Protein AF-A0A7W1A8F6-F1 (afdb_monomer)

Structure (mmCIF, N/CA/C/O backbone):
data_AF-A0A7W1A8F6-F1
#
_entry.id   AF-A0A7W1A8F6-F1
#
loop_
_atom_site.group_PDB
_atom_site.id
_atom_site.type_symbol
_atom_site.label_atom_id
_atom_site.label_alt_id
_atom_site.label_comp_id
_atom_site.label_asym_id
_atom_site.label_entity_id
_atom_site.label_seq_id
_atom_site.pdbx_PDB_ins_code
_atom_site.Cartn_x
_atom_site.Cartn_y
_atom_site.Cartn_z
_atom_site.occupancy
_atom_site.B_iso_or_equiv
_atom_site.auth_seq_id
_atom_site.auth_comp_id
_atom_site.auth_asym_id
_atom_site.auth_atom_id
_atom_site.pdbx_PDB_model_num
ATOM 1 N N . MET A 1 1 ? -19.168 -9.603 -6.173 1.00 87.12 1 MET A N 1
ATOM 2 C CA . MET A 1 1 ? -17.982 -8.849 -5.696 1.00 87.12 1 MET A CA 1
ATOM 3 C C . MET A 1 1 ? -16.743 -9.579 -6.156 1.00 87.12 1 MET A C 1
ATOM 5 O O . MET A 1 1 ? -16.718 -10.795 -6.028 1.00 87.12 1 MET A O 1
ATOM 9 N N . ASN A 1 2 ? -15.713 -8.873 -6.632 1.00 86.88 2 ASN A N 1
ATOM 10 C CA . ASN A 1 2 ? -14.509 -9.527 -7.151 1.00 86.88 2 ASN A CA 1
ATOM 11 C C . ASN A 1 2 ? -13.547 -9.872 -6.004 1.00 86.88 2 ASN A C 1
ATOM 13 O O . ASN A 1 2 ? -12.764 -9.022 -5.568 1.00 86.88 2 ASN A O 1
ATOM 17 N N . VAL A 1 3 ? -13.627 -11.104 -5.501 1.00 87.94 3 VAL A N 1
ATOM 18 C CA . VAL A 1 3 ? -12.877 -11.577 -4.329 1.00 87.94 3 VAL A CA 1
ATOM 19 C C . VAL A 1 3 ? -11.791 -12.543 -4.765 1.00 87.94 3 VAL A C 1
ATOM 21 O O . VAL A 1 3 ? -12.070 -13.541 -5.416 1.00 87.94 3 VAL A O 1
ATOM 24 N N . MET A 1 4 ? -10.552 -12.267 -4.382 1.00 83.25 4 MET A N 1
ATOM 25 C CA . MET A 1 4 ? -9.410 -13.116 -4.708 1.00 83.25 4 MET A CA 1
ATOM 26 C C . MET A 1 4 ? -9.216 -14.250 -3.717 1.00 83.25 4 MET A C 1
ATOM 28 O O . MET A 1 4 ? -9.029 -15.399 -4.096 1.00 83.25 4 MET A O 1
ATOM 32 N N . GLU A 1 5 ? -9.220 -13.912 -2.433 1.00 89.06 5 GLU A N 1
ATOM 33 C CA . GLU A 1 5 ? -8.932 -14.853 -1.361 1.00 89.06 5 GLU A CA 1
ATOM 34 C C . GLU A 1 5 ? -9.620 -14.387 -0.077 1.00 89.06 5 GLU A C 1
ATOM 36 O O . GLU A 1 5 ? -9.704 -13.189 0.215 1.00 89.06 5 GLU A O 1
ATOM 41 N N . VAL A 1 6 ? -10.118 -15.363 0.681 1.00 93.19 6 VAL A N 1
ATOM 42 C CA . VAL A 1 6 ? -10.623 -15.194 2.044 1.00 93.19 6 VAL A CA 1
ATOM 43 C C . VAL A 1 6 ? -9.876 -16.194 2.904 1.00 93.19 6 VAL A C 1
ATOM 45 O O . VAL A 1 6 ? -9.959 -17.396 2.656 1.00 93.19 6 VAL A O 1
ATOM 48 N N . TYR A 1 7 ? -9.125 -15.712 3.885 1.00 93.94 7 TYR A N 1
ATOM 49 C CA . TYR A 1 7 ? -8.291 -16.570 4.721 1.00 93.94 7 TYR A CA 1
ATOM 50 C C . TYR A 1 7 ? -8.157 -16.008 6.129 1.00 93.94 7 TYR A C 1
ATOM 52 O O . TYR A 1 7 ? -8.358 -14.816 6.367 1.00 93.94 7 TYR A O 1
ATOM 60 N N . ARG A 1 8 ? -7.817 -16.878 7.076 1.00 94.88 8 ARG A N 1
ATOM 61 C CA . ARG A 1 8 ? -7.564 -16.506 8.464 1.00 94.88 8 ARG A CA 1
ATOM 62 C C . ARG A 1 8 ? -6.070 -16.453 8.740 1.00 94.88 8 ARG A C 1
ATOM 64 O O . ARG A 1 8 ? -5.341 -17.354 8.345 1.00 94.88 8 ARG A O 1
ATOM 71 N N . SER A 1 9 ? -5.657 -15.426 9.469 1.00 95.19 9 SER A N 1
ATOM 72 C CA . SER A 1 9 ? -4.293 -15.226 9.957 1.00 95.19 9 SER A CA 1
ATOM 73 C C . SER A 1 9 ? -4.341 -14.364 11.233 1.00 95.19 9 SER A C 1
ATOM 75 O O . SER A 1 9 ? -5.383 -14.261 11.889 1.00 95.19 9 SER A O 1
ATOM 77 N N . VAL A 1 10 ? -3.229 -13.748 11.616 1.00 94.44 10 VAL A N 1
ATOM 78 C CA . VAL A 1 10 ? -3.148 -12.635 12.561 1.00 94.44 10 VAL A CA 1
ATOM 79 C C . VAL A 1 10 ? -2.887 -11.339 11.792 1.00 94.44 10 VAL A C 1
ATOM 81 O O . VAL A 1 10 ? -2.198 -11.345 10.775 1.00 94.44 10 VAL A O 1
ATOM 84 N N . GLN A 1 11 ? -3.423 -10.211 12.260 1.00 94.44 11 GLN A N 1
ATOM 85 C CA . GLN A 1 11 ? -3.076 -8.912 11.685 1.00 94.44 11 GLN A CA 1
ATOM 86 C C . GLN A 1 11 ? -1.571 -8.688 11.868 1.00 94.44 11 GLN A C 1
ATOM 88 O O . GLN A 1 11 ? -1.055 -8.743 12.980 1.00 94.44 11 GLN A O 1
ATOM 93 N N . GLY A 1 12 ? -0.854 -8.525 10.762 1.00 90.62 12 GLY A N 1
ATOM 94 C CA . GLY A 1 12 ? 0.596 -8.423 10.752 1.00 90.62 12 GLY A CA 1
ATOM 95 C C . GLY A 1 12 ? 1.112 -6.990 10.825 1.00 90.62 12 GLY A C 1
ATOM 96 O O . GLY A 1 12 ? 2.322 -6.811 10.905 1.00 90.62 12 GLY A O 1
ATOM 97 N N . GLU A 1 13 ? 0.234 -5.992 10.745 1.00 88.88 13 GLU A N 1
ATOM 98 C CA . GLU A 1 13 ? 0.607 -4.583 10.631 1.00 88.88 13 GLU A CA 1
ATOM 99 C C . GLU A 1 13 ? -0.328 -3.681 11.449 1.00 88.88 13 GLU A C 1
ATOM 101 O O . GLU A 1 13 ? -1.496 -3.997 11.690 1.00 88.88 13 GLU A O 1
ATOM 106 N N . GLY A 1 14 ? 0.161 -2.503 11.832 1.00 90.88 14 GLY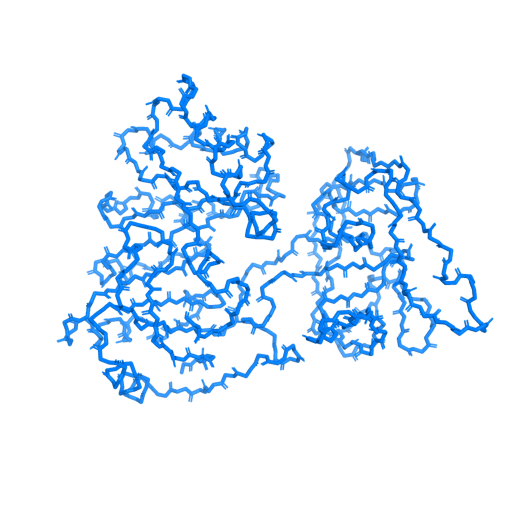 A N 1
ATOM 107 C CA . GLY A 1 14 ? -0.677 -1.498 12.479 1.00 90.88 14 GLY A CA 1
ATOM 108 C C . GLY A 1 14 ? -0.894 -1.687 13.979 1.00 90.88 14 GLY A C 1
ATOM 109 O O . GLY A 1 14 ? -0.235 -2.480 14.646 1.00 90.88 14 GLY A O 1
ATOM 110 N N . THR A 1 15 ? -1.852 -0.940 14.526 1.00 91.50 15 THR A N 1
ATOM 111 C CA . THR A 1 15 ? -2.183 -0.936 15.963 1.00 91.50 15 THR A CA 1
ATOM 112 C C . THR A 1 15 ? -2.846 -2.224 16.453 1.00 91.50 15 THR A C 1
ATOM 114 O O . THR A 1 15 ? -2.839 -2.488 17.653 1.00 91.50 15 THR A O 1
ATOM 117 N N . LEU A 1 16 ? -3.391 -3.034 15.540 1.00 94.88 16 LEU A N 1
ATOM 118 C CA . LEU A 1 16 ? -4.046 -4.316 15.828 1.00 94.88 16 LEU A CA 1
ATOM 119 C C . LEU A 1 16 ? -3.144 -5.524 15.542 1.00 94.88 16 LEU A C 1
ATOM 121 O O . LEU A 1 16 ? -3.631 -6.647 15.411 1.00 94.88 16 LEU A O 1
ATOM 125 N N . MET A 1 17 ? -1.835 -5.307 15.424 1.00 94.56 17 MET A N 1
ATOM 126 C CA . MET A 1 17 ? -0.864 -6.369 15.186 1.00 94.56 17 MET A CA 1
ATOM 127 C C . MET A 1 17 ? -0.997 -7.510 16.219 1.00 94.56 17 MET A C 1
ATOM 129 O O . MET A 1 17 ? -1.115 -7.269 17.419 1.00 94.56 17 MET A O 1
ATOM 133 N N . GLY A 1 18 ? -1.003 -8.759 15.747 1.00 94.56 18 GLY A N 1
ATOM 134 C CA . GLY A 1 18 ? -1.182 -9.978 16.544 1.00 94.56 18 GLY A CA 1
ATOM 135 C C . GLY A 1 18 ? -2.637 -10.428 16.743 1.00 94.56 18 GLY A C 1
ATOM 136 O O . GLY A 1 18 ? -2.866 -11.544 17.211 1.00 94.56 18 GLY A O 1
ATOM 137 N N . VAL A 1 19 ? -3.636 -9.621 16.367 1.00 96.81 19 VAL A N 1
ATOM 138 C CA . VAL A 1 19 ? -5.056 -9.981 16.529 1.00 96.81 19 VAL A CA 1
ATOM 139 C C . VAL A 1 19 ? -5.471 -11.043 15.499 1.00 96.81 19 VAL A C 1
ATOM 141 O O . VAL A 1 19 ? -5.296 -10.810 14.301 1.00 96.81 19 VAL A O 1
ATOM 144 N N . PRO A 1 20 ? -6.085 -12.178 15.899 1.00 97.12 20 PRO A N 1
ATOM 145 C CA . PRO A 1 20 ? -6.661 -13.140 14.959 1.00 97.12 20 PRO A CA 1
ATOM 146 C C . PRO A 1 20 ? -7.690 -12.478 14.039 1.00 97.12 20 PRO A C 1
ATOM 148 O O . PRO A 1 20 ? -8.660 -11.879 14.507 1.00 97.12 20 PRO A O 1
ATOM 151 N N . THR A 1 21 ? -7.475 -12.592 12.734 1.00 97.94 21 THR A N 1
ATOM 152 C CA . THR A 1 21 ? -8.137 -11.775 11.718 1.00 97.94 21 THR A CA 1
ATOM 153 C C . THR A 1 21 ? -8.505 -12.610 10.498 1.00 97.94 21 THR A C 1
ATOM 155 O O . THR A 1 21 ? -7.717 -13.432 10.031 1.00 97.94 21 THR A O 1
ATOM 158 N N . THR A 1 22 ? -9.698 -12.371 9.962 1.00 98.19 22 THR A N 1
ATOM 159 C CA . THR A 1 22 ? -10.078 -12.811 8.620 1.00 98.19 22 THR A CA 1
ATOM 160 C C . THR A 1 22 ? -9.691 -11.735 7.620 1.00 98.19 22 THR A C 1
ATOM 162 O O . THR A 1 22 ? -10.160 -10.603 7.710 1.00 98.19 22 THR A O 1
ATOM 165 N N . PHE A 1 23 ? -8.867 -12.082 6.646 1.00 96.88 23 PHE A N 1
ATOM 166 C CA . PHE A 1 23 ? -8.521 -11.210 5.536 1.00 96.88 23 PHE A CA 1
ATOM 167 C C . PHE A 1 23 ? -9.425 -11.500 4.347 1.00 96.88 23 PHE A C 1
ATOM 169 O O . PHE A 1 23 ? -9.618 -12.654 3.965 1.00 96.88 23 PHE A O 1
ATOM 176 N N . VAL A 1 24 ? -9.953 -10.436 3.752 1.00 96.00 24 VAL A N 1
ATOM 177 C CA . VAL A 1 24 ? -10.694 -10.466 2.493 1.00 96.00 24 VAL A CA 1
ATOM 178 C C . VAL A 1 24 ? -9.907 -9.637 1.498 1.00 96.00 24 VAL A C 1
ATOM 180 O O . VAL A 1 24 ? -9.819 -8.417 1.635 1.00 96.00 24 VAL A O 1
ATOM 183 N N . ARG A 1 25 ? -9.315 -10.300 0.507 1.00 91.25 25 ARG A N 1
ATOM 184 C CA . ARG A 1 25 ? -8.555 -9.638 -0.550 1.00 91.25 25 ARG A CA 1
ATOM 185 C C . ARG A 1 25 ? -9.443 -9.453 -1.772 1.00 91.25 25 ARG A C 1
ATOM 187 O O . ARG A 1 25 ? -9.875 -10.436 -2.372 1.00 91.25 25 ARG A O 1
ATOM 194 N N . PHE A 1 26 ? -9.686 -8.212 -2.166 1.00 90.19 26 PHE A N 1
ATOM 195 C CA . PHE A 1 26 ? -10.383 -7.897 -3.407 1.00 90.19 26 PHE A CA 1
ATOM 196 C C . PHE A 1 26 ? -9.430 -7.831 -4.599 1.00 90.19 26 PHE A C 1
ATOM 198 O O . PHE A 1 26 ? -8.212 -7.733 -4.453 1.00 90.19 26 PHE A O 1
ATOM 205 N N . PHE A 1 27 ? -10.008 -7.926 -5.791 1.00 82.50 27 PHE A N 1
ATOM 206 C CA . PHE A 1 27 ? -9.295 -7.794 -7.054 1.00 82.50 27 PHE A CA 1
ATOM 207 C C . PHE A 1 27 ? -9.309 -6.343 -7.564 1.00 82.50 27 PHE A C 1
ATOM 209 O O . PHE A 1 27 ? -10.266 -5.607 -7.322 1.00 82.50 27 PHE A O 1
ATOM 216 N N . ALA A 1 28 ? -8.306 -6.008 -8.385 1.00 72.25 28 ALA A N 1
ATOM 217 C CA . ALA A 1 28 ? -8.107 -4.754 -9.125 1.00 72.25 28 ALA A CA 1
ATOM 218 C C . ALA A 1 28 ? -7.466 -3.618 -8.316 1.00 72.25 28 ALA A C 1
ATOM 220 O O . ALA A 1 28 ? -7.883 -3.324 -7.210 1.00 72.25 28 ALA A O 1
ATOM 221 N N . CYS A 1 29 ? -6.485 -2.919 -8.894 1.00 73.62 29 CYS A N 1
ATOM 222 C CA . CYS A 1 29 ? -5.821 -1.761 -8.290 1.00 73.62 29 CYS A CA 1
ATOM 223 C C . CYS A 1 29 ? -5.993 -0.532 -9.191 1.00 73.62 29 CYS A C 1
ATOM 225 O O . CYS A 1 29 ? -5.869 -0.624 -10.414 1.00 73.62 29 CYS A O 1
ATOM 227 N N . ASN A 1 30 ? -6.274 0.627 -8.597 1.00 67.31 30 ASN A N 1
ATOM 228 C CA . ASN A 1 30 ? -6.440 1.889 -9.322 1.00 67.31 30 ASN A CA 1
ATOM 229 C C . ASN A 1 30 ? -5.173 2.750 -9.363 1.00 67.31 30 ASN A C 1
ATOM 231 O O . ASN A 1 30 ? -5.163 3.777 -10.050 1.00 67.31 30 ASN A O 1
ATOM 235 N N . LEU A 1 31 ? -4.107 2.341 -8.670 1.00 66.31 31 LEU A N 1
ATOM 236 C CA . LEU A 1 31 ? -2.803 2.956 -8.853 1.00 66.31 31 LEU A CA 1
ATOM 237 C C . LEU A 1 31 ? -2.298 2.626 -10.253 1.00 66.31 31 LEU A C 1
ATOM 239 O O . LEU A 1 31 ? -2.291 1.481 -10.709 1.00 66.31 31 LEU A O 1
ATOM 243 N N . ARG A 1 32 ? -1.853 3.663 -10.950 1.00 57.00 32 ARG A N 1
ATOM 244 C CA . ARG A 1 32 ? -1.045 3.502 -12.149 1.00 57.00 32 ARG A CA 1
ATOM 245 C C . ARG A 1 32 ? 0.388 3.509 -11.653 1.00 57.00 32 ARG A C 1
ATOM 247 O O . ARG A 1 32 ? 0.876 4.567 -11.292 1.00 57.00 32 ARG A O 1
ATOM 254 N N . CYS A 1 33 ? 1.021 2.344 -11.529 1.00 59.91 33 CYS A N 1
ATOM 255 C CA . CYS A 1 33 ? 2.438 2.306 -11.178 1.00 59.91 33 CYS A CA 1
ATOM 256 C C . CYS A 1 33 ? 3.212 3.216 -12.140 1.00 59.91 33 CYS A C 1
ATOM 258 O O . CYS A 1 33 ? 2.995 3.173 -13.352 1.00 59.91 33 CYS A O 1
ATOM 260 N N . HIS A 1 34 ? 4.029 4.098 -11.571 1.00 60.50 34 HIS A N 1
ATOM 261 C CA . HIS A 1 34 ? 4.548 5.273 -12.260 1.00 60.50 34 HIS A CA 1
ATOM 262 C C . HIS A 1 34 ? 5.851 5.001 -13.024 1.00 60.50 34 HIS A C 1
ATOM 264 O O . HIS A 1 34 ? 6.412 5.922 -13.603 1.00 60.50 34 HIS A O 1
ATOM 270 N N . TRP A 1 35 ? 6.262 3.738 -13.126 1.00 78.38 35 TRP A N 1
ATOM 271 C CA . TRP A 1 35 ? 7.476 3.316 -13.817 1.00 78.38 35 TRP A CA 1
ATOM 272 C C . TRP A 1 35 ? 7.251 3.380 -15.324 1.00 78.38 35 TRP A C 1
ATOM 274 O O . TRP A 1 35 ? 6.674 2.472 -15.927 1.00 78.38 35 TRP A O 1
ATOM 284 N N . CYS A 1 36 ? 7.652 4.502 -15.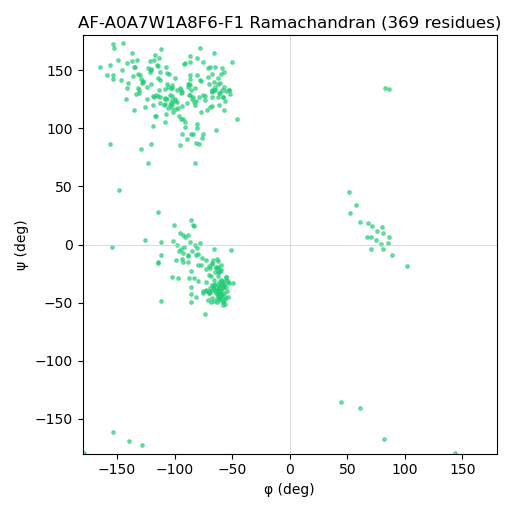914 1.00 82.94 36 CYS A N 1
ATOM 285 C CA . CYS A 1 36 ? 7.481 4.749 -17.334 1.00 82.94 36 CYS A CA 1
ATOM 286 C C . CYS A 1 36 ? 8.807 4.933 -18.058 1.00 82.94 36 CYS A C 1
ATOM 288 O O . CYS A 1 36 ? 9.808 5.362 -17.487 1.00 82.94 36 CYS A O 1
ATOM 290 N N . PHE A 1 37 ? 8.733 4.717 -19.361 1.00 89.62 37 PHE A N 1
ATOM 291 C CA . PHE A 1 37 ? 9.750 5.089 -20.328 1.00 89.62 37 PHE A CA 1
ATOM 292 C C . PHE A 1 37 ? 9.192 6.112 -21.306 1.00 89.62 37 PHE A C 1
ATOM 294 O O . PHE A 1 37 ? 7.977 6.236 -21.441 1.00 89.62 37 PHE A O 1
ATOM 301 N N . VAL A 1 38 ? 10.055 6.816 -22.026 1.00 92.06 38 VAL A N 1
ATOM 302 C CA . VAL A 1 38 ? 9.610 7.619 -23.173 1.00 92.06 38 VAL A CA 1
ATOM 303 C C . VAL A 1 38 ? 9.054 6.710 -24.292 1.00 92.06 38 VAL A C 1
ATOM 305 O O . VAL A 1 38 ? 9.449 5.543 -24.388 1.00 92.06 38 VAL A O 1
ATOM 308 N N . PRO A 1 39 ? 8.126 7.187 -25.146 1.00 93.81 39 PRO A N 1
ATOM 309 C CA . PRO A 1 39 ? 7.521 6.387 -26.213 1.00 93.81 39 PRO A CA 1
ATOM 310 C C . PRO A 1 39 ? 8.530 5.729 -27.160 1.00 93.81 39 PRO A C 1
ATOM 312 O O . PRO A 1 39 ? 8.263 4.649 -27.685 1.00 93.81 39 PRO A O 1
ATOM 315 N N . GLU A 1 40 ? 9.690 6.350 -27.376 1.00 94.19 40 GLU A N 1
ATOM 316 C CA . GLU A 1 40 ? 10.719 5.862 -28.299 1.00 94.19 40 GLU A CA 1
ATOM 317 C C . GLU A 1 40 ? 11.514 4.680 -27.738 1.00 94.19 40 GLU A C 1
ATOM 319 O O . GLU A 1 40 ? 12.253 4.038 -28.487 1.00 94.19 40 GLU A O 1
ATOM 324 N N . THR A 1 41 ? 11.377 4.378 -26.442 1.00 93.50 41 THR A N 1
ATOM 325 C CA . THR A 1 41 ? 12.132 3.306 -25.801 1.00 93.50 41 THR A CA 1
ATOM 326 C C . THR A 1 41 ? 11.872 1.970 -26.498 1.00 93.50 41 THR A C 1
ATOM 328 O O . THR A 1 41 ? 10.715 1.568 -26.647 1.00 93.50 41 THR A O 1
ATOM 331 N N . PRO A 1 42 ? 12.928 1.254 -26.917 1.00 91.81 42 PRO A N 1
ATOM 332 C CA . PRO A 1 42 ? 12.770 -0.011 -27.611 1.00 91.81 42 PRO A CA 1
ATOM 333 C C . PRO A 1 42 ? 12.371 -1.109 -26.619 1.00 91.81 42 PRO A C 1
ATOM 335 O O . PRO A 1 42 ? 13.020 -1.302 -25.591 1.00 91.81 42 PRO A O 1
ATOM 338 N N . ILE A 1 43 ? 11.306 -1.836 -26.941 1.00 92.69 43 ILE A N 1
ATOM 339 C CA . ILE A 1 43 ? 10.780 -2.987 -26.206 1.00 92.69 43 ILE A CA 1
ATOM 340 C C . ILE A 1 43 ? 11.072 -4.251 -26.998 1.00 92.69 43 ILE A C 1
ATOM 342 O O . ILE A 1 43 ? 10.842 -4.290 -28.211 1.00 92.69 43 ILE A O 1
ATOM 346 N N . LEU A 1 44 ? 11.573 -5.281 -26.316 1.00 90.88 44 LEU A N 1
ATOM 347 C CA . LEU A 1 44 ? 11.841 -6.558 -26.961 1.00 90.88 44 LEU A CA 1
ATOM 348 C C . LEU A 1 44 ? 10.563 -7.391 -27.050 1.00 90.88 44 LEU A C 1
ATOM 350 O O . LEU A 1 44 ? 9.954 -7.761 -26.042 1.00 90.88 44 LEU A O 1
ATOM 354 N N . MET A 1 45 ? 10.184 -7.711 -28.276 1.00 93.69 45 MET A N 1
ATOM 355 C CA . MET A 1 45 ? 9.003 -8.492 -28.602 1.00 93.69 45 MET A CA 1
ATOM 356 C C . MET A 1 45 ? 9.267 -9.998 -28.433 1.00 93.69 45 MET A C 1
ATOM 358 O O . MET A 1 45 ? 10.409 -10.455 -28.444 1.00 93.69 45 MET A O 1
ATOM 362 N N . ALA A 1 46 ? 8.206 -10.800 -28.308 1.00 90.56 46 ALA A N 1
ATOM 363 C CA . ALA A 1 46 ? 8.297 -12.261 -28.171 1.00 90.56 46 ALA A CA 1
ATOM 364 C C . ALA A 1 46 ? 8.828 -12.991 -29.417 1.00 90.56 46 ALA A C 1
ATOM 366 O O . ALA A 1 46 ? 9.158 -14.176 -29.337 1.00 90.56 46 ALA A O 1
ATOM 367 N N . ASP A 1 47 ? 8.886 -12.302 -30.556 1.00 88.69 47 ASP A N 1
ATOM 368 C CA . ASP A 1 47 ? 9.516 -12.751 -31.799 1.00 88.69 47 ASP A CA 1
ATOM 369 C C . ASP A 1 47 ? 10.962 -12.244 -31.950 1.00 88.69 47 ASP A C 1
ATOM 371 O O . ASP A 1 47 ? 11.557 -12.415 -33.012 1.00 88.69 47 ASP A O 1
ATOM 375 N N . TRP A 1 48 ? 11.527 -11.654 -30.888 1.00 84.81 48 TRP A N 1
ATOM 376 C CA . TRP A 1 48 ? 12.876 -11.081 -30.821 1.00 84.81 48 TRP A CA 1
ATOM 377 C C . TRP A 1 48 ? 13.090 -9.795 -31.622 1.00 84.81 48 TRP A C 1
ATOM 379 O O . TRP A 1 48 ? 14.213 -9.290 -31.680 1.00 84.81 48 TRP A O 1
ATOM 389 N N . SER A 1 49 ? 12.038 -9.225 -32.209 1.00 90.31 49 SER A N 1
ATOM 390 C CA . SER A 1 49 ? 12.110 -7.891 -32.798 1.00 90.31 49 SER A CA 1
ATOM 391 C C . SER A 1 49 ? 12.105 -6.802 -31.720 1.00 90.31 49 SER A C 1
ATOM 393 O O . SER A 1 49 ? 11.625 -7.002 -30.603 1.00 90.31 49 SER A O 1
ATOM 395 N N . TRP A 1 50 ? 12.628 -5.624 -32.056 1.00 90.94 50 TRP A N 1
ATOM 396 C CA . TRP A 1 50 ? 12.497 -4.430 -31.223 1.00 90.94 50 TRP A CA 1
ATOM 397 C C . TRP A 1 50 ? 11.417 -3.520 -31.801 1.00 90.94 50 TRP A C 1
ATOM 399 O O . TRP A 1 50 ? 11.467 -3.162 -32.979 1.00 90.94 50 TRP A O 1
ATOM 409 N N . ARG A 1 51 ? 10.459 -3.111 -30.968 1.00 94.94 51 ARG A N 1
ATOM 410 C CA . ARG A 1 51 ? 9.429 -2.116 -31.314 1.00 94.94 51 ARG A CA 1
ATOM 411 C C . ARG A 1 51 ? 9.469 -0.958 -30.330 1.00 94.94 51 ARG A C 1
ATOM 413 O O . ARG A 1 51 ? 9.863 -1.136 -29.183 1.00 94.94 51 ARG A O 1
ATOM 420 N N . ARG A 1 52 ? 9.065 0.237 -30.761 1.00 95.56 52 ARG A N 1
ATOM 421 C CA . ARG A 1 52 ? 8.970 1.393 -29.858 1.00 95.56 52 ARG A CA 1
ATOM 422 C C . ARG A 1 52 ? 7.817 1.187 -28.890 1.00 95.56 52 ARG A C 1
ATOM 424 O O . ARG A 1 52 ? 6.738 0.773 -29.306 1.00 95.56 52 ARG A O 1
ATOM 431 N N . LEU A 1 53 ? 8.028 1.519 -27.621 1.00 93.12 53 LEU A N 1
ATOM 432 C CA . LEU A 1 53 ? 7.030 1.367 -26.568 1.00 93.12 53 LEU A CA 1
ATOM 433 C C . LEU A 1 53 ? 5.703 2.067 -26.897 1.00 93.12 53 LEU A C 1
ATOM 435 O O . LEU A 1 53 ? 4.638 1.516 -26.626 1.00 93.12 53 LEU A O 1
ATOM 439 N N . GLY A 1 54 ? 5.760 3.257 -27.497 1.00 91.44 54 GLY A N 1
ATOM 440 C CA . GLY A 1 54 ? 4.576 4.017 -27.905 1.00 91.44 54 GLY A CA 1
ATOM 441 C C . GLY A 1 54 ? 3.707 3.325 -28.960 1.00 91.44 54 GLY A C 1
ATOM 442 O O . GLY A 1 54 ? 2.523 3.636 -29.055 1.00 91.44 54 GLY A O 1
ATOM 443 N N . ASP A 1 55 ? 4.265 2.361 -29.699 1.00 95.12 55 ASP A N 1
ATOM 444 C CA . ASP A 1 55 ? 3.578 1.640 -30.775 1.00 95.12 55 ASP A CA 1
ATOM 445 C C . ASP A 1 55 ? 2.945 0.321 -30.296 1.00 95.12 55 ASP A C 1
ATOM 447 O O . ASP A 1 55 ? 2.326 -0.392 -31.091 1.00 95.12 55 ASP A O 1
ATOM 451 N N . LEU A 1 56 ? 3.140 -0.0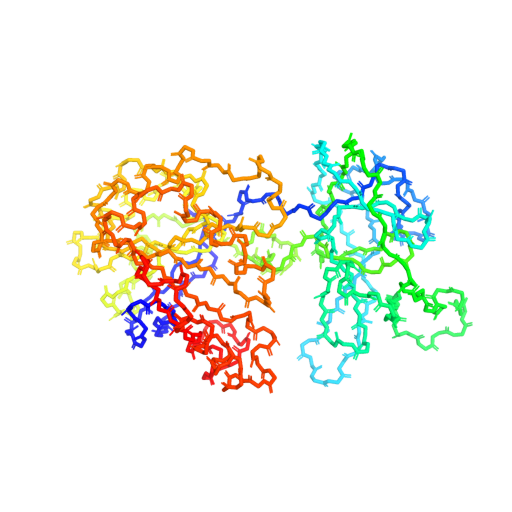59 -29.028 1.00 93.44 56 LEU A N 1
ATOM 452 C CA . LEU A 1 56 ? 2.588 -1.295 -28.475 1.00 93.44 56 LEU A CA 1
ATOM 453 C C . LEU A 1 56 ? 1.098 -1.139 -28.152 1.00 93.44 56 LEU A C 1
ATOM 455 O O . LEU A 1 56 ? 0.640 -0.118 -27.635 1.00 93.44 56 LEU A O 1
ATOM 459 N N . GLN A 1 57 ? 0.340 -2.200 -28.407 1.00 90.56 57 GLN A N 1
ATOM 460 C CA . GLN A 1 57 ? -1.097 -2.281 -28.177 1.00 90.56 57 GLN A CA 1
ATOM 461 C C . GLN A 1 57 ? -1.441 -3.419 -27.216 1.00 90.56 57 GLN A C 1
ATOM 463 O O . GLN A 1 57 ? -0.693 -4.382 -27.050 1.00 90.56 57 GLN A O 1
ATOM 468 N N . VAL A 1 58 ? -2.608 -3.322 -26.575 1.00 85.25 58 VAL A N 1
ATOM 469 C CA . VAL A 1 58 ? -3.147 -4.431 -25.777 1.00 85.25 58 VAL A CA 1
ATOM 470 C C . VAL A 1 58 ? -3.294 -5.664 -26.670 1.00 85.25 58 VAL A C 1
ATOM 472 O O . VAL A 1 58 ? -3.920 -5.596 -27.722 1.00 85.25 58 VAL A O 1
ATOM 475 N N . GLY A 1 59 ? -2.727 -6.787 -26.233 1.00 83.56 59 GLY A N 1
ATOM 476 C CA . GLY A 1 59 ? -2.669 -8.037 -26.990 1.00 83.56 59 GLY A CA 1
ATOM 477 C C . GLY A 1 59 ? -1.318 -8.320 -27.650 1.00 83.56 59 GLY A C 1
ATOM 478 O O . GLY A 1 59 ? -1.050 -9.485 -27.937 1.00 83.56 59 GLY A O 1
ATOM 479 N N . ASP A 1 60 ? -0.447 -7.317 -27.823 1.00 93.25 60 ASP A N 1
ATOM 480 C CA . ASP A 1 60 ? 0.934 -7.549 -28.264 1.00 93.25 60 ASP A CA 1
ATOM 481 C C . ASP A 1 60 ? 1.668 -8.480 -27.284 1.00 93.25 60 ASP A C 1
ATOM 483 O O . ASP A 1 60 ? 1.361 -8.516 -26.091 1.00 93.25 60 ASP A O 1
ATOM 487 N N . VAL A 1 61 ? 2.656 -9.236 -27.767 1.00 94.25 61 VAL A N 1
ATOM 488 C CA . VAL A 1 61 ? 3.408 -10.192 -26.940 1.00 94.25 61 VAL A CA 1
ATOM 489 C C . VAL A 1 61 ? 4.882 -9.799 -26.904 1.00 94.25 61 VAL A C 1
ATOM 491 O O . VAL A 1 61 ? 5.548 -9.757 -27.936 1.00 94.25 61 VAL A O 1
ATOM 494 N N . VAL A 1 62 ? 5.392 -9.524 -25.707 1.00 93.06 62 VAL A N 1
ATOM 495 C CA . VAL A 1 62 ? 6.767 -9.096 -25.418 1.00 93.06 62 VAL A CA 1
ATOM 496 C C . VAL A 1 62 ? 7.538 -10.172 -24.657 1.00 93.06 62 VAL A C 1
ATOM 498 O O . VAL A 1 62 ? 6.947 -11.141 -24.175 1.00 93.06 62 VAL A O 1
ATOM 501 N N . LEU A 1 63 ? 8.856 -10.018 -24.540 1.00 89.50 63 LEU A N 1
ATOM 502 C CA . LEU A 1 63 ? 9.663 -10.838 -23.638 1.00 89.50 63 LEU A CA 1
ATOM 503 C C . LEU A 1 63 ? 9.710 -10.213 -22.244 1.00 89.50 63 LEU A C 1
ATOM 505 O O . LEU A 1 63 ? 10.044 -9.038 -22.091 1.00 89.50 63 LEU A O 1
ATOM 509 N N . GLY A 1 64 ? 9.389 -11.021 -21.237 1.00 85.25 64 GLY A N 1
ATOM 510 C CA . GLY A 1 64 ? 9.573 -10.719 -19.820 1.00 85.25 64 GLY A CA 1
ATOM 511 C C . GLY A 1 64 ? 10.324 -11.844 -19.117 1.00 85.25 64 GLY A C 1
ATOM 512 O O . GLY A 1 64 ? 10.806 -12.777 -19.759 1.00 85.25 64 GLY A O 1
ATOM 513 N N . ILE A 1 65 ? 10.411 -11.761 -17.793 1.00 77.56 65 ILE A N 1
ATOM 514 C CA . ILE A 1 65 ? 11.030 -12.781 -16.948 1.00 77.56 65 ILE A CA 1
ATOM 515 C C . ILE A 1 65 ? 10.048 -13.354 -15.926 1.00 77.56 65 ILE A C 1
ATOM 517 O O . ILE A 1 65 ? 9.167 -12.656 -15.422 1.00 77.56 65 ILE A O 1
ATOM 521 N N . GLU A 1 66 ? 10.259 -14.614 -15.574 1.00 73.88 66 GLU A N 1
ATOM 522 C CA . GLU A 1 66 ? 9.615 -15.288 -14.451 1.00 73.88 66 GLU A CA 1
ATOM 523 C C . GLU A 1 66 ? 10.690 -15.928 -13.570 1.00 73.88 66 GLU A C 1
ATOM 525 O O . GLU A 1 66 ? 11.688 -16.456 -14.070 1.00 73.88 66 GLU A O 1
ATOM 530 N N . ARG A 1 67 ? 10.512 -15.855 -12.248 1.00 63.09 67 ARG A N 1
ATOM 531 C CA . ARG A 1 67 ? 11.396 -16.527 -11.295 1.00 63.09 67 ARG A CA 1
ATOM 532 C C . ARG A 1 67 ? 10.659 -17.735 -10.720 1.00 63.09 67 ARG A C 1
ATOM 534 O O . ARG A 1 67 ? 9.656 -17.522 -10.045 1.00 63.09 67 ARG A O 1
ATOM 541 N N . PRO A 1 68 ? 11.147 -18.967 -10.934 1.00 58.69 68 PRO A N 1
ATOM 542 C CA . PRO A 1 68 ? 10.543 -20.142 -10.321 1.00 58.69 68 PRO A CA 1
ATOM 543 C C . PRO A 1 68 ? 10.637 -20.075 -8.790 1.00 58.69 68 PRO A C 1
ATOM 545 O O . PRO A 1 68 ? 11.665 -19.660 -8.252 1.00 58.69 68 PRO A O 1
ATOM 548 N N . ASP A 1 69 ? 9.609 -20.559 -8.089 1.00 44.88 69 ASP A N 1
ATOM 549 C CA . ASP A 1 69 ? 9.527 -20.571 -6.614 1.00 44.88 69 ASP A CA 1
ATOM 550 C C . ASP A 1 69 ? 10.568 -21.482 -5.933 1.00 44.88 69 ASP A C 1
ATOM 552 O O . ASP A 1 69 ? 10.655 -21.553 -4.707 1.00 44.88 69 ASP A O 1
ATOM 556 N N . THR A 1 70 ? 11.373 -22.208 -6.711 1.00 44.84 70 THR A N 1
ATOM 557 C CA . THR A 1 70 ? 12.344 -23.166 -6.177 1.00 44.84 70 THR A CA 1
ATOM 558 C C . THR A 1 70 ? 13.645 -22.450 -5.779 1.00 44.84 70 THR A C 1
ATOM 560 O O . THR A 1 70 ? 14.235 -21.756 -6.619 1.00 44.84 70 THR A O 1
ATOM 563 N N . PRO A 1 71 ? 14.143 -22.619 -4.537 1.00 41.34 71 PRO A N 1
ATOM 564 C CA . PRO A 1 71 ? 15.415 -22.045 -4.099 1.00 41.34 71 PRO A CA 1
ATOM 565 C C . PRO A 1 71 ? 16.567 -22.407 -5.047 1.00 41.34 71 PRO A C 1
ATOM 567 O O . PRO A 1 71 ? 16.714 -23.562 -5.433 1.00 41.34 71 PRO A O 1
ATOM 570 N N . GLY A 1 72 ? 17.377 -21.416 -5.432 1.00 52.62 72 GLY A N 1
ATOM 571 C CA . GLY A 1 72 ? 18.475 -21.593 -6.395 1.00 52.62 72 GLY A CA 1
ATOM 572 C C . GLY A 1 72 ? 18.079 -21.482 -7.874 1.00 52.62 72 GLY A C 1
ATOM 573 O O . GLY A 1 72 ? 18.943 -21.616 -8.732 1.00 52.62 72 GLY A O 1
ATOM 574 N N . SER A 1 73 ? 16.809 -21.206 -8.194 1.00 56.41 73 SER A N 1
ATOM 575 C CA . SER A 1 73 ? 16.370 -21.025 -9.586 1.00 56.41 73 SER A CA 1
ATOM 576 C C . SER A 1 73 ? 16.758 -19.665 -10.164 1.00 56.41 73 SER A C 1
ATOM 578 O O . SER A 1 73 ? 16.627 -18.628 -9.502 1.00 56.41 73 SER A O 1
ATOM 580 N N . HIS A 1 74 ? 17.159 -19.681 -11.435 1.00 62.12 74 HIS A N 1
ATOM 581 C CA . HIS A 1 74 ? 17.467 -18.499 -12.240 1.00 62.12 74 HIS A CA 1
ATOM 582 C C . HIS A 1 74 ? 16.206 -17.941 -12.919 1.00 62.12 74 HIS A C 1
ATOM 584 O O . HIS A 1 74 ? 15.224 -18.660 -13.121 1.00 62.12 74 HIS A O 1
ATOM 590 N N . ASN A 1 75 ? 16.233 -16.656 -13.282 1.00 66.88 75 ASN A N 1
ATOM 591 C CA . ASN A 1 75 ? 15.149 -16.033 -14.044 1.00 66.88 75 ASN A CA 1
ATOM 592 C C . ASN A 1 75 ? 15.058 -16.655 -15.443 1.00 66.88 75 ASN A C 1
ATOM 594 O O . ASN A 1 75 ? 16.065 -16.759 -16.144 1.00 66.88 75 ASN A O 1
ATOM 598 N N . GLN A 1 76 ? 13.851 -17.015 -15.868 1.00 73.88 76 GLN A N 1
ATOM 599 C CA . GLN A 1 76 ? 13.595 -17.558 -17.199 1.00 73.88 76 GLN A CA 1
ATOM 600 C C . GLN A 1 76 ? 12.896 -16.520 -18.068 1.00 73.88 76 GLN A C 1
ATOM 602 O O . GLN A 1 76 ? 11.984 -15.837 -17.604 1.00 73.88 76 GLN A O 1
ATOM 607 N N . LEU A 1 77 ? 13.307 -16.419 -19.334 1.00 78.94 77 LEU A N 1
ATOM 608 C CA . LEU A 1 77 ? 12.556 -15.651 -20.321 1.00 78.94 77 LEU A CA 1
ATOM 609 C C . LEU A 1 77 ? 11.226 -16.325 -20.607 1.00 78.94 77 LEU A C 1
ATOM 611 O O . LEU A 1 77 ? 11.169 -17.514 -20.919 1.00 78.94 77 LEU A O 1
ATOM 615 N N . VAL A 1 78 ? 10.172 -15.526 -20.581 1.00 83.56 78 VAL A N 1
ATOM 616 C CA . VAL A 1 78 ? 8.809 -15.968 -20.844 1.00 83.56 78 VAL A CA 1
ATOM 617 C C . VAL A 1 78 ? 8.108 -14.977 -21.764 1.00 83.56 78 VAL A C 1
ATOM 619 O O . VAL A 1 78 ? 8.423 -13.784 -21.802 1.00 83.56 78 VAL A O 1
ATOM 622 N N . LYS A 1 79 ? 7.133 -15.476 -22.527 1.00 88.94 79 LYS A N 1
ATOM 623 C CA . LYS A 1 79 ? 6.258 -14.623 -23.334 1.00 88.94 79 LYS A CA 1
ATOM 624 C C . LYS A 1 79 ? 5.277 -13.912 -22.412 1.00 88.94 79 LYS A C 1
ATOM 626 O O . LYS A 1 79 ? 4.528 -14.561 -21.687 1.00 88.94 79 LYS A O 1
ATOM 631 N N . ALA A 1 80 ? 5.251 -12.590 -22.484 1.00 85.75 80 ALA A N 1
ATOM 632 C CA . ALA A 1 80 ? 4.374 -11.751 -21.691 1.00 85.75 80 ALA A CA 1
ATOM 633 C C . ALA A 1 80 ? 3.429 -10.969 -22.608 1.00 85.75 80 ALA A C 1
ATOM 635 O O . ALA A 1 80 ? 3.865 -10.298 -23.535 1.00 85.75 80 ALA A O 1
ATOM 636 N N . THR A 1 81 ? 2.123 -11.044 -22.375 1.00 86.12 81 THR A N 1
ATOM 637 C CA . THR A 1 81 ? 1.144 -10.303 -23.185 1.00 86.12 81 THR A CA 1
ATOM 638 C C . THR A 1 81 ? 0.929 -8.912 -22.601 1.00 86.12 81 THR A C 1
ATOM 640 O O . THR A 1 81 ? 0.743 -8.779 -21.391 1.00 86.12 81 THR A O 1
ATOM 643 N N . VAL A 1 82 ? 0.908 -7.886 -23.447 1.00 85.62 82 VAL A N 1
ATOM 644 C CA . VAL A 1 82 ? 0.542 -6.514 -23.091 1.00 85.62 82 VAL A CA 1
ATOM 645 C C . VAL A 1 82 ? -0.943 -6.475 -22.747 1.00 85.62 82 VAL A C 1
ATOM 647 O O . VAL A 1 82 ? -1.805 -6.797 -23.559 1.00 85.62 82 VAL A O 1
ATOM 650 N N . GLU A 1 83 ? -1.255 -6.094 -21.518 1.00 75.25 83 GLU A N 1
ATOM 651 C CA . GLU A 1 83 ? -2.619 -6.053 -20.982 1.00 75.25 83 GLU A CA 1
ATOM 652 C C . GLU A 1 83 ? -3.175 -4.635 -20.957 1.00 75.25 83 GLU A C 1
ATOM 654 O O . GLU A 1 83 ? -4.384 -4.428 -21.032 1.00 75.25 83 GLU A O 1
ATOM 659 N N . ARG A 1 84 ? -2.286 -3.646 -20.831 1.00 75.69 84 ARG A N 1
ATOM 660 C CA . ARG A 1 84 ? -2.647 -2.233 -20.773 1.00 75.69 84 ARG A CA 1
ATOM 661 C C . ARG A 1 84 ? -1.461 -1.362 -21.156 1.00 75.69 84 ARG A C 1
ATOM 663 O O . ARG A 1 84 ? -0.330 -1.648 -20.763 1.00 75.69 84 ARG A O 1
ATOM 670 N N . THR A 1 85 ? -1.753 -0.250 -21.812 1.00 81.00 85 THR A N 1
ATOM 671 C CA . THR A 1 85 ? -0.828 0.865 -22.015 1.00 81.00 85 THR A CA 1
ATOM 672 C C . THR A 1 85 ? -1.427 2.136 -21.417 1.00 81.00 85 THR A C 1
ATOM 674 O O . THR A 1 85 ? -2.650 2.294 -21.344 1.00 81.00 85 THR A O 1
ATOM 677 N N . SER A 1 86 ? -0.588 3.040 -20.916 1.00 79.94 86 SER A N 1
ATOM 678 C CA . SER A 1 86 ? -1.041 4.367 -20.490 1.00 79.94 86 SER A CA 1
ATOM 679 C C . SER A 1 86 ? 0.026 5.415 -20.728 1.00 79.94 86 SER A C 1
ATOM 681 O O . SER A 1 86 ? 1.194 5.150 -20.462 1.00 79.94 86 SER A O 1
ATOM 683 N N . VAL A 1 87 ? -0.398 6.605 -21.146 1.00 83.50 87 VAL A N 1
ATOM 684 C CA . VAL A 1 87 ? 0.475 7.758 -21.385 1.00 83.50 87 VAL A CA 1
ATOM 685 C C . VAL A 1 87 ? 0.174 8.846 -20.360 1.00 83.50 87 VAL A C 1
ATOM 687 O O . VAL A 1 87 ? -0.988 9.054 -19.997 1.00 83.50 87 VAL A O 1
ATOM 690 N N . ARG A 1 88 ? 1.213 9.527 -19.884 1.00 83.75 88 ARG A N 1
ATOM 691 C CA . ARG A 1 88 ? 1.121 10.774 -19.113 1.00 83.75 88 ARG A CA 1
ATOM 692 C C . ARG A 1 88 ? 2.387 11.599 -19.323 1.00 83.75 88 ARG A C 1
ATOM 694 O O . ARG A 1 88 ? 3.367 11.048 -19.802 1.00 83.75 88 ARG A O 1
ATOM 701 N N . ASN A 1 89 ? 2.397 12.852 -18.893 1.00 82.38 89 ASN A N 1
ATOM 702 C CA . ASN A 1 89 ? 3.643 13.605 -18.780 1.00 82.38 89 ASN A CA 1
ATOM 703 C C . ASN A 1 89 ? 4.290 13.349 -17.413 1.00 82.38 89 ASN A C 1
ATOM 705 O O . ASN A 1 89 ? 3.582 13.150 -16.419 1.00 82.38 89 ASN A O 1
ATOM 709 N N . ALA A 1 90 ? 5.618 13.264 -17.375 1.00 81.31 90 ALA A N 1
ATOM 710 C CA . ALA A 1 90 ? 6.383 13.149 -16.138 1.00 81.31 90 ALA A CA 1
ATOM 711 C C . ALA A 1 90 ? 7.826 13.644 -16.331 1.00 81.31 90 ALA A C 1
ATOM 713 O O . ALA A 1 90 ? 8.341 13.575 -17.450 1.00 81.31 90 ALA A O 1
ATOM 714 N N . PRO A 1 91 ? 8.502 14.096 -15.258 1.00 83.94 91 PRO A N 1
ATOM 715 C CA . PRO A 1 91 ? 9.934 14.353 -15.296 1.00 83.94 91 PRO A CA 1
ATOM 716 C C . PRO A 1 91 ? 10.723 13.073 -15.582 1.00 83.94 91 PRO A C 1
ATOM 718 O O . PRO A 1 91 ? 10.435 12.015 -15.008 1.00 83.94 91 PRO A O 1
ATOM 721 N N . THR A 1 92 ? 11.739 13.179 -16.434 1.00 90.50 92 THR A N 1
ATOM 722 C CA . THR A 1 92 ? 12.573 12.042 -16.842 1.00 90.50 92 THR A CA 1
ATOM 723 C C . THR A 1 92 ? 14.023 12.170 -16.393 1.00 90.50 92 THR A C 1
ATOM 725 O O . THR A 1 92 ? 14.566 13.265 -16.222 1.00 90.50 92 THR A O 1
ATOM 728 N N . VAL A 1 93 ? 14.669 11.021 -16.245 1.00 90.31 93 VAL A N 1
ATOM 729 C CA . VAL A 1 93 ? 16.116 10.864 -16.121 1.00 90.31 93 VAL A CA 1
ATOM 730 C C . VAL A 1 93 ? 16.643 10.101 -17.329 1.00 90.31 93 VAL A C 1
ATOM 732 O O . VAL A 1 93 ? 15.917 9.304 -17.929 1.00 90.31 93 VAL A O 1
ATOM 735 N N . THR A 1 94 ? 17.907 10.320 -17.666 1.00 91.81 94 THR A N 1
ATOM 736 C CA . THR A 1 94 ? 18.624 9.545 -18.675 1.00 91.81 94 THR A CA 1
ATOM 737 C C . THR A 1 94 ? 19.581 8.580 -17.988 1.00 91.81 94 THR A C 1
ATOM 739 O O . THR A 1 94 ? 20.383 8.984 -17.150 1.00 91.81 94 THR A O 1
ATOM 742 N N . VAL A 1 95 ? 19.501 7.308 -18.363 1.00 89.25 95 VAL A N 1
ATOM 743 C CA . VAL A 1 95 ? 20.372 6.218 -17.919 1.00 89.25 95 VAL A CA 1
ATOM 744 C C . VAL A 1 95 ? 21.445 6.005 -18.977 1.00 89.25 95 VAL A C 1
ATOM 746 O O . VAL A 1 95 ? 21.115 5.766 -20.143 1.00 89.25 95 VAL A O 1
ATOM 749 N N . ASN A 1 96 ? 22.715 6.107 -18.583 1.00 88.19 96 ASN A N 1
ATOM 750 C CA . ASN A 1 96 ? 23.885 5.976 -19.465 1.00 88.19 96 ASN A CA 1
ATOM 751 C C . ASN A 1 96 ? 23.844 6.879 -20.714 1.00 88.19 96 ASN A C 1
ATOM 753 O O . ASN A 1 96 ? 24.371 6.516 -21.760 1.00 88.19 96 ASN A O 1
ATOM 757 N N . GLY A 1 97 ? 23.151 8.018 -20.661 1.00 85.75 97 GLY A N 1
ATOM 758 C CA . GLY A 1 97 ? 22.963 8.882 -21.835 1.00 85.75 97 GLY A CA 1
ATOM 759 C C . GLY A 1 97 ? 22.021 8.329 -22.923 1.00 85.75 97 GLY A C 1
ATOM 760 O O . GLY A 1 97 ? 21.732 9.044 -23.878 1.00 85.75 97 GLY A O 1
ATOM 761 N N . GLU A 1 98 ? 21.508 7.100 -22.790 1.00 85.81 98 GLU A N 1
ATOM 762 C CA . GLU A 1 98 ? 20.772 6.400 -23.856 1.00 85.81 98 GLU A CA 1
ATOM 763 C C . GLU A 1 98 ? 19.283 6.211 -23.542 1.00 85.81 98 GLU A C 1
ATOM 765 O O . GLU A 1 98 ? 18.417 6.470 -24.381 1.00 85.81 98 GLU A O 1
ATOM 770 N N . LEU A 1 99 ? 18.963 5.726 -22.339 1.00 89.06 99 LEU A N 1
ATOM 771 C CA . LEU A 1 99 ? 17.611 5.293 -21.989 1.00 89.06 99 LEU A CA 1
ATOM 772 C C . LEU A 1 99 ? 16.924 6.330 -21.106 1.00 89.06 99 LEU A C 1
ATOM 774 O O . LEU A 1 99 ? 17.381 6.602 -20.002 1.00 89.06 99 LEU A O 1
ATOM 778 N N . ARG A 1 100 ? 15.793 6.875 -21.561 1.00 91.94 100 ARG A N 1
ATOM 779 C CA . ARG A 1 100 ? 15.018 7.862 -20.796 1.00 91.94 100 ARG A CA 1
ATOM 780 C C . ARG A 1 100 ? 13.823 7.228 -20.097 1.00 91.94 100 ARG A C 1
ATOM 782 O O . ARG A 1 100 ? 12.971 6.615 -20.745 1.00 91.94 100 ARG A O 1
ATOM 789 N N . CYS A 1 101 ? 13.750 7.391 -18.782 1.00 90.44 101 CYS A N 1
ATOM 790 C CA . CYS A 1 101 ? 12.686 6.852 -17.938 1.00 90.44 101 CYS A CA 1
ATOM 791 C C . CYS A 1 101 ? 12.352 7.796 -16.786 1.00 90.44 101 CYS A C 1
ATOM 793 O O . CYS A 1 101 ? 13.029 8.797 -16.573 1.00 90.44 101 CYS A O 1
ATOM 795 N N . THR A 1 102 ? 11.314 7.490 -16.016 1.00 86.62 102 THR A N 1
ATOM 796 C CA . THR A 1 102 ? 11.064 8.193 -14.752 1.00 86.62 102 THR A CA 1
ATOM 797 C C . THR A 1 102 ? 12.107 7.801 -13.695 1.00 86.62 102 THR A C 1
ATOM 799 O O . THR A 1 102 ? 12.664 6.702 -13.734 1.00 86.62 102 THR A O 1
ATOM 802 N N . ALA A 1 103 ? 12.401 8.692 -12.742 1.00 81.56 103 ALA A N 1
ATOM 803 C CA . ALA A 1 103 ? 13.431 8.457 -11.716 1.00 81.56 103 ALA A CA 1
ATOM 804 C C . ALA A 1 103 ? 13.101 7.294 -10.757 1.00 81.56 103 ALA A C 1
ATOM 806 O O . ALA A 1 103 ? 13.996 6.685 -10.179 1.00 81.56 103 ALA A O 1
ATOM 807 N N . ASP A 1 104 ? 11.819 6.964 -10.611 1.00 72.31 104 ASP A N 1
ATOM 808 C CA . ASP A 1 104 ? 11.312 5.864 -9.788 1.00 72.31 104 ASP A CA 1
ATOM 809 C C . ASP A 1 104 ? 11.288 4.517 -10.538 1.00 72.31 104 ASP A C 1
ATOM 811 O O . ASP A 1 104 ? 10.827 3.505 -10.003 1.00 72.31 104 ASP A O 1
ATOM 815 N N . HIS A 1 105 ? 11.751 4.482 -11.793 1.00 80.69 105 HIS A N 1
ATOM 816 C CA . HIS A 1 105 ? 11.686 3.288 -12.620 1.00 80.69 105 HIS A CA 1
ATOM 817 C C . HIS A 1 105 ? 12.548 2.154 -12.056 1.00 80.69 105 HIS A C 1
ATOM 819 O O . HIS A 1 105 ? 13.703 2.367 -11.686 1.00 80.69 105 HIS A O 1
ATOM 825 N N . LYS A 1 106 ? 12.005 0.927 -12.024 1.00 79.81 106 LYS A N 1
ATOM 826 C CA . LYS A 1 106 ? 12.665 -0.219 -11.385 1.00 79.81 106 LYS A CA 1
ATOM 827 C C . LYS A 1 106 ? 13.327 -1.177 -12.375 1.00 79.81 106 LYS A C 1
ATOM 829 O O . LYS A 1 106 ? 12.663 -1.750 -13.241 1.00 79.81 106 LYS A O 1
ATOM 834 N N . PHE A 1 107 ? 14.620 -1.403 -12.169 1.00 82.38 107 PHE A N 1
ATOM 835 C CA . PHE A 1 107 ? 15.486 -2.295 -12.938 1.00 82.38 107 PHE A CA 1
ATOM 836 C C . PHE A 1 107 ? 15.807 -3.554 -12.130 1.00 82.38 107 PHE A C 1
ATOM 838 O O . PHE A 1 107 ? 15.864 -3.519 -10.896 1.00 82.38 107 PHE A O 1
ATOM 845 N N . TRP A 1 108 ? 15.982 -4.682 -12.816 1.00 77.00 108 TRP A N 1
ATOM 846 C CA . TRP A 1 108 ? 16.435 -5.921 -12.191 1.00 77.00 108 TRP A CA 1
ATOM 847 C C . TRP A 1 108 ? 17.954 -5.917 -12.023 1.00 77.00 108 TRP A C 1
ATOM 849 O O . TRP A 1 108 ? 18.681 -5.795 -13.009 1.00 77.00 108 TRP A O 1
ATOM 859 N N . ILE A 1 109 ? 18.430 -6.099 -10.787 1.00 75.06 109 ILE A N 1
ATOM 860 C CA . ILE A 1 109 ? 19.862 -6.118 -10.466 1.00 75.06 109 ILE A CA 1
ATOM 861 C C . ILE A 1 109 ? 20.245 -7.486 -9.875 1.00 75.06 109 ILE A C 1
ATOM 863 O O . ILE A 1 109 ? 19.989 -7.749 -8.704 1.00 75.06 109 ILE A O 1
ATOM 867 N N . PRO A 1 110 ? 20.876 -8.381 -10.648 1.00 63.06 110 PRO A N 1
ATOM 868 C CA . PRO A 1 110 ? 21.246 -9.729 -10.203 1.00 63.06 110 PRO A CA 1
ATOM 869 C C . PRO A 1 110 ? 22.202 -9.755 -9.010 1.00 63.06 110 PRO A C 1
ATOM 871 O O . PRO A 1 110 ? 21.990 -10.526 -8.078 1.00 63.06 110 PRO A O 1
ATOM 874 N N . ALA A 1 111 ? 23.215 -8.879 -9.006 1.00 61.16 111 ALA A N 1
ATOM 875 C CA . ALA A 1 111 ? 24.187 -8.776 -7.912 1.00 61.16 111 ALA A CA 1
ATOM 876 C C . ALA A 1 111 ? 23.546 -8.330 -6.583 1.00 61.16 111 ALA A C 1
ATOM 878 O O . ALA A 1 111 ? 24.104 -8.542 -5.509 1.00 61.16 111 ALA A O 1
ATOM 879 N N . MET A 1 112 ? 22.356 -7.726 -6.644 1.00 61.28 112 MET A N 1
ATOM 880 C CA . MET A 1 112 ? 21.575 -7.288 -5.494 1.00 61.28 112 MET A CA 1
ATOM 881 C C . MET A 1 112 ? 20.150 -7.832 -5.625 1.00 61.28 112 MET A C 1
ATOM 883 O O . MET A 1 112 ? 19.275 -7.085 -6.059 1.00 61.28 112 MET A O 1
ATOM 887 N N . PRO A 1 113 ? 19.891 -9.099 -5.237 1.00 56.75 113 PRO A N 1
ATOM 888 C CA . PRO A 1 113 ? 18.651 -9.804 -5.552 1.00 56.75 113 PRO A CA 1
ATOM 889 C C . PRO A 1 113 ? 17.408 -8.938 -5.308 1.00 56.75 113 PRO A C 1
ATOM 891 O O . PRO A 1 113 ? 17.060 -8.652 -4.160 1.00 56.75 113 PRO A O 1
ATOM 894 N N . GLY A 1 114 ? 16.762 -8.488 -6.389 1.00 61.31 114 GLY A N 1
ATOM 895 C CA . GLY A 1 114 ? 15.596 -7.615 -6.313 1.00 61.31 114 GLY A CA 1
ATOM 896 C C . GLY A 1 114 ? 15.506 -6.546 -7.403 1.00 61.31 114 GLY A C 1
ATOM 897 O O . GLY A 1 114 ? 16.332 -6.433 -8.305 1.00 61.31 114 GLY A O 1
ATOM 898 N N . TRP A 1 115 ? 14.438 -5.760 -7.290 1.00 72.81 115 TRP A N 1
ATOM 899 C CA . TRP A 1 115 ? 14.155 -4.611 -8.142 1.00 72.81 115 TRP A CA 1
ATOM 900 C C . TRP A 1 115 ? 14.666 -3.341 -7.459 1.00 72.81 115 TRP A C 1
ATOM 902 O O . TRP A 1 115 ? 14.430 -3.162 -6.258 1.00 72.81 115 TRP A O 1
ATOM 912 N N . ARG A 1 116 ? 15.348 -2.470 -8.201 1.00 72.75 116 ARG A N 1
ATOM 913 C CA . ARG A 1 116 ? 15.924 -1.221 -7.684 1.00 72.75 116 ARG A CA 1
ATOM 914 C C . ARG A 1 116 ? 15.500 -0.047 -8.533 1.00 72.75 116 ARG A C 1
ATOM 916 O O . ARG A 1 116 ? 15.449 -0.175 -9.752 1.00 72.75 116 ARG A O 1
ATOM 923 N N . GLU A 1 117 ? 15.187 1.063 -7.880 1.00 78.62 117 GLU A N 1
ATOM 924 C CA . GLU A 1 117 ? 15.004 2.326 -8.587 1.00 78.62 117 GLU A CA 1
ATOM 925 C C . GLU A 1 117 ? 16.294 2.691 -9.306 1.00 78.62 117 GLU A C 1
ATOM 927 O O . GLU A 1 117 ? 17.390 2.369 -8.844 1.00 78.62 117 GLU A O 1
ATOM 932 N N . VAL A 1 118 ? 16.160 3.339 -10.453 1.00 79.38 118 VAL A N 1
ATOM 933 C CA . VAL A 1 118 ? 17.275 3.530 -11.376 1.00 79.38 118 VAL A CA 1
ATOM 934 C C . VAL A 1 118 ? 18.454 4.271 -10.738 1.00 79.38 118 VAL A C 1
ATOM 936 O O . VAL A 1 118 ? 19.596 3.862 -10.921 1.00 79.38 118 VAL A O 1
ATOM 939 N N . GLY A 1 119 ? 18.195 5.266 -9.881 1.00 77.81 119 GLY A N 1
ATOM 940 C CA . GLY A 1 119 ? 19.245 5.967 -9.132 1.00 77.81 119 GLY A CA 1
ATOM 941 C C . GLY A 1 119 ? 19.979 5.085 -8.112 1.00 77.81 119 GLY A C 1
ATOM 942 O O . GLY A 1 119 ? 21.172 5.261 -7.889 1.00 77.81 119 GLY A O 1
ATOM 943 N N . GLN A 1 120 ? 19.303 4.087 -7.536 1.00 77.31 120 GLN A N 1
ATOM 944 C CA . GLN A 1 120 ? 19.904 3.117 -6.609 1.00 77.31 120 GLN A CA 1
ATOM 945 C C . GLN A 1 120 ? 20.678 2.004 -7.332 1.00 77.31 120 GLN A C 1
ATOM 947 O O . GLN A 1 120 ? 21.316 1.174 -6.685 1.00 77.31 120 GLN A O 1
ATOM 952 N N . ALA A 1 121 ? 20.576 1.941 -8.660 1.00 73.94 121 ALA A N 1
ATOM 953 C CA . ALA A 1 121 ? 21.212 0.924 -9.481 1.00 73.94 121 ALA A CA 1
ATOM 954 C C . ALA A 1 121 ? 22.539 1.388 -10.110 1.00 73.94 121 ALA A C 1
ATOM 956 O O . ALA A 1 121 ? 23.186 0.592 -10.790 1.00 73.94 121 ALA A O 1
ATOM 957 N N . VAL A 1 122 ? 22.966 2.635 -9.872 1.00 83.44 122 VAL A N 1
ATOM 958 C CA . VAL A 1 122 ? 24.250 3.164 -10.362 1.00 83.44 122 VAL A CA 1
ATOM 959 C C . VAL A 1 122 ? 25.420 2.323 -9.839 1.00 83.44 122 VAL A C 1
ATOM 961 O O . VAL A 1 122 ? 25.491 1.988 -8.659 1.00 83.44 122 VAL A O 1
ATOM 964 N N . GLY A 1 123 ? 26.335 1.961 -10.736 1.00 81.38 123 GLY A N 1
ATOM 965 C CA . GLY A 1 123 ? 27.463 1.063 -10.496 1.00 81.38 123 GLY A CA 1
ATOM 966 C C . GLY A 1 123 ? 27.109 -0.425 -10.538 1.00 81.38 123 GLY A C 1
ATOM 967 O O . GLY A 1 123 ? 28.005 -1.263 -10.438 1.00 81.38 123 GLY A O 1
ATOM 968 N N . ALA A 1 124 ? 25.832 -0.785 -10.699 1.00 77.50 124 ALA A N 1
ATOM 969 C CA . ALA A 1 124 ? 25.404 -2.173 -10.741 1.00 77.50 124 ALA A CA 1
ATOM 970 C C . ALA A 1 124 ? 25.188 -2.671 -12.174 1.00 77.50 124 ALA A C 1
ATOM 972 O O . ALA A 1 124 ? 24.674 -1.969 -13.047 1.00 77.50 124 ALA A O 1
ATOM 973 N N . ALA A 1 125 ? 25.541 -3.935 -12.402 1.00 72.81 125 ALA A N 1
ATOM 974 C CA . ALA A 1 125 ? 25.189 -4.649 -13.617 1.00 72.81 125 ALA A CA 1
ATOM 975 C C . ALA A 1 125 ? 23.689 -4.966 -13.607 1.00 72.81 125 ALA A C 1
ATOM 977 O O . ALA A 1 125 ? 23.227 -5.750 -12.778 1.00 72.81 125 ALA A O 1
ATOM 978 N N . ALA A 1 126 ? 22.936 -4.396 -14.542 1.00 64.62 126 ALA A N 1
ATOM 979 C CA . ALA A 1 126 ? 21.586 -4.842 -14.834 1.00 64.62 126 ALA A CA 1
ATOM 980 C C . ALA A 1 126 ? 21.677 -5.909 -15.935 1.00 64.62 126 ALA A C 1
ATOM 982 O O . ALA A 1 126 ? 21.981 -5.607 -17.091 1.00 64.62 126 ALA A O 1
ATOM 983 N N . LEU A 1 127 ? 21.497 -7.184 -15.570 1.00 61.41 127 LEU A N 1
ATOM 984 C CA . LEU A 1 127 ? 21.475 -8.264 -16.562 1.00 61.41 127 LEU A CA 1
ATOM 985 C C . LEU A 1 127 ? 20.107 -8.335 -17.231 1.00 61.41 127 LEU A C 1
ATOM 987 O O . LEU A 1 127 ? 19.064 -8.141 -16.605 1.00 61.41 127 LEU A O 1
ATOM 991 N N . PHE A 1 128 ? 20.151 -8.703 -18.503 1.00 59.78 128 PHE A N 1
ATOM 992 C CA . PHE A 1 128 ? 18.993 -9.072 -19.289 1.00 59.78 128 PHE A CA 1
ATOM 993 C C . PHE A 1 128 ? 18.489 -10.468 -18.865 1.00 59.78 128 PHE A C 1
ATOM 995 O O . PHE A 1 128 ? 17.376 -10.583 -18.370 1.00 59.78 128 PHE A O 1
ATOM 1002 N N . VAL A 1 129 ? 19.297 -11.533 -18.962 1.00 54.53 129 VAL A N 1
ATOM 1003 C CA . VAL A 1 129 ? 18.929 -12.907 -18.544 1.00 54.53 129 VAL A CA 1
ATOM 1004 C C . VAL A 1 129 ? 20.190 -13.686 -18.168 1.00 54.53 129 VAL A C 1
ATOM 1006 O O . VAL A 1 129 ? 21.229 -13.502 -18.788 1.00 54.53 129 VAL A O 1
ATOM 1009 N N . GLU A 1 130 ? 20.112 -14.583 -17.185 1.00 49.09 130 GLU A N 1
ATOM 1010 C CA . GLU A 1 130 ? 21.168 -15.567 -16.918 1.00 49.09 130 GLU A CA 1
ATOM 1011 C C . GLU A 1 130 ? 20.804 -16.880 -17.637 1.00 49.09 130 GLU A C 1
ATOM 1013 O O . GLU A 1 130 ? 20.128 -17.741 -17.078 1.00 49.09 130 GLU A O 1
ATOM 1018 N N . GLN A 1 131 ? 21.164 -17.008 -18.921 1.00 51.91 131 GLN A N 1
ATOM 1019 C CA . GLN A 1 131 ? 20.999 -18.254 -19.684 1.00 51.91 131 GLN A CA 1
ATOM 1020 C C . GLN A 1 131 ? 22.306 -18.693 -20.352 1.00 51.91 131 GLN A C 1
ATOM 1022 O O . GLN A 1 131 ? 23.066 -17.891 -20.892 1.00 51.91 131 GLN A O 1
ATOM 1027 N N . SER A 1 132 ? 22.535 -20.007 -20.331 1.00 43.75 132 SER A N 1
ATOM 1028 C CA . SER A 1 132 ? 23.737 -20.706 -20.799 1.00 43.75 132 SER A CA 1
ATOM 1029 C C . SER A 1 132 ? 23.761 -21.010 -22.307 1.00 43.75 132 SER A C 1
ATOM 1031 O O . SER A 1 132 ? 24.539 -21.856 -22.746 1.00 43.75 132 SER A O 1
ATOM 1033 N N . SER A 1 133 ? 22.930 -20.364 -23.133 1.00 42.97 133 SER A N 1
ATOM 1034 C CA . SER A 1 133 ? 22.907 -20.640 -24.577 1.00 42.97 133 SER A CA 1
ATOM 1035 C C . SER A 1 133 ? 24.003 -19.869 -25.320 1.00 42.97 133 SER A C 1
ATOM 1037 O O . SER A 1 133 ? 24.018 -18.637 -25.307 1.00 42.97 133 SER A O 1
ATOM 1039 N N . ALA A 1 134 ? 24.873 -20.595 -26.024 1.00 45.53 134 ALA A N 1
ATOM 1040 C CA . ALA A 1 134 ? 25.976 -20.060 -26.827 1.00 45.53 134 ALA A CA 1
ATOM 1041 C C . ALA A 1 134 ? 25.539 -19.157 -28.005 1.00 45.53 134 ALA A C 1
ATOM 1043 O O . ALA A 1 134 ? 26.361 -18.417 -28.537 1.00 45.53 134 ALA A O 1
ATOM 1044 N N . ASP A 1 135 ? 24.256 -19.162 -28.380 1.00 47.56 135 ASP A N 1
ATOM 1045 C CA . ASP A 1 135 ? 23.778 -18.524 -29.615 1.00 47.56 135 ASP A CA 1
ATOM 1046 C C . ASP A 1 135 ? 23.465 -17.022 -29.497 1.00 47.56 135 ASP A C 1
ATOM 1048 O O . ASP A 1 135 ? 23.145 -16.395 -30.506 1.00 47.56 135 ASP A O 1
ATOM 1052 N N . ARG A 1 136 ? 23.532 -16.417 -28.299 1.00 57.03 136 ARG A N 1
ATOM 1053 C CA . ARG A 1 136 ? 23.140 -15.004 -28.076 1.00 57.03 136 ARG A CA 1
ATOM 1054 C C . ARG A 1 136 ? 23.935 -14.291 -26.973 1.00 57.03 136 ARG A C 1
ATOM 1056 O O . ARG A 1 136 ? 23.365 -13.595 -26.136 1.00 57.03 136 ARG A O 1
ATOM 1063 N N . ALA A 1 137 ? 25.263 -14.423 -26.984 1.00 55.12 137 ALA A N 1
ATOM 1064 C CA . ALA A 1 137 ? 26.152 -13.765 -26.012 1.00 55.12 137 ALA A CA 1
ATOM 1065 C C . ALA A 1 137 ? 25.980 -12.229 -25.939 1.00 55.12 137 ALA A C 1
ATOM 1067 O O . ALA A 1 137 ? 26.175 -11.637 -24.882 1.00 55.12 137 ALA A O 1
ATOM 1068 N N . GLU A 1 138 ? 25.549 -11.595 -27.033 1.00 53.78 138 GLU A N 1
ATOM 1069 C CA . GLU A 1 138 ? 25.218 -10.163 -27.122 1.00 53.78 138 GLU A CA 1
ATOM 1070 C C . GLU A 1 138 ? 24.091 -9.720 -26.171 1.00 53.78 138 GLU A C 1
ATOM 1072 O O . GLU A 1 138 ? 24.111 -8.595 -25.678 1.00 53.78 138 GLU A O 1
ATOM 1077 N N . LEU A 1 139 ? 23.146 -10.613 -25.859 1.00 51.94 139 LEU A N 1
ATOM 1078 C CA . LEU A 1 139 ? 22.076 -10.368 -24.886 1.00 51.94 139 LEU A CA 1
ATOM 1079 C C . LEU A 1 139 ? 22.558 -10.549 -23.440 1.00 51.94 139 LEU A C 1
ATOM 1081 O O . LEU A 1 139 ? 21.922 -10.053 -22.518 1.00 51.94 139 LEU A O 1
ATOM 1085 N N . ASN A 1 140 ? 23.690 -11.226 -23.241 1.00 51.94 140 ASN A N 1
ATOM 1086 C CA . ASN A 1 140 ? 24.320 -11.432 -21.936 1.00 51.94 140 ASN A CA 1
ATOM 1087 C C . ASN A 1 140 ? 25.351 -10.343 -21.600 1.00 51.94 140 ASN A C 1
ATOM 1089 O O . ASN A 1 140 ? 25.925 -10.369 -20.510 1.00 51.94 140 ASN A O 1
ATOM 1093 N N . ALA A 1 141 ? 25.598 -9.388 -22.506 1.00 56.84 141 ALA A N 1
ATOM 1094 C CA . ALA A 1 141 ? 26.425 -8.225 -22.216 1.00 56.84 141 ALA A CA 1
ATOM 1095 C C . ALA A 1 141 ? 25.728 -7.394 -21.130 1.00 56.84 141 ALA A C 1
ATOM 1097 O O . ALA A 1 141 ? 24.779 -6.656 -21.396 1.00 56.84 141 ALA A O 1
ATOM 1098 N N . SER A 1 142 ? 26.162 -7.565 -19.880 1.00 55.28 142 SER A N 1
ATOM 1099 C CA . SER A 1 142 ? 25.616 -6.834 -18.744 1.00 55.28 142 SER A CA 1
ATOM 1100 C C . SER A 1 142 ? 25.744 -5.335 -18.995 1.00 55.28 142 SER A C 1
ATOM 1102 O O . SER A 1 142 ? 26.860 -4.817 -19.073 1.00 55.28 142 SER A O 1
ATOM 1104 N N . ARG A 1 143 ? 24.616 -4.630 -19.099 1.00 69.88 143 ARG A N 1
ATOM 1105 C CA . ARG A 1 143 ? 24.621 -3.170 -19.145 1.00 69.88 143 ARG A CA 1
ATOM 1106 C C . ARG A 1 143 ? 24.766 -2.675 -17.711 1.00 69.88 143 ARG A C 1
ATOM 1108 O O . ARG A 1 143 ? 23.833 -2.763 -16.913 1.00 69.88 143 ARG A O 1
ATOM 1115 N N . VAL A 1 144 ? 25.965 -2.223 -17.359 1.00 79.19 144 VAL A N 1
ATOM 1116 C CA . VAL A 1 144 ? 26.190 -1.514 -16.096 1.00 79.19 144 VAL A CA 1
ATOM 1117 C C . VAL A 1 144 ? 25.458 -0.184 -16.183 1.00 79.19 144 VAL A C 1
ATOM 1119 O O . VAL A 1 144 ? 25.550 0.493 -17.202 1.00 79.19 144 VAL A O 1
ATOM 1122 N N . ILE A 1 145 ? 24.698 0.177 -15.153 1.00 84.19 145 ILE A N 1
ATOM 1123 C CA . ILE A 1 145 ? 24.141 1.527 -15.049 1.00 84.19 145 ILE A CA 1
ATOM 1124 C C . ILE A 1 145 ? 25.262 2.416 -14.509 1.00 84.19 145 ILE A C 1
ATOM 1126 O O . ILE A 1 145 ? 25.577 2.371 -13.328 1.00 84.19 145 ILE A O 1
ATOM 1130 N N . GLU A 1 146 ? 25.926 3.163 -15.379 1.00 86.94 146 GLU A N 1
ATOM 1131 C CA . GLU A 1 146 ? 27.082 4.005 -15.058 1.00 86.94 146 GLU A CA 1
ATOM 1132 C C . GLU A 1 146 ? 26.656 5.388 -14.567 1.00 86.94 146 GLU A C 1
ATOM 1134 O O . GLU A 1 146 ? 27.274 5.940 -13.657 1.00 86.94 146 GLU A O 1
ATOM 1139 N N . SER A 1 147 ? 25.579 5.936 -15.133 1.00 87.62 147 SER A N 1
ATOM 1140 C CA . SER A 1 147 ? 25.066 7.252 -14.765 1.00 87.62 147 SER A CA 1
ATOM 1141 C C . SER A 1 147 ? 23.546 7.328 -14.847 1.00 87.62 147 SER A C 1
ATOM 1143 O O . SER A 1 147 ? 22.898 6.644 -15.645 1.00 87.62 147 SER A O 1
ATOM 1145 N N . VAL A 1 148 ? 22.984 8.186 -13.997 1.00 89.25 148 VAL A N 1
ATOM 1146 C CA . VAL A 1 148 ? 21.578 8.590 -14.015 1.00 89.25 148 VAL A CA 1
ATOM 1147 C C . VAL A 1 148 ? 21.540 10.098 -13.842 1.00 89.25 148 VAL A C 1
ATOM 1149 O O . VAL A 1 148 ? 21.942 10.617 -12.802 1.00 89.25 148 VAL A O 1
ATOM 1152 N N . GLU A 1 149 ? 21.056 10.800 -14.859 1.00 89.50 149 GLU A N 1
ATOM 1153 C CA . GLU A 1 149 ? 21.065 12.261 -14.901 1.00 89.50 149 GLU A CA 1
ATOM 1154 C C . GLU A 1 149 ? 19.654 12.797 -15.110 1.00 89.50 149 GLU A C 1
ATOM 1156 O O . GLU A 1 149 ? 18.904 12.290 -15.943 1.00 89.50 149 GLU A O 1
ATOM 1161 N N . SER A 1 150 ? 19.274 13.832 -14.361 1.00 87.50 150 SER A N 1
ATOM 1162 C CA . SER A 1 150 ? 18.003 14.516 -14.602 1.00 87.50 150 SER A CA 1
ATOM 1163 C C . SER A 1 150 ? 18.023 15.185 -15.970 1.00 87.50 150 SER A C 1
ATOM 1165 O O . SER A 1 150 ? 18.962 15.902 -16.305 1.00 87.50 150 SER A O 1
ATOM 1167 N N . THR A 1 151 ? 16.953 15.003 -16.737 1.00 85.50 151 THR A N 1
ATOM 1168 C CA . THR A 1 151 ? 16.777 15.709 -18.014 1.00 85.50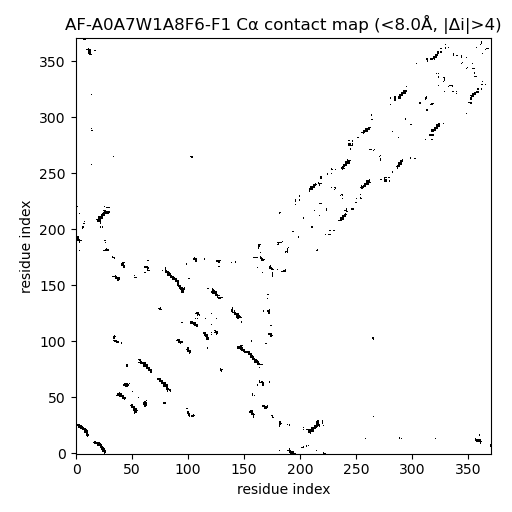 151 THR A CA 1
ATOM 1169 C C . THR A 1 151 ? 16.334 17.161 -17.822 1.00 85.50 151 THR A C 1
ATOM 1171 O O . THR A 1 151 ? 16.432 17.963 -18.746 1.00 85.50 151 THR A O 1
ATOM 1174 N N . GLY A 1 152 ? 15.819 17.508 -16.634 1.00 78.62 152 GLY A N 1
ATOM 1175 C CA . GLY A 1 152 ? 15.254 18.829 -16.344 1.00 78.62 152 GLY A CA 1
ATOM 1176 C C . GLY A 1 152 ? 13.964 19.154 -17.107 1.00 78.62 152 GLY A C 1
ATOM 1177 O O . GLY A 1 152 ? 13.485 20.282 -17.011 1.00 78.62 152 GLY A O 1
ATOM 1178 N N . ILE A 1 153 ? 13.398 18.195 -17.847 1.00 83.31 153 ILE A N 1
ATOM 1179 C CA . ILE A 1 153 ? 12.182 18.372 -18.645 1.00 83.31 153 ILE A CA 1
ATOM 1180 C C . ILE A 1 153 ? 11.085 17.407 -18.201 1.00 83.31 153 ILE A C 1
ATOM 1182 O O . ILE A 1 153 ? 11.350 16.311 -17.706 1.00 83.31 153 ILE A O 1
ATOM 1186 N N . GLU A 1 154 ? 9.841 17.839 -18.389 1.00 87.00 154 GLU A N 1
ATOM 1187 C CA . GLU A 1 154 ? 8.651 17.006 -18.266 1.00 87.00 154 GLU A CA 1
ATOM 1188 C C . GLU A 1 154 ? 8.176 16.643 -19.676 1.00 87.00 154 GLU A C 1
ATOM 1190 O O . GLU A 1 154 ? 7.891 17.528 -20.485 1.00 87.00 154 GLU A O 1
ATOM 1195 N N . GLU A 1 155 ? 8.113 15.350 -19.990 1.00 87.88 155 GLU A N 1
ATOM 1196 C CA . GLU A 1 155 ? 7.793 14.865 -21.336 1.00 87.88 155 GLU A CA 1
ATOM 1197 C C . GLU A 1 155 ? 6.804 13.687 -21.304 1.00 87.88 155 GLU A C 1
ATOM 1199 O O . GLU A 1 155 ? 6.568 13.111 -20.233 1.00 87.88 155 GLU A O 1
ATOM 1204 N N . PRO A 1 156 ? 6.176 13.328 -22.443 1.00 90.94 156 PRO A N 1
ATOM 1205 C CA . PRO A 1 156 ? 5.300 12.170 -22.509 1.00 90.94 156 PRO A CA 1
ATOM 1206 C C . PRO A 1 156 ? 6.066 10.894 -22.172 1.00 90.94 156 PRO A C 1
ATOM 1208 O O . PRO A 1 156 ? 7.107 10.598 -22.749 1.00 90.94 156 PRO A O 1
ATOM 1211 N N . VAL A 1 157 ? 5.506 10.103 -21.269 1.00 89.75 157 VAL A N 1
ATOM 1212 C CA . VAL A 1 157 ? 6.021 8.802 -20.866 1.00 89.75 157 VAL A CA 1
ATOM 1213 C C . VAL A 1 157 ? 4.909 7.757 -20.915 1.00 89.75 157 VAL A C 1
ATOM 1215 O O . VAL A 1 157 ? 3.737 8.032 -20.639 1.00 89.75 157 VAL A O 1
ATOM 1218 N N . VAL A 1 158 ? 5.284 6.533 -21.261 1.00 87.31 158 VAL A N 1
ATOM 1219 C CA . VAL A 1 158 ? 4.408 5.382 -21.450 1.00 87.31 158 VAL A CA 1
ATOM 1220 C C . VAL A 1 158 ? 4.695 4.336 -20.377 1.00 87.31 158 VAL A C 1
ATOM 1222 O O . VAL A 1 158 ? 5.842 3.972 -20.117 1.00 87.31 158 VAL A O 1
ATOM 1225 N N . THR A 1 159 ? 3.633 3.822 -19.765 1.00 81.06 159 THR A N 1
ATOM 1226 C CA . THR A 1 159 ? 3.677 2.624 -18.919 1.00 81.06 159 THR A CA 1
ATOM 1227 C C . THR A 1 159 ? 3.112 1.440 -19.685 1.00 81.06 159 THR A C 1
ATOM 1229 O O . THR A 1 159 ? 2.017 1.528 -20.250 1.00 81.06 159 THR A O 1
ATOM 1232 N N . LEU A 1 160 ? 3.811 0.309 -19.617 1.00 79.69 160 LEU A N 1
ATOM 1233 C CA . LEU A 1 160 ? 3.343 -0.986 -20.098 1.00 79.69 160 LEU A CA 1
ATOM 1234 C C . LEU A 1 160 ? 2.881 -1.840 -18.916 1.00 79.69 160 LEU A C 1
ATOM 1236 O O . LEU A 1 160 ? 3.569 -1.939 -17.903 1.00 79.69 160 LEU A O 1
ATOM 1240 N N . THR A 1 161 ? 1.729 -2.494 -19.035 1.00 79.38 161 THR A N 1
ATOM 1241 C CA . THR A 1 161 ? 1.364 -3.606 -18.153 1.00 79.38 161 THR A CA 1
ATOM 1242 C C . THR A 1 161 ? 1.434 -4.911 -18.917 1.00 79.38 161 THR A C 1
ATOM 1244 O O . THR A 1 161 ? 0.726 -5.055 -19.907 1.00 79.38 161 THR A O 1
ATOM 1247 N N . THR A 1 162 ? 2.266 -5.845 -18.457 1.00 80.31 162 THR A N 1
ATOM 1248 C CA . THR A 1 162 ? 2.401 -7.184 -19.040 1.00 80.31 162 THR A CA 1
ATOM 1249 C C . THR A 1 162 ? 1.912 -8.263 -18.084 1.00 80.31 162 THR A C 1
ATOM 1251 O O . THR A 1 162 ? 1.844 -8.040 -16.877 1.00 80.31 162 THR A O 1
ATOM 1254 N N . SER A 1 163 ? 1.606 -9.435 -18.638 1.00 71.94 163 SER A N 1
ATOM 1255 C CA . SER A 1 163 ? 1.097 -10.611 -17.921 1.00 71.94 163 SER A CA 1
ATOM 1256 C C . SER A 1 163 ? 2.069 -11.287 -16.948 1.00 71.94 163 SER A C 1
ATOM 1258 O O . SER A 1 163 ? 1.643 -12.132 -16.174 1.00 71.94 163 SER A O 1
ATOM 1260 N N . THR A 1 164 ? 3.364 -11.001 -17.059 1.00 73.06 164 THR A N 1
ATOM 1261 C CA . THR A 1 164 ? 4.436 -11.474 -16.151 1.00 73.06 164 THR A CA 1
ATOM 1262 C C . THR A 1 164 ? 5.025 -10.321 -15.355 1.00 73.06 164 THR A C 1
ATOM 1264 O O . THR A 1 164 ? 5.875 -10.476 -14.473 1.00 73.06 164 THR A O 1
ATOM 1267 N N . GLY A 1 165 ? 4.613 -9.114 -15.741 1.00 74.31 165 GLY A N 1
ATOM 1268 C CA . GLY A 1 165 ? 4.878 -7.948 -14.963 1.00 74.31 165 GLY A CA 1
ATOM 1269 C C . GLY A 1 165 ? 6.332 -7.505 -14.976 1.00 74.31 165 GLY A C 1
ATOM 1270 O O . GLY A 1 165 ? 6.829 -6.718 -14.155 1.00 74.31 165 GLY A O 1
ATOM 1271 N N . SER A 1 166 ? 7.018 -8.044 -15.942 1.00 81.81 166 SER A N 1
ATOM 1272 C CA . SER A 1 166 ? 8.303 -7.613 -16.354 1.00 81.81 166 SER A CA 1
ATOM 1273 C C . SER A 1 166 ? 8.291 -7.623 -17.862 1.00 81.81 166 SER A C 1
ATOM 1275 O O . SER A 1 166 ? 7.454 -8.254 -18.520 1.00 81.81 166 SER A O 1
ATOM 1277 N N . PHE A 1 167 ? 9.192 -6.843 -18.406 1.00 87.62 167 PHE A N 1
ATOM 1278 C CA . PHE A 1 167 ? 9.468 -6.828 -19.820 1.00 87.62 167 PHE A CA 1
ATOM 1279 C C . PHE A 1 167 ? 10.901 -6.367 -19.995 1.00 87.62 167 PHE A C 1
ATOM 1281 O O . PHE A 1 167 ? 11.564 -5.974 -19.029 1.00 87.62 167 PHE A O 1
ATOM 1288 N N . VAL A 1 168 ? 11.381 -6.432 -21.223 1.00 87.19 168 VAL A N 1
ATOM 1289 C CA . VAL A 1 168 ? 12.662 -5.848 -21.580 1.00 87.19 168 VAL A CA 1
ATOM 1290 C C . VAL A 1 168 ? 12.427 -4.505 -22.254 1.00 87.19 168 VAL A C 1
ATOM 1292 O O . VAL A 1 168 ? 11.743 -4.435 -23.276 1.00 87.19 168 VAL A O 1
ATOM 1295 N N . ALA A 1 169 ? 13.055 -3.461 -21.721 1.00 88.06 169 ALA A N 1
ATOM 1296 C CA . ALA A 1 169 ? 13.052 -2.115 -22.279 1.00 88.06 169 ALA A CA 1
ATOM 1297 C C . ALA A 1 169 ? 14.476 -1.561 -22.353 1.00 88.06 169 ALA A C 1
ATOM 1299 O O . ALA A 1 169 ? 15.216 -1.629 -21.375 1.00 88.06 169 ALA A O 1
ATOM 1300 N N . GLY A 1 170 ? 14.886 -1.034 -23.508 1.00 84.06 170 GLY A N 1
ATOM 1301 C CA . GLY A 1 170 ? 16.220 -0.446 -23.674 1.00 84.06 170 GLY A CA 1
ATOM 1302 C C . GLY A 1 170 ? 17.378 -1.425 -23.452 1.00 84.06 170 GLY A C 1
ATOM 1303 O O . GLY A 1 170 ? 18.484 -0.990 -23.157 1.00 84.06 170 GLY A O 1
ATOM 1304 N N . GLY A 1 171 ? 17.129 -2.738 -23.531 1.00 80.00 171 GLY A N 1
ATOM 1305 C CA . GLY A 1 171 ? 18.113 -3.768 -23.174 1.00 80.00 171 GLY A CA 1
ATOM 1306 C C . GLY A 1 171 ? 18.146 -4.150 -21.691 1.00 80.00 171 GLY A C 1
ATOM 1307 O O . GLY A 1 171 ? 18.996 -4.943 -21.301 1.00 80.00 171 GLY A O 1
ATOM 1308 N N . TYR A 1 172 ? 17.224 -3.643 -20.874 1.00 82.94 172 TYR A N 1
ATOM 1309 C CA . TYR A 1 172 ? 17.151 -3.924 -19.442 1.00 82.94 172 TYR A CA 1
ATOM 1310 C C . TYR A 1 172 ? 15.885 -4.689 -19.088 1.00 82.94 172 TYR A C 1
ATOM 1312 O O . TYR A 1 172 ? 14.810 -4.390 -19.610 1.00 82.94 172 TYR A O 1
ATOM 1320 N N . VAL A 1 173 ? 15.986 -5.618 -18.137 1.00 82.44 173 VAL A N 1
ATOM 1321 C CA . VAL A 1 173 ? 14.799 -6.203 -17.512 1.00 82.44 173 VAL A CA 1
ATOM 1322 C C . VAL A 1 173 ? 14.240 -5.258 -16.468 1.00 82.44 173 VAL A C 1
ATOM 1324 O O . VAL A 1 173 ? 14.928 -4.810 -15.547 1.00 82.44 173 VAL A O 1
ATOM 1327 N N . VAL A 1 174 ? 12.952 -4.985 -16.613 1.00 80.19 174 VAL A N 1
ATOM 1328 C CA . VAL A 1 174 ? 12.258 -3.947 -15.868 1.00 80.19 174 VAL A CA 1
ATOM 1329 C C . VAL A 1 174 ? 10.951 -4.442 -15.280 1.00 80.19 174 VAL A C 1
ATOM 1331 O O . VAL A 1 174 ? 10.387 -5.429 -15.749 1.00 80.19 174 VAL A O 1
ATOM 1334 N N . LYS A 1 175 ? 10.459 -3.750 -14.250 1.00 77.12 175 LYS A N 1
ATOM 1335 C CA . LYS A 1 175 ? 9.169 -4.038 -13.612 1.00 77.12 175 LYS A CA 1
ATOM 1336 C C . LYS A 1 175 ? 8.146 -2.974 -13.981 1.00 77.12 175 LYS A C 1
ATOM 1338 O O . LYS A 1 175 ? 8.504 -1.816 -14.133 1.00 77.12 175 LYS A O 1
ATOM 1343 N N . ASN A 1 176 ? 6.863 -3.340 -13.981 1.00 68.88 176 ASN A N 1
ATOM 1344 C CA . ASN A 1 176 ? 5.730 -2.395 -14.018 1.00 68.88 176 ASN A CA 1
ATOM 1345 C C . ASN A 1 176 ? 4.848 -2.371 -12.750 1.00 68.88 176 ASN A C 1
ATOM 1347 O O . ASN A 1 176 ? 4.061 -1.449 -12.621 1.00 68.88 176 ASN A O 1
ATOM 1351 N N . CYS A 1 177 ? 4.910 -3.349 -11.830 1.00 62.78 177 CYS A N 1
ATOM 1352 C CA . CYS A 1 177 ? 4.272 -3.274 -10.489 1.00 62.78 177 CYS A CA 1
ATOM 1353 C C . CYS A 1 177 ? 4.810 -4.356 -9.527 1.00 62.78 177 CYS A C 1
ATOM 1355 O O . CYS A 1 177 ? 5.237 -5.414 -9.979 1.00 62.78 177 CYS A O 1
ATOM 1357 N N . ASP A 1 178 ? 4.798 -4.145 -8.212 1.00 53.66 178 ASP A N 1
ATOM 1358 C CA . ASP A 1 178 ? 5.231 -5.106 -7.185 1.00 53.66 178 ASP A CA 1
ATOM 1359 C C . ASP A 1 178 ? 4.115 -5.906 -6.494 1.00 53.66 178 ASP A C 1
ATOM 1361 O O . ASP A 1 178 ? 4.426 -6.926 -5.886 1.00 53.66 178 ASP A O 1
ATOM 1365 N N . THR A 1 179 ? 2.845 -5.520 -6.654 1.00 53.44 179 THR A N 1
ATOM 1366 C CA . THR A 1 179 ? 1.679 -6.172 -6.022 1.00 53.44 179 THR A CA 1
ATOM 1367 C C . THR A 1 179 ? 0.727 -6.835 -7.034 1.00 53.44 179 THR A C 1
ATOM 1369 O O . THR A 1 179 ? -0.481 -6.933 -6.808 1.00 53.44 179 THR A O 1
ATOM 1372 N N . LYS A 1 180 ? 1.251 -7.262 -8.190 1.00 55.38 180 LYS A N 1
ATOM 1373 C CA . LYS A 1 180 ? 0.460 -7.662 -9.372 1.00 55.38 180 LYS A CA 1
ATOM 1374 C C . LYS A 1 180 ? -0.499 -8.812 -9.184 1.00 55.38 180 LYS A C 1
ATOM 1376 O O . LYS A 1 180 ? -1.576 -8.781 -9.774 1.00 55.38 180 LYS A O 1
ATOM 1381 N N . TYR A 1 181 ? -0.143 -9.774 -8.336 1.00 52.31 181 TYR A N 1
ATOM 1382 C CA . TYR A 1 181 ? -1.031 -10.888 -8.035 1.00 52.31 181 TYR A CA 1
ATOM 1383 C C . TYR A 1 181 ? -2.396 -10.396 -7.544 1.00 52.31 181 TYR A C 1
ATOM 1385 O O . TYR A 1 181 ? -3.373 -11.086 -7.764 1.00 52.31 181 TYR A O 1
ATOM 1393 N N . SER A 1 182 ? -2.484 -9.208 -6.922 1.00 48.59 182 SER A N 1
ATOM 1394 C CA . SER A 1 182 ? -3.740 -8.673 -6.383 1.00 48.59 182 SER A CA 1
ATOM 1395 C C . SER A 1 182 ? -4.662 -8.013 -7.426 1.00 48.59 182 SER A C 1
ATOM 1397 O O . SER A 1 182 ? -5.755 -7.556 -7.097 1.00 48.59 182 SER A O 1
ATOM 1399 N N . TRP A 1 183 ? -4.239 -7.919 -8.693 1.00 53.34 183 TRP A N 1
ATOM 1400 C CA . TRP A 1 183 ? -5.018 -7.233 -9.730 1.00 53.34 183 TRP A CA 1
ATOM 1401 C C . TRP A 1 183 ? -4.772 -7.679 -11.181 1.00 53.34 183 TRP A C 1
ATOM 1403 O O . TRP A 1 183 ? -5.453 -7.171 -12.070 1.00 53.34 183 TRP A O 1
ATOM 1413 N N . SER A 1 184 ? -3.861 -8.618 -11.461 1.00 45.78 184 SER A N 1
ATOM 1414 C CA . SER A 1 184 ? -3.666 -9.188 -12.804 1.00 45.78 184 SER A CA 1
ATOM 1415 C C . SER A 1 184 ? -4.065 -10.663 -12.856 1.00 45.78 184 SER A C 1
ATOM 1417 O O . SER A 1 184 ? -3.587 -11.492 -12.082 1.00 45.78 184 SER A O 1
ATOM 1419 N N . ARG A 1 185 ? -4.932 -10.987 -13.824 1.00 45.09 185 ARG A N 1
ATOM 1420 C CA . ARG A 1 185 ? -5.473 -12.334 -14.063 1.00 45.09 185 ARG A CA 1
ATOM 1421 C C . ARG A 1 185 ? -4.437 -13.312 -14.612 1.00 45.09 185 ARG A C 1
ATOM 1423 O O . ARG A 1 185 ? -4.586 -14.517 -14.445 1.00 45.09 185 ARG A O 1
ATOM 1430 N N . ARG A 1 186 ? -3.409 -12.799 -15.294 1.00 37.97 186 ARG A N 1
ATOM 1431 C CA . ARG A 1 186 ? -2.388 -13.618 -15.956 1.00 37.97 186 ARG A CA 1
ATOM 1432 C C . ARG A 1 186 ? -1.160 -13.895 -15.082 1.00 37.97 186 ARG A C 1
ATOM 1434 O O . ARG A 1 186 ? -0.463 -14.862 -15.344 1.00 37.97 186 ARG A O 1
ATOM 1441 N N . GLU A 1 187 ? -0.987 -13.147 -13.992 1.00 40.66 187 GLU A N 1
ATOM 1442 C CA . GLU A 1 187 ? 0.022 -13.376 -12.935 1.00 40.66 187 GLU A CA 1
ATOM 1443 C C . GLU A 1 187 ? -0.462 -14.372 -11.857 1.00 40.66 187 GLU A C 1
ATOM 1445 O O . GLU A 1 187 ? -0.025 -14.330 -10.707 1.00 40.66 187 GLU A O 1
ATOM 1450 N N . GLY A 1 188 ? -1.458 -15.204 -12.179 1.00 43.91 188 GLY A N 1
ATOM 1451 C CA . GLY A 1 188 ? -2.079 -16.135 -11.230 1.00 43.91 188 GLY A CA 1
ATOM 1452 C C . GLY A 1 188 ? -3.139 -15.516 -10.308 1.00 43.91 188 GLY A C 1
ATOM 1453 O O . GLY A 1 188 ? -3.591 -16.175 -9.373 1.00 43.91 188 GLY A O 1
ATOM 1454 N N . GLY A 1 189 ? -3.562 -14.269 -10.544 1.00 53.06 189 GLY A N 1
ATOM 1455 C CA . GLY A 1 189 ? -4.663 -13.646 -9.812 1.00 53.06 189 GLY A CA 1
ATOM 1456 C C . GLY A 1 189 ? -6.031 -14.155 -10.273 1.00 53.06 189 GLY A C 1
ATOM 1457 O O . GLY A 1 189 ? -6.634 -13.593 -11.184 1.00 53.06 189 GLY A O 1
ATOM 1458 N N . THR A 1 190 ? -6.558 -15.200 -9.644 1.00 57.75 190 THR A N 1
ATOM 1459 C CA . THR A 1 190 ? -7.959 -15.609 -9.821 1.00 57.75 190 THR A CA 1
ATOM 1460 C C . THR A 1 190 ? -8.858 -14.854 -8.850 1.00 57.75 190 THR A C 1
ATOM 1462 O O . THR A 1 190 ? -8.451 -14.555 -7.729 1.00 57.75 190 THR A O 1
ATOM 1465 N N . TRP A 1 191 ? -10.082 -14.546 -9.268 1.00 72.00 191 TRP A N 1
ATOM 1466 C CA . TRP A 1 191 ? -11.114 -14.055 -8.366 1.00 72.00 191 TRP A CA 1
ATOM 1467 C C . TRP A 1 191 ? -12.430 -14.752 -8.662 1.00 72.00 191 TRP A C 1
ATOM 1469 O O . TRP A 1 191 ? -12.752 -15.034 -9.820 1.00 72.00 191 TRP A O 1
ATOM 1479 N N . ASP A 1 192 ? -13.182 -14.976 -7.600 1.00 76.50 192 ASP A N 1
ATOM 1480 C CA . ASP A 1 192 ? -14.569 -15.378 -7.670 1.00 76.50 192 ASP A CA 1
ATOM 1481 C C . ASP A 1 192 ? -15.427 -14.106 -7.728 1.00 76.50 192 ASP A C 1
ATOM 1483 O O . ASP A 1 192 ? -15.166 -13.135 -7.006 1.00 76.50 192 ASP A O 1
ATOM 1487 N N . ASP A 1 193 ? -16.459 -14.092 -8.574 1.00 82.44 193 ASP A N 1
ATOM 1488 C CA . ASP A 1 193 ? -17.534 -13.108 -8.440 1.00 82.44 193 ASP A CA 1
ATOM 1489 C C . ASP A 1 193 ? -18.557 -13.644 -7.439 1.00 82.44 193 ASP A C 1
ATOM 1491 O O . ASP A 1 193 ? -19.410 -14.464 -7.775 1.00 82.44 193 ASP A O 1
ATOM 1495 N N . LEU A 1 194 ? -18.415 -13.224 -6.182 1.00 86.25 194 LEU A N 1
ATOM 1496 C CA . LEU A 1 194 ? -19.224 -13.744 -5.084 1.00 86.25 194 LEU A CA 1
ATOM 1497 C C . LEU A 1 194 ? -20.398 -12.819 -4.758 1.00 86.25 194 LEU A C 1
ATOM 1499 O O . LEU A 1 194 ? -20.189 -11.609 -4.571 1.00 86.25 194 LEU A O 1
ATOM 1503 N N . PRO A 1 195 ? -21.619 -13.361 -4.603 1.00 93.50 195 PRO A N 1
ATOM 1504 C CA . PRO A 1 195 ? -22.694 -12.676 -3.900 1.00 93.50 195 PRO A CA 1
ATOM 1505 C C . PRO A 1 195 ? -22.270 -12.318 -2.468 1.00 93.50 195 PRO A C 1
ATOM 1507 O O . PRO A 1 195 ? -21.506 -13.050 -1.835 1.00 93.50 195 PRO A O 1
ATOM 1510 N N . ILE A 1 196 ? -22.789 -11.206 -1.937 1.00 95.00 196 ILE A N 1
ATOM 1511 C CA . ILE A 1 196 ? -22.447 -10.726 -0.584 1.00 95.00 196 ILE A CA 1
ATOM 1512 C C . ILE A 1 196 ? -22.728 -11.804 0.467 1.00 95.00 196 ILE A C 1
ATOM 1514 O O . ILE A 1 196 ? -21.873 -12.054 1.310 1.00 95.00 196 ILE A O 1
ATOM 1518 N N . ASP A 1 197 ? -23.881 -12.471 0.395 1.00 95.00 197 ASP A N 1
ATOM 1519 C CA . ASP A 1 197 ? -24.277 -13.480 1.384 1.00 95.00 197 ASP A CA 1
ATOM 1520 C C . ASP A 1 197 ? -23.319 -14.676 1.416 1.00 95.00 197 ASP A C 1
ATOM 1522 O O . ASP A 1 197 ? -22.969 -15.166 2.492 1.00 95.00 197 ASP A O 1
ATOM 1526 N N . GLU A 1 198 ? -22.833 -15.108 0.249 1.00 96.50 198 GLU A N 1
ATOM 1527 C CA . GLU A 1 198 ? -21.842 -16.180 0.163 1.00 96.50 198 GLU A CA 1
ATOM 1528 C C . GLU A 1 198 ? -20.502 -15.735 0.760 1.00 96.50 198 GLU A C 1
ATOM 1530 O O . GLU A 1 198 ? -19.910 -16.453 1.568 1.00 96.50 198 GLU A O 1
ATOM 1535 N N . LEU A 1 199 ? -20.041 -14.529 0.416 1.00 96.88 199 LEU A N 1
ATOM 1536 C CA . LEU A 1 199 ? -18.812 -13.962 0.967 1.00 96.88 199 LEU A CA 1
ATOM 1537 C C . LEU A 1 199 ? -18.891 -13.819 2.495 1.00 96.88 199 LEU A C 1
ATOM 1539 O O . LEU A 1 199 ? -17.959 -14.206 3.198 1.00 96.88 199 LEU A O 1
ATOM 1543 N N . VAL A 1 200 ? -20.009 -13.318 3.022 1.00 97.62 200 VAL A N 1
ATOM 1544 C CA . VAL A 1 200 ? -20.256 -13.220 4.467 1.00 97.62 200 VAL A CA 1
ATOM 1545 C C . VAL A 1 200 ? -20.225 -14.604 5.108 1.00 97.62 200 VAL A C 1
ATOM 1547 O O . VAL A 1 200 ? -19.578 -14.769 6.140 1.00 97.62 200 VAL A O 1
ATOM 1550 N N . GLY A 1 201 ? -20.839 -15.612 4.482 1.00 97.19 201 GLY A N 1
ATOM 1551 C CA . GLY A 1 201 ? -20.749 -17.004 4.926 1.00 97.19 201 GLY A CA 1
ATOM 1552 C C . GLY A 1 201 ? -19.301 -17.494 5.026 1.00 97.19 201 GLY A C 1
ATOM 1553 O O . GLY A 1 201 ? -18.904 -18.027 6.064 1.00 97.19 201 GLY A O 1
ATOM 1554 N N . ARG A 1 202 ? -18.480 -17.239 3.995 1.00 97.12 202 ARG A N 1
ATOM 1555 C CA . ARG A 1 202 ? -17.046 -17.591 3.986 1.00 97.12 202 ARG A CA 1
ATOM 1556 C C . ARG A 1 202 ? -16.257 -16.861 5.079 1.00 97.12 202 ARG A C 1
ATOM 1558 O O . ARG A 1 202 ? -15.387 -17.475 5.691 1.00 97.12 202 ARG A O 1
ATOM 1565 N N . ILE A 1 203 ? -16.557 -15.584 5.337 1.00 97.50 203 ILE A N 1
ATOM 1566 C CA . ILE A 1 203 ? -15.901 -14.768 6.375 1.00 97.50 203 ILE A CA 1
ATOM 1567 C C . ILE A 1 203 ? -16.257 -15.270 7.775 1.00 97.50 203 ILE A C 1
ATOM 1569 O O . ILE A 1 203 ? -15.364 -15.493 8.593 1.00 97.50 203 ILE A O 1
ATOM 1573 N N . VAL A 1 204 ? -17.547 -15.484 8.045 1.00 95.75 204 VAL A N 1
ATOM 1574 C CA . VAL A 1 204 ? -18.039 -15.969 9.343 1.00 95.75 204 VAL A CA 1
ATOM 1575 C C . VAL A 1 204 ? -17.481 -17.360 9.643 1.00 95.75 204 VAL A C 1
ATOM 1577 O O . VAL A 1 204 ? -17.063 -17.617 10.770 1.00 95.75 204 VAL A O 1
ATOM 1580 N N . ALA A 1 205 ? -17.384 -18.229 8.632 1.00 96.69 205 ALA A N 1
ATOM 1581 C CA . ALA A 1 205 ? -16.815 -19.568 8.773 1.00 96.69 205 ALA A CA 1
ATOM 1582 C C . ALA A 1 205 ? -15.339 -19.574 9.218 1.00 96.69 205 ALA A C 1
ATOM 1584 O O . ALA A 1 205 ? -14.896 -20.547 9.823 1.00 96.69 205 ALA A O 1
ATOM 1585 N N . GLN A 1 206 ? -14.580 -18.494 8.985 1.00 96.31 206 GLN A N 1
ATOM 1586 C CA . GLN A 1 206 ? -13.214 -18.375 9.513 1.00 96.31 206 GLN A CA 1
ATOM 1587 C C . GLN A 1 206 ? -13.190 -18.228 11.047 1.00 96.31 206 GLN A C 1
ATOM 1589 O O . GLN A 1 206 ? -12.204 -18.589 11.694 1.00 96.31 206 GLN A O 1
ATOM 1594 N N . GLY A 1 207 ? -14.256 -17.690 11.649 1.00 93.62 207 GLY A N 1
ATOM 1595 C CA . GLY A 1 207 ? -14.416 -17.573 13.101 1.00 93.62 207 GLY A CA 1
ATOM 1596 C C . GLY A 1 207 ? -13.600 -16.465 13.779 1.00 93.62 207 GLY A C 1
ATOM 1597 O O . GLY A 1 207 ? -13.505 -16.453 15.005 1.00 93.62 207 GLY A O 1
ATOM 1598 N N . ALA A 1 208 ? -12.992 -15.540 13.028 1.00 95.75 208 ALA A N 1
ATOM 1599 C CA . ALA A 1 208 ? -12.338 -14.366 13.607 1.00 95.75 208 ALA A CA 1
ATOM 1600 C C . ALA A 1 208 ? -13.334 -13.209 13.786 1.00 95.75 208 ALA A C 1
ATOM 1602 O O . ALA A 1 208 ? -14.141 -12.920 12.902 1.00 95.75 208 ALA A O 1
ATOM 1603 N N . ARG A 1 209 ? -13.250 -12.503 14.921 1.00 96.31 209 ARG A N 1
ATOM 1604 C CA . ARG A 1 209 ? -14.038 -11.279 15.154 1.00 96.31 209 ARG A CA 1
ATOM 1605 C C . ARG A 1 209 ? -13.568 -10.134 14.257 1.00 96.31 209 ARG A C 1
ATOM 1607 O O . ARG A 1 209 ? -14.389 -9.343 13.801 1.00 96.31 209 ARG A O 1
ATOM 1614 N N . HIS A 1 210 ? -12.262 -10.041 14.031 1.00 98.31 210 HIS A N 1
ATOM 1615 C CA . HIS A 1 210 ? -11.665 -8.988 13.228 1.00 98.31 210 HIS A CA 1
ATOM 1616 C C . HIS A 1 210 ? -11.674 -9.362 11.746 1.00 98.31 210 HIS A C 1
ATOM 1618 O O . HIS A 1 210 ? -11.276 -10.472 11.389 1.00 98.31 210 HIS A O 1
ATOM 1624 N N . VAL A 1 211 ? -12.106 -8.433 10.895 1.00 98.50 211 VAL A N 1
ATOM 1625 C CA . VAL A 1 211 ? -12.091 -8.585 9.441 1.00 98.50 211 VAL A CA 1
ATOM 1626 C C . VAL A 1 211 ? -11.304 -7.434 8.831 1.00 98.50 211 VAL A C 1
ATOM 1628 O O . VAL A 1 211 ? -11.616 -6.266 9.059 1.00 98.50 211 VAL A O 1
ATOM 1631 N N . VAL A 1 212 ? -10.295 -7.771 8.034 1.00 98.31 212 VAL A N 1
ATOM 1632 C CA . VAL A 1 212 ? -9.539 -6.812 7.229 1.00 98.31 212 VAL A CA 1
ATOM 1633 C C . VAL A 1 212 ? -10.009 -6.909 5.785 1.00 98.31 212 VAL A C 1
ATOM 1635 O O . VAL A 1 212 ? -9.867 -7.942 5.132 1.00 98.31 212 VAL A O 1
ATOM 1638 N N . LEU A 1 213 ? -10.562 -5.808 5.292 1.00 97.56 213 LEU A N 1
ATOM 1639 C CA . LEU A 1 213 ? -10.958 -5.600 3.907 1.00 97.56 213 LEU A CA 1
ATOM 1640 C C . LEU A 1 213 ? -9.781 -4.935 3.178 1.00 97.56 213 LEU A C 1
ATOM 1642 O O . LEU A 1 213 ? -9.457 -3.775 3.432 1.00 97.56 213 LEU A O 1
ATOM 1646 N N . THR A 1 214 ? -9.114 -5.687 2.308 1.00 94.00 214 THR A N 1
ATOM 1647 C CA . THR A 1 214 ? -7.850 -5.310 1.649 1.00 94.00 214 THR A CA 1
ATOM 1648 C C . THR A 1 214 ? -7.863 -5.756 0.182 1.00 94.00 214 THR A C 1
ATOM 1650 O O . THR A 1 214 ? -8.887 -6.208 -0.327 1.00 94.00 214 THR A O 1
ATOM 1653 N N . GLY A 1 215 ? -6.720 -5.698 -0.503 1.00 71.81 215 GLY A N 1
ATOM 1654 C CA . GLY A 1 215 ? -6.505 -6.366 -1.788 1.00 71.81 215 GLY A CA 1
ATOM 1655 C C . GLY A 1 215 ? -6.944 -5.584 -3.004 1.00 71.81 215 GLY A C 1
ATOM 1656 O O . GLY A 1 215 ? -8.030 -5.005 -3.010 1.00 71.81 215 GLY A O 1
ATOM 1657 N N . GLY A 1 216 ? -6.083 -5.548 -4.029 1.00 70.38 216 GLY A N 1
ATOM 1658 C CA . GLY A 1 216 ? -6.205 -4.490 -5.012 1.00 70.38 216 GLY A CA 1
ATOM 1659 C C . GLY A 1 216 ? -6.417 -3.160 -4.272 1.00 70.38 216 GLY A C 1
ATOM 1660 O O . GLY A 1 216 ? -5.805 -2.933 -3.236 1.00 70.38 216 GLY A O 1
ATOM 1661 N N . GLU A 1 217 ? -7.339 -2.323 -4.719 1.00 89.38 217 GLU A N 1
ATOM 1662 C CA . GLU A 1 217 ? -7.893 -1.231 -3.920 1.00 89.38 217 GLU A CA 1
ATOM 1663 C C . GLU A 1 217 ? -9.337 -1.586 -3.511 1.00 89.38 217 GLU A C 1
ATOM 1665 O O . GLU A 1 217 ? -10.208 -1.608 -4.390 1.00 89.38 217 GLU A O 1
ATOM 1670 N N . PRO A 1 218 ? -9.645 -1.835 -2.217 1.00 93.44 218 PRO A N 1
ATOM 1671 C CA . PRO A 1 218 ? -10.990 -2.235 -1.788 1.00 93.44 218 PRO A CA 1
ATOM 1672 C C . PRO A 1 218 ? -12.061 -1.205 -2.162 1.00 93.44 218 PRO A C 1
ATOM 1674 O O . PRO A 1 218 ? -13.192 -1.581 -2.476 1.00 93.44 218 PRO A O 1
ATOM 1677 N N . MET A 1 219 ? -11.722 0.090 -2.201 1.00 93.69 219 MET A N 1
ATOM 1678 C CA . MET A 1 219 ? -12.678 1.149 -2.544 1.00 93.69 219 MET A CA 1
ATOM 1679 C C . MET A 1 219 ? -13.229 1.055 -3.976 1.00 93.69 219 MET A C 1
ATOM 1681 O O . MET A 1 219 ? -14.228 1.712 -4.278 1.00 93.69 219 MET A O 1
ATOM 1685 N N . LEU A 1 220 ? -12.632 0.227 -4.844 1.00 89.62 220 LEU A N 1
ATOM 1686 C CA . LEU A 1 220 ? -13.152 -0.068 -6.182 1.00 89.62 220 LEU A CA 1
ATOM 1687 C C . LEU A 1 220 ? -14.392 -0.964 -6.179 1.00 89.62 220 LEU A C 1
ATOM 1689 O O . LEU A 1 220 ? -15.135 -0.974 -7.159 1.00 89.62 220 LEU A O 1
ATOM 1693 N N . GLN A 1 221 ? -14.630 -1.717 -5.105 1.00 89.69 221 GLN A N 1
ATOM 1694 C CA . GLN A 1 221 ? -15.780 -2.607 -5.028 1.00 89.69 221 GLN A CA 1
ATOM 1695 C C . GLN A 1 221 ? -17.040 -1.787 -4.730 1.00 89.69 221 GLN A C 1
ATOM 1697 O O . GLN A 1 221 ? -17.181 -1.207 -3.645 1.00 89.69 221 GLN A O 1
ATOM 1702 N N . ARG A 1 222 ? -17.965 -1.742 -5.695 1.00 90.81 222 ARG A N 1
ATOM 1703 C CA . ARG A 1 222 ? -19.224 -0.985 -5.603 1.00 90.81 222 ARG A CA 1
ATOM 1704 C C . ARG A 1 222 ? -20.082 -1.451 -4.427 1.00 90.81 222 ARG A C 1
ATOM 1706 O O . ARG A 1 222 ? -20.682 -0.636 -3.739 1.00 90.81 222 ARG A O 1
ATOM 1713 N N . GLU A 1 223 ? -20.109 -2.753 -4.179 1.00 93.88 223 GLU A N 1
ATOM 1714 C CA . GLU A 1 223 ? -20.944 -3.405 -3.166 1.00 93.88 223 GLU A CA 1
ATOM 1715 C C . GLU A 1 223 ? -20.345 -3.354 -1.748 1.00 93.88 223 GLU A C 1
ATOM 1717 O O . GLU A 1 223 ? -20.955 -3.837 -0.794 1.00 93.88 223 GLU A O 1
ATOM 1722 N N . LEU A 1 224 ? -19.162 -2.756 -1.578 1.00 96.56 224 LEU A N 1
ATOM 1723 C CA . LEU A 1 224 ? -18.463 -2.715 -0.295 1.00 96.56 224 LEU A CA 1
ATOM 1724 C C . LEU A 1 224 ? -19.265 -2.086 0.870 1.00 96.56 224 LEU A C 1
ATOM 1726 O O . LEU A 1 224 ? -19.113 -2.608 1.973 1.00 96.56 224 LEU A O 1
ATOM 1730 N N . PRO A 1 225 ? -20.125 -1.048 0.708 1.00 97.31 225 PRO A N 1
ATOM 1731 C CA . PRO A 1 225 ? -20.933 -0.551 1.826 1.00 97.31 225 PRO A CA 1
ATOM 1732 C C . PRO A 1 225 ? -21.896 -1.614 2.348 1.00 97.31 225 PRO A C 1
ATOM 1734 O O . PRO A 1 225 ? -21.979 -1.826 3.551 1.00 97.31 225 PRO A O 1
ATOM 1737 N N . ALA A 1 226 ? -22.560 -2.339 1.444 1.00 97.50 226 ALA A N 1
ATOM 1738 C CA . ALA A 1 226 ? -23.502 -3.388 1.813 1.00 97.50 226 ALA A CA 1
ATOM 1739 C C . ALA A 1 226 ? -22.799 -4.545 2.539 1.00 97.50 226 ALA A C 1
ATOM 1741 O O . ALA A 1 226 ? -23.306 -5.034 3.548 1.00 97.50 226 ALA A O 1
ATOM 1742 N N . LEU A 1 227 ? -21.600 -4.937 2.089 1.00 98.00 227 LEU A N 1
ATOM 1743 C CA . LEU A 1 227 ? -20.773 -5.906 2.812 1.00 98.00 227 LEU A CA 1
ATOM 1744 C C . LEU A 1 227 ? -20.395 -5.397 4.214 1.00 98.00 227 LEU A C 1
ATOM 1746 O O . LEU A 1 227 ? -20.555 -6.130 5.188 1.00 98.00 227 LEU A O 1
ATOM 1750 N N . ALA A 1 228 ? -19.917 -4.153 4.327 1.00 98.25 228 ALA A N 1
ATOM 1751 C CA . ALA A 1 228 ? -19.498 -3.567 5.600 1.00 98.25 228 ALA A CA 1
ATOM 1752 C C . ALA A 1 228 ? -20.658 -3.490 6.606 1.00 98.25 228 ALA A C 1
ATOM 1754 O O . ALA A 1 228 ? -20.503 -3.928 7.744 1.00 98.25 228 ALA A O 1
ATOM 1755 N N . THR A 1 229 ? -21.840 -3.031 6.180 1.00 98.31 229 THR A N 1
ATOM 1756 C CA . THR A 1 229 ? -23.059 -3.051 7.005 1.00 98.31 229 THR A CA 1
ATOM 1757 C C . THR A 1 229 ? -23.369 -4.467 7.486 1.00 98.31 229 THR A C 1
ATOM 1759 O O . THR A 1 229 ? -23.483 -4.706 8.684 1.00 98.31 229 THR A O 1
ATOM 1762 N N . THR A 1 230 ? -23.394 -5.434 6.567 1.00 98.06 230 THR A N 1
ATOM 1763 C CA . THR A 1 230 ? -23.763 -6.826 6.864 1.00 98.06 230 THR A CA 1
ATOM 1764 C C . THR A 1 230 ? -22.811 -7.503 7.859 1.00 98.06 230 THR A C 1
ATOM 1766 O O . THR A 1 230 ? -23.244 -8.321 8.679 1.00 98.06 230 THR A O 1
ATOM 1769 N N . LEU A 1 231 ? -21.511 -7.191 7.791 1.00 98.06 231 LEU A N 1
ATOM 1770 C CA . LEU A 1 231 ? -20.503 -7.698 8.725 1.00 98.06 231 LEU A CA 1
ATOM 1771 C C . LEU A 1 231 ? -20.572 -6.991 10.084 1.00 98.06 231 LEU A C 1
ATOM 1773 O O . LEU A 1 231 ? -20.453 -7.649 11.119 1.00 98.06 231 LEU A O 1
ATOM 1777 N N . ARG A 1 232 ? -20.801 -5.675 10.096 1.00 96.50 232 ARG A N 1
ATOM 1778 C CA . ARG A 1 232 ? -20.966 -4.903 11.330 1.00 96.50 232 ARG A CA 1
ATOM 1779 C C . ARG A 1 232 ? -22.207 -5.336 12.110 1.00 96.50 232 ARG A C 1
ATOM 1781 O O . ARG A 1 232 ? -22.110 -5.528 13.319 1.00 96.50 232 ARG A O 1
ATOM 1788 N N . ASP A 1 233 ? -23.328 -5.580 11.434 1.00 96.94 233 ASP A N 1
ATOM 1789 C CA . ASP A 1 233 ? -24.559 -6.097 12.053 1.00 96.94 233 ASP A CA 1
ATOM 1790 C C . ASP A 1 233 ? -24.347 -7.472 12.712 1.00 96.94 233 ASP A C 1
ATOM 1792 O O . ASP A 1 233 ? -25.063 -7.856 13.635 1.00 96.94 233 ASP A O 1
ATOM 1796 N N . ARG A 1 234 ? -23.320 -8.211 12.272 1.00 96.12 234 ARG A N 1
ATOM 1797 C CA . ARG A 1 234 ? -22.870 -9.481 12.864 1.00 96.12 234 ARG A CA 1
ATOM 1798 C C . ARG A 1 234 ? -21.798 -9.314 13.948 1.00 96.12 234 ARG A C 1
ATOM 1800 O O . ARG A 1 234 ? -21.271 -10.308 14.440 1.00 96.12 234 ARG A O 1
ATOM 1807 N N . GLY A 1 235 ? -21.476 -8.083 14.344 1.00 96.62 235 GLY A N 1
ATOM 1808 C CA . GLY A 1 235 ? -20.554 -7.772 15.439 1.00 96.62 235 GLY A CA 1
ATOM 1809 C C . GLY A 1 235 ? -19.066 -7.864 15.087 1.00 96.62 235 GLY A C 1
ATOM 1810 O O . GLY A 1 235 ? -18.225 -7.910 15.994 1.00 96.62 235 GLY A O 1
ATOM 1811 N N . HIS A 1 236 ? -18.722 -7.904 13.796 1.00 98.31 236 HIS A N 1
ATOM 1812 C CA . HIS A 1 236 ? -17.326 -7.858 13.367 1.00 98.31 236 HIS A CA 1
ATOM 1813 C C . HIS A 1 236 ? -16.716 -6.472 13.581 1.00 98.31 236 HIS A C 1
ATOM 1815 O O . HIS A 1 236 ? -17.381 -5.459 13.382 1.00 98.31 236 HIS A O 1
ATOM 1821 N N . HIS A 1 237 ? -15.430 -6.451 13.939 1.00 98.31 237 HIS A N 1
ATOM 1822 C CA . HIS A 1 237 ? -14.609 -5.243 13.844 1.00 98.31 237 HIS A CA 1
ATOM 1823 C C . HIS A 1 237 ? -14.030 -5.162 12.433 1.00 98.31 237 HIS A C 1
ATOM 1825 O O . HIS A 1 237 ? -13.417 -6.132 11.974 1.00 98.31 237 HIS A O 1
ATOM 1831 N N . LEU A 1 238 ? -14.184 -4.024 11.766 1.00 98.44 238 LEU A N 1
ATOM 1832 C CA . LEU A 1 238 ? -13.779 -3.827 10.381 1.00 98.44 238 LEU A CA 1
ATOM 1833 C C . LEU A 1 238 ? -12.570 -2.906 10.281 1.00 98.44 238 LEU A C 1
ATOM 1835 O O . LEU A 1 238 ? -12.635 -1.732 10.641 1.00 98.44 238 LEU A O 1
ATOM 1839 N N . THR A 1 239 ? -11.491 -3.435 9.710 1.00 98.44 239 THR A N 1
ATOM 1840 C CA . THR A 1 239 ? -10.369 -2.632 9.227 1.00 98.44 239 THR A CA 1
ATOM 1841 C C . THR A 1 239 ? -10.402 -2.569 7.706 1.00 98.44 239 THR A C 1
ATOM 1843 O O . THR A 1 239 ? -10.566 -3.594 7.046 1.00 98.44 239 THR A O 1
ATOM 1846 N N . VAL A 1 240 ? -10.200 -1.384 7.135 1.00 98.06 240 VAL A N 1
ATOM 1847 C CA . VAL A 1 240 ? -9.973 -1.212 5.694 1.00 98.06 240 VAL A CA 1
ATOM 1848 C C . VAL A 1 240 ? -8.522 -0.832 5.455 1.00 98.06 240 VAL A C 1
ATOM 1850 O O . VAL A 1 240 ? -8.047 0.162 5.997 1.00 98.06 240 VAL A O 1
ATOM 1853 N N . GLU A 1 241 ? -7.838 -1.585 4.601 1.00 97.06 241 GLU A N 1
ATOM 1854 C CA . GLU A 1 241 ? -6.503 -1.248 4.105 1.00 97.06 241 GLU A CA 1
ATOM 1855 C C . GLU A 1 241 ? -6.600 -0.668 2.694 1.00 97.06 241 GLU A C 1
ATOM 1857 O O . GLU A 1 241 ? -6.978 -1.365 1.756 1.00 97.06 241 GLU A O 1
ATOM 1862 N N . THR A 1 242 ? -6.255 0.609 2.529 1.00 94.44 242 THR A N 1
ATOM 1863 C CA . THR A 1 242 ? -6.414 1.337 1.259 1.00 94.44 242 THR A CA 1
ATOM 1864 C C . THR A 1 242 ? -5.163 2.137 0.911 1.00 94.44 242 THR A C 1
ATOM 1866 O O . THR A 1 242 ? -4.404 2.572 1.781 1.00 94.44 242 THR A O 1
ATOM 1869 N N . ASN A 1 243 ? -4.948 2.365 -0.386 1.00 90.50 243 ASN A N 1
ATOM 1870 C CA . ASN A 1 243 ? -3.934 3.299 -0.876 1.00 90.50 243 ASN A CA 1
ATOM 1871 C C . ASN A 1 243 ? -4.375 4.777 -0.769 1.00 90.50 243 ASN A C 1
ATOM 1873 O O . ASN A 1 243 ? -3.637 5.676 -1.177 1.00 90.50 243 ASN A O 1
ATOM 1877 N N . SER A 1 244 ? -5.581 5.016 -0.242 1.00 93.06 244 SER A N 1
ATOM 1878 C CA . SER A 1 244 ? -6.143 6.328 0.089 1.00 93.06 244 SER A CA 1
ATOM 1879 C C . SER A 1 244 ? -6.459 7.229 -1.109 1.00 93.06 244 SER A C 1
ATOM 1881 O O . SER A 1 244 ? -6.637 8.434 -0.954 1.00 93.06 244 SER A O 1
ATOM 1883 N N . THR A 1 245 ? -6.570 6.673 -2.317 1.00 89.12 245 THR A N 1
ATOM 1884 C CA . THR A 1 245 ? -6.885 7.447 -3.537 1.00 89.12 245 THR A CA 1
ATOM 1885 C C . THR A 1 245 ? -8.380 7.610 -3.819 1.00 89.12 245 THR A C 1
ATOM 1887 O O . THR A 1 245 ? -8.759 8.360 -4.727 1.00 89.12 245 THR A O 1
ATOM 1890 N N . ILE A 1 246 ? -9.236 6.912 -3.071 1.00 91.25 246 ILE A N 1
ATOM 1891 C CA . ILE A 1 246 ? -10.695 6.996 -3.148 1.00 91.25 246 ILE A CA 1
ATOM 1892 C C . ILE A 1 246 ? -11.221 7.101 -1.719 1.00 91.25 246 ILE A C 1
ATOM 1894 O O . ILE A 1 246 ? -10.872 6.292 -0.868 1.00 91.25 246 ILE A O 1
ATOM 1898 N N . PHE A 1 247 ? -12.080 8.085 -1.469 1.00 95.31 247 PHE A N 1
ATOM 1899 C CA . PHE A 1 247 ? -12.827 8.206 -0.222 1.00 95.31 247 PHE A CA 1
ATOM 1900 C C . PHE A 1 247 ? -14.309 8.014 -0.525 1.00 95.31 247 PHE A C 1
ATOM 1902 O O . PHE A 1 247 ? -14.838 8.700 -1.406 1.00 95.31 247 PHE A O 1
ATOM 1909 N N . ARG A 1 248 ? -14.977 7.116 0.204 1.00 95.56 248 ARG A N 1
ATOM 1910 C CA . ARG A 1 248 ? -16.420 6.891 0.077 1.00 95.56 248 ARG A CA 1
ATOM 1911 C C . ARG A 1 248 ? -17.135 7.250 1.381 1.00 95.56 248 ARG A C 1
ATOM 1913 O O . ARG A 1 248 ? -16.959 6.533 2.365 1.00 95.56 248 ARG A O 1
ATOM 1920 N N . PRO A 1 249 ? -17.929 8.335 1.413 1.00 94.75 249 PRO A N 1
ATOM 1921 C CA . PRO A 1 249 ? -18.566 8.802 2.641 1.00 94.75 249 PRO A CA 1
ATOM 1922 C C . PRO A 1 249 ? -19.550 7.788 3.230 1.00 94.75 249 PRO A C 1
ATOM 1924 O O . PRO A 1 249 ? -19.707 7.765 4.442 1.00 94.75 249 PRO A O 1
ATOM 1927 N N . GLU A 1 250 ? -20.165 6.914 2.423 1.00 96.00 250 GLU A N 1
ATOM 1928 C CA . GLU A 1 250 ? -21.105 5.899 2.942 1.00 96.00 250 GLU A CA 1
ATOM 1929 C C . GLU A 1 250 ? -20.444 4.874 3.879 1.00 96.00 250 GLU A C 1
ATOM 1931 O O . GLU A 1 250 ? -21.132 4.194 4.634 1.00 96.00 250 GLU A O 1
ATOM 1936 N N . LEU A 1 251 ? -19.116 4.731 3.811 1.00 96.88 251 LEU A N 1
ATOM 1937 C CA . LEU A 1 251 ? -18.351 3.861 4.705 1.00 96.88 251 LEU A CA 1
ATOM 1938 C C . LEU A 1 251 ? -17.916 4.569 5.991 1.00 96.88 251 LEU A C 1
ATOM 1940 O O . LEU A 1 251 ? -17.492 3.901 6.937 1.00 96.88 251 LEU A O 1
ATOM 1944 N N . ALA A 1 252 ? -17.987 5.903 6.033 1.00 94.12 252 ALA A N 1
ATOM 1945 C CA . ALA A 1 252 ? -17.646 6.657 7.227 1.00 94.12 252 ALA A CA 1
ATOM 1946 C C . ALA A 1 252 ? -18.605 6.257 8.354 1.00 94.12 252 ALA A C 1
ATOM 1948 O O . ALA A 1 252 ? -19.823 6.246 8.186 1.00 94.12 252 ALA A O 1
ATOM 1949 N N . GLY A 1 253 ? -18.041 5.868 9.494 1.00 93.75 253 GLY A N 1
ATOM 1950 C CA . GLY A 1 253 ? -18.808 5.355 10.617 1.00 93.75 253 GLY A CA 1
ATOM 1951 C C . GLY A 1 253 ? -19.245 3.897 10.494 1.00 93.75 253 GLY A C 1
ATOM 1952 O O . GLY A 1 253 ? -19.873 3.445 11.437 1.00 93.75 253 GLY A O 1
ATOM 1953 N N . LEU A 1 254 ? -18.929 3.157 9.418 1.00 97.06 254 LEU A N 1
ATOM 1954 C CA . LEU A 1 254 ? -19.051 1.684 9.357 1.00 97.06 254 LEU A CA 1
ATOM 1955 C C . LEU A 1 254 ? -17.730 0.966 9.653 1.00 97.06 254 LEU A C 1
ATOM 1957 O O . LEU A 1 254 ? -17.737 -0.170 10.124 1.00 97.06 254 LEU A O 1
ATOM 1961 N N . ILE A 1 255 ? -16.615 1.618 9.335 1.00 98.19 255 ILE A N 1
ATOM 1962 C CA . ILE A 1 255 ? -15.264 1.082 9.488 1.00 98.19 255 ILE A CA 1
ATOM 1963 C C . ILE A 1 255 ? -14.703 1.530 10.832 1.00 98.19 255 ILE A C 1
ATOM 1965 O O . ILE A 1 255 ? -14.754 2.714 11.148 1.00 98.19 255 ILE A O 1
ATOM 1969 N N . ASP A 1 256 ? -14.166 0.584 11.598 1.00 98.31 256 ASP A N 1
ATOM 1970 C CA . ASP A 1 256 ? -13.637 0.841 12.938 1.00 98.31 256 ASP A CA 1
ATOM 1971 C C . ASP A 1 256 ? -12.166 1.286 12.891 1.00 98.31 256 ASP A C 1
ATOM 1973 O O . ASP A 1 256 ? -11.718 2.051 13.743 1.00 98.31 256 ASP A O 1
ATOM 1977 N N . LEU A 1 257 ? -11.414 0.842 11.873 1.00 98.31 257 LEU A N 1
ATOM 1978 C CA . LEU A 1 257 ? -10.043 1.293 11.631 1.00 98.31 257 LEU A CA 1
ATOM 1979 C C . LEU A 1 257 ? -9.722 1.448 10.136 1.00 98.31 257 LEU A C 1
ATOM 1981 O O . LEU A 1 257 ? -9.804 0.515 9.338 1.00 98.31 257 LEU A O 1
ATOM 1985 N N . TRP A 1 258 ? -9.259 2.630 9.762 1.00 98.25 258 TRP A N 1
ATOM 1986 C CA . TRP A 1 258 ? -8.736 2.963 8.448 1.00 98.25 258 TRP A CA 1
ATOM 1987 C C . TRP A 1 258 ? -7.216 2.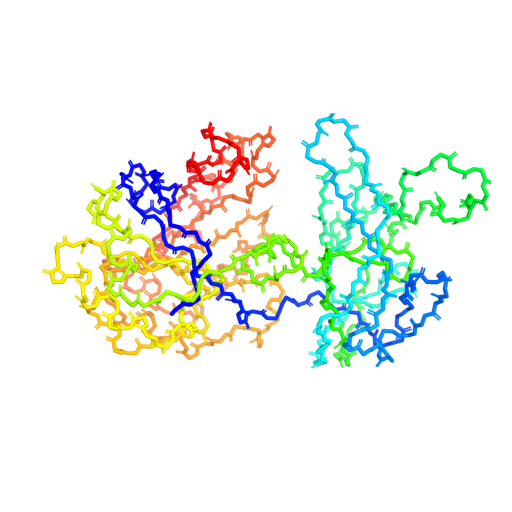852 8.455 1.00 98.25 258 TRP A C 1
ATOM 1989 O O . TRP A 1 258 ? -6.516 3.666 9.053 1.00 98.25 258 TRP A O 1
ATOM 1999 N N . SER A 1 259 ? -6.701 1.846 7.759 1.00 97.50 259 SER A N 1
ATOM 2000 C CA . SER A 1 259 ? -5.279 1.649 7.508 1.00 97.50 259 SER A CA 1
ATOM 2001 C C . SER A 1 259 ? -4.912 2.280 6.164 1.00 97.50 259 SER A C 1
ATOM 2003 O O . SER A 1 259 ? -5.114 1.707 5.092 1.00 97.50 259 SER A O 1
ATOM 2005 N N . LEU A 1 260 ? -4.425 3.516 6.233 1.00 96.94 260 LEU A N 1
ATOM 2006 C CA . LEU A 1 260 ? -4.230 4.426 5.110 1.00 96.94 260 LEU A CA 1
ATOM 2007 C C . LEU A 1 260 ? -2.765 4.387 4.673 1.00 96.94 260 LEU A C 1
ATOM 2009 O O . LEU A 1 260 ? -1.890 4.764 5.445 1.00 96.94 260 LEU A O 1
ATOM 2013 N N . SER A 1 261 ? -2.472 3.952 3.447 1.00 92.75 261 SER A N 1
ATOM 2014 C CA . SER A 1 261 ? -1.094 3.871 2.936 1.00 92.75 261 SER A CA 1
ATOM 2015 C C . SER A 1 261 ? -0.909 4.668 1.642 1.00 92.75 261 SER A C 1
ATOM 2017 O O . SER A 1 261 ? -0.736 4.070 0.570 1.00 92.75 261 SER A O 1
ATOM 2019 N N . PRO A 1 262 ? -0.939 6.015 1.713 1.00 90.06 262 PRO A N 1
ATOM 2020 C CA . PRO A 1 262 ? -0.605 6.850 0.567 1.00 90.06 262 PRO A CA 1
ATOM 2021 C C . PRO A 1 262 ? 0.837 6.578 0.119 1.00 90.06 262 PRO A C 1
ATOM 2023 O O . PRO A 1 262 ? 1.744 6.400 0.932 1.00 90.06 262 PRO A O 1
ATOM 2026 N N . LYS A 1 263 ? 1.052 6.516 -1.195 1.00 80.06 263 LYS A N 1
ATOM 2027 C CA . LYS A 1 263 ? 2.368 6.236 -1.782 1.00 80.06 263 LYS A CA 1
ATOM 2028 C C . LYS A 1 263 ? 3.072 7.552 -2.101 1.00 80.06 263 LYS A C 1
ATOM 2030 O O . LYS A 1 263 ? 2.653 8.248 -3.018 1.00 80.06 263 LYS A O 1
ATOM 2035 N N . LEU A 1 264 ? 4.100 7.880 -1.316 1.00 73.50 264 LEU A N 1
ATOM 2036 C CA . LEU A 1 264 ? 4.892 9.107 -1.470 1.00 73.50 264 LEU A CA 1
ATOM 2037 C C . LEU A 1 264 ? 5.995 8.972 -2.540 1.00 73.50 264 LEU A C 1
ATOM 2039 O O . LEU A 1 264 ? 6.324 9.948 -3.204 1.00 73.50 264 LEU A O 1
ATOM 2043 N N . GLN A 1 265 ? 6.518 7.759 -2.760 1.00 55.41 265 GLN A N 1
ATOM 2044 C CA . GLN A 1 265 ? 7.572 7.495 -3.749 1.00 55.41 265 GLN A CA 1
ATOM 2045 C C . GLN A 1 265 ? 7.120 7.836 -5.177 1.00 55.41 265 GLN A C 1
ATOM 2047 O O . GLN A 1 265 ? 6.043 7.422 -5.616 1.00 55.41 265 GLN A O 1
ATOM 2052 N N . GLY A 1 266 ? 7.948 8.595 -5.902 1.00 46.78 266 GLY A N 1
ATOM 2053 C CA . GLY A 1 266 ? 7.643 9.075 -7.256 1.00 46.78 266 GLY A CA 1
ATOM 2054 C C . GLY A 1 266 ? 6.621 10.218 -7.307 1.00 46.78 266 GLY A C 1
ATOM 2055 O O . GLY A 1 266 ? 6.254 10.664 -8.398 1.00 46.78 266 GLY A O 1
ATOM 2056 N N . ALA A 1 267 ? 6.172 10.730 -6.156 1.00 37.66 267 ALA A N 1
ATOM 2057 C CA . ALA A 1 267 ? 5.349 11.923 -6.100 1.00 37.66 267 ALA A CA 1
ATOM 2058 C C . ALA A 1 267 ? 6.220 13.173 -6.260 1.00 37.66 267 ALA A C 1
ATOM 2060 O O . ALA A 1 267 ? 6.585 13.842 -5.300 1.00 37.66 267 ALA A O 1
ATOM 2061 N N . GLY A 1 268 ? 6.456 13.564 -7.515 1.00 39.16 268 GLY A N 1
ATOM 2062 C CA . GLY A 1 268 ? 6.395 14.996 -7.805 1.00 39.16 268 GLY A CA 1
ATOM 2063 C C . GLY A 1 268 ? 5.081 15.557 -7.240 1.00 39.16 268 GLY A C 1
ATOM 2064 O O . GLY A 1 268 ? 4.112 14.813 -7.055 1.00 39.16 268 GLY A O 1
ATOM 2065 N N . THR A 1 269 ? 5.025 16.857 -6.975 1.00 39.06 269 THR A N 1
ATOM 2066 C CA . THR A 1 269 ? 3.922 17.567 -6.290 1.00 39.06 269 THR A CA 1
ATOM 2067 C C . THR A 1 269 ? 2.496 17.323 -6.842 1.00 39.06 269 THR A C 1
ATOM 2069 O O . THR A 1 269 ? 1.529 17.773 -6.234 1.00 39.06 269 THR A O 1
ATOM 2072 N N . GLY A 1 270 ? 2.320 16.574 -7.941 1.00 45.66 270 GLY A N 1
ATOM 2073 C CA . GLY A 1 270 ? 1.037 16.194 -8.546 1.00 45.66 270 GLY A CA 1
ATOM 2074 C C . GLY A 1 270 ? 0.616 14.710 -8.496 1.00 45.66 270 GLY A C 1
ATOM 2075 O O . GLY A 1 270 ? -0.433 14.395 -9.055 1.00 45.66 270 GLY A O 1
ATOM 2076 N N . ALA A 1 271 ? 1.362 13.777 -7.880 1.00 54.84 271 ALA A N 1
ATOM 2077 C CA . ALA A 1 271 ? 0.986 12.344 -7.922 1.00 54.84 271 ALA A CA 1
ATOM 2078 C C . ALA A 1 271 ? -0.013 11.902 -6.830 1.00 54.84 271 ALA A C 1
ATOM 2080 O O . ALA A 1 271 ? -0.718 10.901 -6.995 1.00 54.84 271 ALA A O 1
ATOM 2081 N N . LEU A 1 272 ? -0.101 12.636 -5.716 1.00 72.00 272 LEU A N 1
ATOM 2082 C CA . LEU A 1 272 ? -1.044 12.338 -4.637 1.00 72.00 272 LEU A CA 1
ATOM 2083 C C . LEU A 1 272 ? -2.431 12.901 -4.945 1.00 72.00 272 LEU A C 1
ATOM 2085 O O . LEU A 1 272 ? -2.598 14.065 -5.305 1.00 72.00 272 LEU A O 1
ATOM 2089 N N . ARG A 1 273 ? -3.468 12.091 -4.719 1.00 76.25 273 ARG A N 1
ATOM 2090 C CA . ARG A 1 273 ? -4.855 12.569 -4.764 1.00 76.25 273 ARG A CA 1
ATOM 2091 C C . ARG A 1 273 ? -5.209 13.250 -3.448 1.00 76.25 273 ARG A C 1
ATOM 2093 O O . ARG A 1 273 ? -5.734 12.609 -2.544 1.00 76.25 273 ARG A O 1
ATOM 2100 N N . LEU A 1 274 ? -4.924 14.547 -3.353 1.00 84.88 274 LEU A N 1
ATOM 2101 C CA . LEU A 1 274 ? -5.079 15.308 -2.108 1.00 84.88 274 LEU A CA 1
ATOM 2102 C C . LEU A 1 274 ? -6.521 15.345 -1.581 1.00 84.88 274 LEU A C 1
ATOM 2104 O O . LEU A 1 274 ? -6.722 15.297 -0.372 1.00 84.88 274 LEU A O 1
ATOM 2108 N N . ASP A 1 275 ? -7.530 15.391 -2.452 1.00 88.56 275 ASP A N 1
ATOM 2109 C CA . ASP A 1 275 ? -8.927 15.515 -2.012 1.00 88.56 275 ASP A CA 1
ATOM 2110 C C . ASP A 1 275 ? -9.419 14.316 -1.175 1.00 88.56 275 ASP A C 1
ATOM 2112 O O . ASP A 1 275 ? -9.948 14.540 -0.084 1.00 88.56 275 ASP A O 1
ATOM 2116 N N . PRO A 1 276 ? -9.235 13.049 -1.601 1.00 92.62 276 PRO A N 1
ATOM 2117 C CA . PRO A 1 276 ? -9.449 11.890 -0.736 1.00 92.62 276 PRO A CA 1
ATOM 2118 C C . PRO A 1 276 ? -8.674 11.951 0.584 1.00 92.62 276 PRO A C 1
ATOM 2120 O O . PRO A 1 276 ? -9.260 11.705 1.635 1.00 92.62 276 PRO A O 1
ATOM 2123 N N . LEU A 1 277 ? -7.387 12.317 0.550 1.00 94.69 277 LEU A N 1
ATOM 2124 C CA . LEU A 1 277 ? -6.547 12.366 1.751 1.00 94.69 277 LEU A CA 1
ATOM 2125 C C . LEU A 1 277 ? -7.090 13.368 2.772 1.00 94.69 277 LEU A C 1
ATOM 2127 O O . LEU A 1 277 ? -7.240 13.024 3.940 1.00 94.69 277 LEU A O 1
ATOM 2131 N N . ARG A 1 278 ? -7.473 14.569 2.324 1.00 95.06 278 ARG A N 1
ATOM 2132 C CA . ARG A 1 278 ? -8.090 15.596 3.177 1.00 95.06 278 ARG A CA 1
ATOM 2133 C C . ARG A 1 278 ? -9.370 15.102 3.845 1.00 95.06 278 ARG A C 1
ATOM 2135 O O . ARG A 1 278 ? -9.613 15.452 4.992 1.00 95.06 278 ARG A O 1
ATOM 2142 N N . LYS A 1 279 ? -10.176 14.291 3.152 1.00 96.88 279 LYS A N 1
ATOM 2143 C CA . LYS A 1 279 ? -11.395 13.695 3.722 1.00 96.88 279 LYS A CA 1
ATOM 2144 C C . LYS A 1 279 ? -11.073 12.630 4.766 1.00 96.88 279 LYS A C 1
ATOM 2146 O O . LYS A 1 279 ? -11.694 12.628 5.821 1.00 96.88 279 LYS A O 1
ATOM 2151 N N . PHE A 1 280 ? -10.079 11.775 4.518 1.00 97.69 280 PHE A N 1
ATOM 2152 C CA . PHE A 1 280 ? -9.621 10.814 5.526 1.00 97.69 280 PHE A CA 1
ATOM 2153 C C . PHE A 1 280 ? -9.093 11.514 6.783 1.00 97.69 280 PHE A C 1
ATOM 2155 O O . PHE A 1 280 ? -9.495 11.143 7.877 1.00 97.69 280 PHE A O 1
ATOM 2162 N N . MET A 1 281 ? -8.302 12.584 6.639 1.00 97.31 281 MET A N 1
ATOM 2163 C CA . MET A 1 281 ? -7.773 13.366 7.771 1.00 97.31 281 MET A CA 1
ATOM 2164 C C . MET A 1 281 ? -8.860 13.993 8.663 1.00 97.31 281 MET A C 1
ATOM 2166 O O . MET A 1 281 ? -8.557 14.397 9.781 1.00 97.31 281 MET A O 1
ATOM 2170 N N . GLN A 1 282 ? -10.101 14.105 8.178 1.00 96.06 282 GLN A N 1
ATOM 2171 C CA . GLN A 1 282 ? -11.244 14.631 8.937 1.00 96.06 282 GLN A CA 1
ATOM 2172 C C . GLN A 1 282 ? -11.989 13.556 9.737 1.00 96.06 282 GLN A C 1
ATOM 2174 O O . GLN A 1 282 ? -12.857 13.899 10.540 1.00 96.06 282 GLN A O 1
ATOM 2179 N N . LEU A 1 283 ? -11.691 12.272 9.522 1.00 97.25 283 LEU A N 1
ATOM 2180 C CA . LEU A 1 283 ? -12.254 11.198 10.335 1.00 97.25 283 LEU A CA 1
ATOM 2181 C C . LEU A 1 283 ? -11.745 11.295 11.788 1.00 97.25 283 LEU A C 1
ATOM 2183 O O . LEU A 1 283 ? -10.755 11.983 12.060 1.00 97.25 283 LEU A O 1
ATOM 2187 N N . PRO A 1 284 ? -12.377 10.601 12.749 1.00 97.38 284 PRO A N 1
ATOM 2188 C CA . PRO A 1 284 ? -11.867 10.532 14.114 1.00 97.38 284 PRO A CA 1
ATOM 2189 C C . PRO A 1 284 ? -10.435 9.980 14.162 1.00 97.38 284 PRO A C 1
ATOM 2191 O O . PRO A 1 284 ? -10.123 8.980 13.517 1.00 97.38 284 PRO A O 1
ATOM 2194 N N . THR A 1 285 ? -9.550 10.605 14.946 1.00 96.81 285 THR A N 1
ATOM 2195 C CA . THR A 1 285 ? -8.138 10.189 15.083 1.00 96.81 285 THR A CA 1
ATOM 2196 C C . THR A 1 285 ? -7.998 8.724 15.512 1.00 96.81 285 THR A C 1
ATOM 2198 O O . THR A 1 285 ? -7.100 8.027 15.048 1.00 96.81 285 THR A O 1
ATOM 2201 N N . ALA A 1 286 ? -8.893 8.244 16.382 1.00 95.50 286 ALA A N 1
ATOM 2202 C CA . ALA A 1 286 ? -8.871 6.875 16.900 1.00 95.50 286 ALA A CA 1
ATOM 2203 C C . ALA A 1 286 ? -9.221 5.808 15.846 1.00 95.50 286 ALA A C 1
ATOM 2205 O O . ALA A 1 286 ? -8.860 4.648 16.019 1.00 95.50 286 ALA A O 1
ATOM 2206 N N . G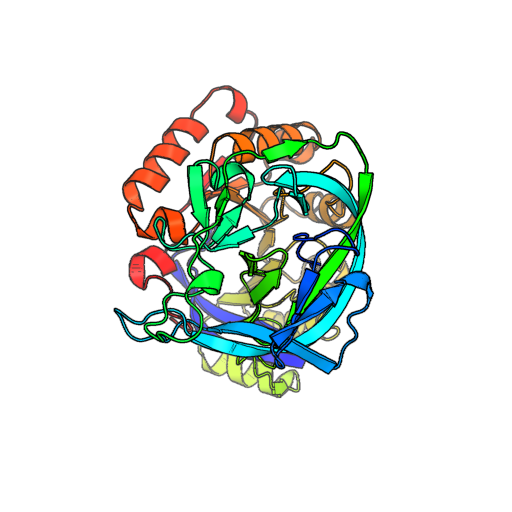LU A 1 287 ? -9.888 6.201 14.760 1.00 96.75 287 GLU A N 1
ATOM 2207 C CA . GLU A 1 287 ? -10.302 5.308 13.674 1.00 96.75 287 GLU A CA 1
ATOM 2208 C C . GLU A 1 287 ? -9.261 5.255 12.552 1.00 96.75 287 GLU A C 1
ATOM 2210 O O . GLU A 1 287 ? -9.541 4.723 11.486 1.00 96.75 287 GLU A O 1
ATOM 2215 N N . GLN A 1 288 ? -8.070 5.834 12.720 1.00 96.94 288 GLN A N 1
ATOM 2216 C CA . GLN A 1 288 ? -7.108 5.985 11.628 1.00 96.94 288 GLN A CA 1
ATOM 2217 C C . GLN A 1 288 ? -5.707 5.532 12.010 1.00 96.94 288 GLN A C 1
ATOM 2219 O O . GLN A 1 288 ? -5.233 5.752 13.121 1.00 96.94 288 GLN A O 1
ATOM 2224 N N . GLN A 1 289 ? -4.997 4.998 11.023 1.00 97.50 289 GLN A N 1
ATOM 2225 C CA . GLN A 1 289 ? -3.550 4.869 11.038 1.00 97.50 289 GLN A CA 1
ATOM 2226 C C . GLN A 1 289 ? -2.986 5.161 9.644 1.00 97.50 289 GLN A C 1
ATOM 2228 O O . GLN A 1 289 ? -3.493 4.668 8.638 1.00 97.50 289 GLN A O 1
ATOM 2233 N N . TRP A 1 290 ? -1.921 5.952 9.585 1.00 97.69 290 TRP A N 1
ATOM 2234 C CA . TRP A 1 290 ? -1.276 6.387 8.352 1.00 97.69 290 TRP A CA 1
ATOM 2235 C C . TRP A 1 290 ? 0.069 5.687 8.206 1.00 97.69 290 TRP A C 1
ATOM 2237 O O . TRP A 1 290 ? 1.018 6.003 8.915 1.00 97.69 290 TRP A O 1
ATOM 2247 N N . LYS A 1 291 ? 0.142 4.702 7.315 1.00 95.38 291 LYS A N 1
ATOM 2248 C CA . LYS A 1 291 ? 1.272 3.784 7.176 1.00 95.38 291 LYS A CA 1
ATOM 2249 C C . LYS A 1 291 ? 2.144 4.134 5.974 1.00 95.38 291 LYS A C 1
ATOM 2251 O O . LYS A 1 291 ? 1.699 4.050 4.823 1.00 95.38 291 LYS A O 1
ATOM 2256 N N . PHE A 1 292 ? 3.416 4.392 6.250 1.00 92.88 292 PHE A N 1
ATOM 2257 C CA . PHE A 1 292 ? 4.436 4.726 5.265 1.00 92.88 292 PHE A CA 1
ATOM 2258 C C . PHE A 1 292 ? 5.544 3.676 5.281 1.00 92.88 292 PHE A C 1
ATOM 2260 O O . PHE A 1 292 ? 6.090 3.346 6.333 1.00 92.88 292 PHE A O 1
ATOM 2267 N N . VAL A 1 293 ? 5.849 3.139 4.098 1.00 87.44 293 VAL A N 1
ATOM 2268 C CA . VAL A 1 293 ? 6.983 2.233 3.908 1.00 87.44 293 VAL A CA 1
ATOM 2269 C C . VAL A 1 293 ? 8.222 3.085 3.671 1.00 87.44 293 VAL A C 1
ATOM 2271 O O . VAL A 1 293 ? 8.202 3.923 2.774 1.00 87.44 293 VAL A O 1
ATOM 2274 N N . ILE A 1 294 ? 9.264 2.873 4.469 1.00 87.25 294 ILE A N 1
ATOM 2275 C CA . ILE A 1 294 ? 10.498 3.658 4.455 1.00 87.25 294 ILE A CA 1
ATOM 2276 C C . ILE A 1 294 ? 11.663 2.757 4.039 1.00 87.25 294 ILE A C 1
ATOM 2278 O O . ILE A 1 294 ? 11.866 1.682 4.608 1.00 87.25 294 ILE A O 1
ATOM 2282 N N . THR A 1 295 ? 12.425 3.203 3.043 1.00 81.94 295 THR A N 1
ATOM 2283 C CA . THR A 1 295 ? 13.608 2.514 2.500 1.00 81.94 295 THR A CA 1
ATOM 2284 C C . THR A 1 295 ? 14.910 3.278 2.732 1.00 81.94 295 THR A C 1
ATOM 2286 O O . THR A 1 295 ? 15.985 2.694 2.612 1.00 81.94 295 THR A O 1
ATOM 2289 N N . GLY A 1 296 ? 14.838 4.567 3.073 1.00 84.06 296 GLY A N 1
ATOM 2290 C CA . GLY A 1 296 ? 16.009 5.412 3.287 1.00 84.06 296 GLY A CA 1
ATOM 2291 C C . GLY A 1 296 ? 15.649 6.835 3.709 1.00 84.06 296 GLY A C 1
ATOM 2292 O O . GLY A 1 296 ? 14.476 7.173 3.860 1.00 84.06 296 GLY A O 1
ATOM 2293 N N . ASP A 1 297 ? 16.670 7.672 3.908 1.00 83.75 297 ASP A N 1
ATOM 2294 C CA . ASP A 1 297 ? 16.499 9.055 4.380 1.00 83.75 297 ASP A CA 1
ATOM 2295 C C . ASP A 1 297 ? 15.671 9.917 3.404 1.00 83.75 297 ASP A C 1
ATOM 2297 O O . ASP A 1 297 ? 14.864 10.725 3.845 1.00 83.75 297 ASP A O 1
ATOM 2301 N N . THR A 1 298 ? 15.751 9.677 2.090 1.00 82.69 298 THR A N 1
ATOM 2302 C CA . THR A 1 298 ? 14.931 10.399 1.098 1.00 82.69 298 THR A CA 1
ATOM 2303 C C . THR A 1 298 ? 13.424 10.209 1.308 1.00 82.69 298 THR A C 1
ATOM 2305 O O . THR A 1 298 ? 12.662 11.161 1.144 1.00 82.69 298 THR A O 1
ATOM 2308 N N . ASP A 1 299 ? 12.978 9.010 1.699 1.00 84.19 299 ASP A N 1
ATOM 2309 C CA . ASP A 1 299 ? 11.560 8.767 2.004 1.00 84.19 299 ASP A CA 1
ATOM 2310 C C . ASP A 1 299 ? 11.129 9.532 3.265 1.00 84.19 299 ASP A C 1
ATOM 2312 O O . ASP A 1 299 ? 9.994 10.000 3.358 1.00 84.19 299 ASP A O 1
ATOM 2316 N N . LEU A 1 300 ? 12.034 9.668 4.239 1.00 90.56 300 LEU A N 1
ATOM 2317 C CA . LEU A 1 300 ? 11.789 10.409 5.474 1.00 90.56 300 LEU A CA 1
ATOM 2318 C C . LEU A 1 300 ? 11.706 11.912 5.224 1.00 90.56 300 LEU A C 1
ATOM 2320 O O . LEU A 1 300 ? 10.809 12.549 5.771 1.00 90.56 300 LEU A O 1
ATOM 2324 N N . ASP A 1 301 ? 12.565 12.460 4.365 1.00 88.56 301 ASP A N 1
ATOM 2325 C CA . ASP A 1 301 ? 12.508 13.868 3.965 1.00 88.56 301 ASP A CA 1
ATOM 2326 C C . ASP A 1 301 ? 11.181 14.183 3.254 1.00 88.56 301 ASP A C 1
ATOM 2328 O O . ASP A 1 301 ? 10.498 15.156 3.585 1.00 88.56 301 ASP A O 1
ATOM 2332 N N . GLN A 1 302 ? 10.763 13.318 2.322 1.00 87.19 302 GLN A N 1
ATOM 2333 C CA . GLN A 1 302 ? 9.475 13.441 1.630 1.00 87.19 302 GLN A CA 1
ATOM 2334 C C . GLN A 1 302 ? 8.291 13.327 2.593 1.00 87.19 302 GLN A C 1
ATOM 2336 O O . GLN A 1 302 ? 7.333 14.098 2.498 1.00 87.19 302 GLN A O 1
ATOM 2341 N N . LEU A 1 303 ? 8.347 12.377 3.530 1.00 93.31 303 LEU A N 1
ATOM 2342 C CA . LEU A 1 303 ? 7.318 12.218 4.548 1.00 93.31 303 LEU A CA 1
ATOM 2343 C C . LEU A 1 303 ? 7.246 13.449 5.451 1.00 93.31 303 LEU A C 1
ATOM 2345 O O . LEU A 1 303 ? 6.153 13.950 5.692 1.00 93.31 303 LEU A O 1
ATOM 2349 N N . HIS A 1 304 ? 8.379 13.962 5.925 1.00 95.31 304 HIS A N 1
ATOM 2350 C CA . HIS A 1 304 ? 8.419 15.137 6.795 1.00 95.31 304 HIS A CA 1
ATOM 2351 C C . HIS A 1 304 ? 7.799 16.359 6.115 1.00 95.31 304 HIS A C 1
ATOM 2353 O O . HIS A 1 304 ? 6.935 17.014 6.707 1.00 95.31 304 HIS A O 1
ATOM 2359 N N . ALA A 1 305 ? 8.157 16.607 4.851 1.00 92.69 305 ALA A N 1
ATOM 2360 C CA . ALA A 1 305 ? 7.555 17.662 4.040 1.00 92.69 305 ALA A CA 1
ATOM 2361 C C . ALA A 1 305 ? 6.035 17.472 3.916 1.00 92.69 305 ALA A C 1
ATOM 2363 O O . ALA A 1 305 ? 5.270 18.384 4.230 1.00 92.69 305 ALA A O 1
ATOM 2364 N N . PHE A 1 306 ? 5.586 16.261 3.568 1.00 93.12 306 PHE A N 1
ATOM 2365 C CA . PHE A 1 306 ? 4.163 15.943 3.459 1.00 93.12 306 PHE A CA 1
ATOM 2366 C C . PHE A 1 306 ? 3.409 16.190 4.774 1.00 93.12 306 PHE A C 1
ATOM 2368 O O . PHE A 1 306 ? 2.373 16.852 4.763 1.00 93.12 306 PHE A O 1
ATOM 2375 N N . LEU A 1 307 ? 3.906 15.707 5.916 1.00 96.00 307 LEU A N 1
ATOM 2376 C CA . LEU A 1 307 ? 3.234 15.919 7.204 1.00 96.00 307 LEU A CA 1
ATOM 2377 C C . LEU A 1 307 ? 3.218 17.402 7.600 1.00 96.00 307 LEU A C 1
ATOM 2379 O O . LEU A 1 307 ? 2.217 17.883 8.130 1.00 96.00 307 LEU A O 1
ATOM 2383 N N . SER A 1 308 ? 4.297 18.134 7.313 1.00 95.75 308 SER A N 1
ATOM 2384 C CA . SER A 1 308 ? 4.418 19.567 7.612 1.00 95.75 308 SER A CA 1
ATOM 2385 C C . SER A 1 308 ? 3.449 20.424 6.792 1.00 95.75 308 SER A C 1
ATOM 2387 O O . SER A 1 308 ? 2.881 21.384 7.310 1.00 95.75 308 SER A O 1
ATOM 2389 N N . GLU A 1 309 ? 3.202 20.056 5.534 1.00 94.31 309 GLU A N 1
ATOM 2390 C CA . GLU A 1 309 ? 2.223 20.715 4.657 1.00 94.31 309 GLU A CA 1
ATOM 2391 C C . GLU A 1 309 ? 0.762 20.415 5.036 1.00 94.31 309 GLU A C 1
ATOM 2393 O O . GLU A 1 309 ? -0.156 21.089 4.560 1.00 94.31 309 GLU A O 1
ATOM 2398 N N . HIS A 1 310 ? 0.525 19.422 5.900 1.00 95.50 310 HIS A N 1
ATOM 2399 C CA . HIS A 1 310 ? -0.806 18.962 6.291 1.00 95.50 310 HIS A CA 1
ATOM 2400 C C . HIS A 1 310 ? -1.006 19.101 7.814 1.00 95.50 310 HIS A C 1
ATOM 2402 O O . HIS A 1 310 ? -0.856 18.128 8.560 1.00 95.50 310 HIS A O 1
ATOM 2408 N N . PRO A 1 311 ? -1.443 20.289 8.293 1.00 95.50 311 PRO A N 1
ATOM 2409 C CA . PRO A 1 311 ? -1.567 20.608 9.717 1.00 95.50 311 PRO A CA 1
ATOM 2410 C C . PRO A 1 311 ? -2.297 19.584 10.605 1.00 95.50 311 PRO A C 1
ATOM 2412 O O . PRO A 1 311 ? -1.896 19.458 11.765 1.00 95.50 311 PRO A O 1
ATOM 2415 N N . PRO A 1 312 ? -3.325 18.833 10.138 1.00 97.19 312 PRO A N 1
ATOM 2416 C CA . PRO A 1 312 ? -3.983 17.820 10.964 1.00 97.19 312 PRO A CA 1
ATOM 2417 C C . PRO A 1 312 ? -3.038 16.786 11.587 1.00 97.19 312 PRO A C 1
ATOM 2419 O O . PRO A 1 312 ? -3.299 16.354 12.707 1.00 97.19 312 PRO A O 1
ATOM 2422 N N . PHE A 1 313 ? -1.925 16.422 10.938 1.00 98.00 313 PHE A N 1
ATOM 2423 C CA . PHE A 1 313 ? -0.982 15.455 11.513 1.00 98.00 313 PHE A CA 1
ATOM 2424 C C . PHE A 1 313 ? -0.380 15.930 12.835 1.00 98.00 313 PHE A C 1
ATOM 2426 O O . PHE A 1 313 ? -0.322 15.156 13.789 1.00 98.00 313 PHE A O 1
ATOM 2433 N N . ALA A 1 314 ? 0.013 17.202 12.915 1.00 97.62 314 ALA A N 1
ATOM 2434 C CA . ALA A 1 314 ? 0.529 17.793 14.145 1.00 97.62 314 ALA A CA 1
ATOM 2435 C C . ALA A 1 314 ? -0.607 18.213 15.094 1.00 97.62 314 ALA A C 1
ATOM 2437 O O . ALA A 1 314 ? -0.570 17.909 16.284 1.00 97.62 314 ALA A O 1
ATOM 2438 N N . ALA A 1 315 ? -1.648 18.875 14.581 1.00 97.38 315 ALA A N 1
ATOM 2439 C CA . ALA A 1 315 ? -2.704 19.455 15.411 1.00 97.38 315 ALA A CA 1
ATOM 2440 C C . ALA A 1 315 ? -3.612 18.402 16.068 1.00 97.38 315 ALA A C 1
ATOM 2442 O O . ALA A 1 315 ? -3.962 18.535 17.237 1.00 97.38 315 ALA A O 1
ATOM 2443 N N . ALA A 1 316 ? -3.983 17.355 15.327 1.00 96.88 316 ALA A N 1
ATOM 2444 C CA . ALA A 1 316 ? -4.858 16.281 15.801 1.00 96.88 316 ALA A CA 1
ATOM 2445 C C . ALA A 1 316 ? -4.090 15.006 16.191 1.00 96.88 316 ALA A C 1
ATOM 2447 O O . ALA A 1 316 ? -4.719 14.006 16.543 1.00 96.88 316 ALA A O 1
ATOM 2448 N N . GLN A 1 317 ? -2.750 15.038 16.121 1.00 97.75 317 GLN A N 1
ATOM 2449 C CA . GLN A 1 317 ? -1.865 13.910 16.433 1.00 97.75 317 GLN A CA 1
ATOM 2450 C C . GLN A 1 317 ? -2.259 12.627 15.679 1.00 97.75 317 GLN A C 1
ATOM 2452 O O . GLN A 1 317 ? -2.325 11.541 16.265 1.00 97.75 317 GLN A O 1
ATOM 2457 N N . LEU A 1 318 ? -2.544 12.754 14.374 1.00 98.25 318 LEU A N 1
ATOM 2458 C CA . LEU A 1 318 ? -2.933 11.614 13.539 1.00 98.25 318 LEU A CA 1
ATOM 2459 C C . LEU A 1 318 ? -1.865 10.506 13.622 1.00 98.25 318 LEU A C 1
ATOM 2461 O O . LEU A 1 318 ? -0.680 10.824 13.497 1.00 98.25 318 LEU A O 1
ATOM 2465 N N . PRO A 1 319 ? -2.235 9.226 13.833 1.00 97.88 319 PRO A N 1
ATOM 2466 C CA . PRO A 1 319 ? -1.249 8.174 14.058 1.00 97.88 319 PRO A CA 1
ATOM 2467 C C . PRO A 1 319 ? -0.461 7.882 12.784 1.00 97.88 319 PRO A C 1
ATOM 2469 O O . PRO A 1 319 ? -1.037 7.439 11.789 1.00 97.88 319 PRO A O 1
ATOM 2472 N N . VAL A 1 320 ? 0.851 8.099 12.823 1.00 97.88 320 VAL A N 1
ATOM 2473 C CA . VAL A 1 320 ? 1.776 7.833 11.718 1.00 97.88 320 VAL A CA 1
ATOM 2474 C C . VAL A 1 320 ? 2.596 6.595 12.051 1.00 97.88 320 VAL A C 1
ATOM 2476 O O . VAL A 1 320 ? 3.241 6.520 13.092 1.00 97.88 320 VAL A O 1
ATOM 2479 N N . ILE A 1 321 ? 2.577 5.612 11.159 1.00 97.31 321 ILE A N 1
ATOM 2480 C CA . ILE A 1 321 ? 3.296 4.351 11.294 1.00 97.31 321 ILE A CA 1
ATOM 2481 C C . ILE A 1 321 ? 4.384 4.297 10.233 1.00 97.31 321 ILE A C 1
ATOM 2483 O O . ILE A 1 321 ? 4.102 4.364 9.036 1.00 97.31 321 ILE A O 1
ATOM 2487 N N . TRP A 1 322 ? 5.622 4.142 10.681 1.00 95.56 322 TRP A N 1
ATOM 2488 C CA . TRP A 1 322 ? 6.762 3.826 9.837 1.00 95.56 322 TRP A CA 1
ATOM 2489 C C . TRP A 1 322 ? 6.965 2.328 9.814 1.00 95.56 322 TRP A C 1
ATOM 2491 O O . TRP A 1 322 ? 7.007 1.678 10.862 1.00 95.56 322 TRP A O 1
ATOM 2501 N N . GLN A 1 323 ? 7.120 1.804 8.610 1.00 90.50 323 GLN A N 1
ATOM 2502 C CA . GLN A 1 323 ? 7.326 0.391 8.379 1.00 90.50 323 GLN A CA 1
ATOM 2503 C C . GLN A 1 323 ? 8.528 0.214 7.450 1.00 90.50 323 GLN A C 1
ATOM 2505 O O . GLN A 1 323 ? 8.603 0.909 6.434 1.00 90.50 323 GLN A O 1
ATOM 2510 N N . PRO A 1 324 ? 9.473 -0.685 7.756 1.00 87.62 324 PRO A N 1
ATOM 2511 C CA . PRO A 1 324 ? 10.568 -0.945 6.836 1.00 87.62 324 PRO A CA 1
ATOM 2512 C C . PRO A 1 324 ? 10.038 -1.668 5.589 1.00 87.62 324 PRO A C 1
ATOM 2514 O O . PRO A 1 324 ? 9.028 -2.375 5.642 1.00 87.62 324 PRO A O 1
ATOM 2517 N N . GLU A 1 325 ? 10.705 -1.501 4.449 1.00 80.50 325 GLU A N 1
ATOM 2518 C CA . GLU A 1 325 ? 10.363 -2.271 3.248 1.00 80.50 325 GLU A CA 1
ATOM 2519 C C . GLU A 1 325 ? 10.699 -3.751 3.446 1.00 80.50 325 GLU A C 1
ATOM 2521 O O . GLU A 1 325 ? 11.818 -4.106 3.811 1.00 80.50 325 GLU A O 1
ATOM 2526 N N . GLY A 1 326 ? 9.710 -4.618 3.214 1.00 64.44 326 GLY A N 1
ATOM 2527 C CA . GLY A 1 326 ? 9.787 -6.023 3.605 1.00 64.44 326 GLY A CA 1
ATOM 2528 C C . GLY A 1 326 ? 10.951 -6.802 2.990 1.00 64.44 326 GLY A C 1
ATOM 2529 O O . GLY A 1 326 ? 11.497 -7.664 3.665 1.00 64.44 326 GLY A O 1
ATOM 2530 N N . ARG A 1 327 ? 11.379 -6.510 1.752 1.00 61.28 327 ARG A N 1
ATOM 2531 C CA . ARG A 1 327 ? 12.470 -7.254 1.086 1.00 61.28 327 ARG A CA 1
ATOM 2532 C C . ARG A 1 327 ? 13.854 -6.819 1.560 1.00 61.28 327 ARG A C 1
ATOM 2534 O O . ARG A 1 327 ? 14.790 -7.616 1.541 1.00 61.28 327 ARG A O 1
ATOM 2541 N N . TRP A 1 328 ? 14.008 -5.551 1.922 1.00 64.19 328 TRP A N 1
ATOM 2542 C CA . TRP A 1 328 ? 15.201 -5.030 2.571 1.00 64.19 328 TRP A CA 1
ATOM 2543 C C . TRP A 1 328 ? 15.282 -5.546 4.006 1.00 64.19 328 TRP A C 1
ATOM 2545 O O . TRP A 1 328 ? 16.305 -6.108 4.394 1.00 64.19 328 TRP A O 1
ATOM 2555 N N . ALA A 1 329 ? 14.174 -5.451 4.740 1.00 67.06 329 ALA A N 1
ATOM 2556 C CA . ALA A 1 329 ? 14.084 -5.876 6.127 1.00 67.06 329 ALA A CA 1
ATOM 2557 C C . ALA A 1 329 ? 14.274 -7.389 6.300 1.00 67.06 329 ALA A C 1
ATOM 2559 O O . ALA A 1 329 ? 14.875 -7.816 7.270 1.00 67.06 329 ALA A O 1
ATOM 2560 N N . GLU A 1 330 ? 13.829 -8.226 5.361 1.00 69.56 330 GLU A N 1
ATOM 2561 C CA . GLU A 1 330 ? 13.989 -9.687 5.452 1.00 69.56 330 GLU A CA 1
ATOM 2562 C C . GLU A 1 330 ? 15.458 -10.145 5.530 1.00 69.56 330 GLU A C 1
ATOM 2564 O O . GLU A 1 330 ? 15.731 -11.229 6.038 1.00 69.56 330 GLU A O 1
ATOM 2569 N N . LYS A 1 331 ? 16.418 -9.322 5.080 1.00 74.25 331 LYS A N 1
ATOM 2570 C CA . LYS A 1 331 ? 17.852 -9.632 5.207 1.00 74.25 331 LYS A CA 1
ATOM 2571 C C . LYS A 1 331 ? 18.374 -9.445 6.630 1.00 74.25 331 LYS A C 1
ATOM 2573 O O . LYS A 1 331 ? 19.174 -10.254 7.085 1.00 74.25 331 LYS A O 1
ATOM 2578 N N . ASP A 1 332 ? 17.944 -8.370 7.287 1.00 83.88 332 ASP A N 1
ATOM 2579 C CA . ASP A 1 332 ? 18.278 -8.044 8.673 1.00 83.88 332 ASP A CA 1
ATOM 2580 C C . ASP A 1 332 ? 17.189 -7.139 9.268 1.00 83.88 332 ASP A C 1
ATOM 2582 O O . ASP A 1 332 ? 17.242 -5.905 9.213 1.00 83.88 332 ASP A O 1
ATOM 2586 N N . TYR A 1 333 ? 16.147 -7.777 9.800 1.00 86.88 333 TYR A N 1
ATOM 2587 C CA . TYR A 1 333 ? 14.938 -7.073 10.225 1.00 86.88 333 TYR A CA 1
ATOM 2588 C C . TYR A 1 333 ? 15.178 -6.270 11.504 1.00 86.88 333 TYR A C 1
ATOM 2590 O O . TYR A 1 333 ? 14.587 -5.208 11.701 1.00 86.88 333 TYR A O 1
ATOM 2598 N N . ALA A 1 334 ? 16.060 -6.771 12.372 1.00 89.62 334 ALA A N 1
ATOM 2599 C CA . ALA A 1 334 ? 16.434 -6.092 13.602 1.00 89.62 334 ALA A CA 1
ATOM 2600 C C . ALA A 1 334 ? 17.166 -4.787 13.281 1.00 89.62 334 ALA A C 1
ATOM 2602 O O . ALA A 1 334 ? 16.761 -3.735 13.775 1.00 89.62 334 ALA A O 1
ATOM 2603 N N . HIS A 1 335 ? 18.155 -4.836 12.383 1.00 89.88 335 HIS A N 1
ATOM 2604 C CA . HIS A 1 335 ? 18.859 -3.638 11.939 1.00 89.88 335 HIS A CA 1
ATOM 2605 C C . HIS A 1 335 ? 17.923 -2.640 11.243 1.00 89.88 335 HIS A C 1
ATOM 2607 O O . HIS A 1 335 ? 18.003 -1.436 11.480 1.00 89.88 335 HIS A O 1
ATOM 2613 N N . ALA A 1 336 ? 16.982 -3.127 10.428 1.00 89.56 336 ALA A N 1
ATOM 2614 C CA . ALA A 1 336 ? 15.986 -2.275 9.784 1.00 89.56 336 ALA A CA 1
ATOM 2615 C C . ALA A 1 336 ? 15.131 -1.482 10.792 1.00 89.56 336 ALA A C 1
ATOM 2617 O O . ALA A 1 336 ? 14.881 -0.288 10.605 1.00 89.56 336 ALA A O 1
ATOM 2618 N N . LEU A 1 337 ? 14.697 -2.134 11.875 1.00 92.75 337 LEU A N 1
ATOM 2619 C CA . LEU A 1 337 ? 13.926 -1.498 12.944 1.00 92.75 337 LEU A CA 1
ATOM 2620 C C . LEU A 1 337 ? 14.778 -0.571 13.811 1.00 92.75 337 LEU A C 1
ATOM 2622 O O . LEU A 1 337 ? 14.296 0.496 14.185 1.00 92.75 337 LEU A O 1
ATOM 2626 N N . GLU A 1 338 ? 16.020 -0.948 14.115 1.00 94.50 338 GLU A N 1
ATOM 2627 C CA . GLU A 1 338 ? 16.984 -0.100 14.825 1.00 94.50 338 GLU A CA 1
ATOM 2628 C C . GLU A 1 338 ? 17.203 1.211 14.057 1.00 94.50 338 GLU A C 1
ATOM 2630 O O . GLU A 1 338 ? 16.960 2.295 14.589 1.00 94.50 338 GLU A O 1
ATOM 2635 N N . TRP A 1 339 ? 17.511 1.111 12.761 1.00 94.12 339 TRP A N 1
ATOM 2636 C CA . TRP A 1 339 ? 17.742 2.256 11.880 1.00 94.12 339 TRP A CA 1
ATOM 2637 C C . TRP A 1 339 ? 16.554 3.230 11.836 1.00 94.12 339 TRP A C 1
ATOM 2639 O O . TRP A 1 339 ? 16.751 4.452 11.865 1.00 94.12 339 TRP A O 1
ATOM 2649 N N . LEU A 1 340 ? 15.322 2.704 11.784 1.00 94.94 340 LEU A N 1
ATOM 2650 C CA . LEU A 1 340 ? 14.097 3.510 11.836 1.00 94.94 340 LEU A CA 1
ATOM 2651 C C . LEU A 1 340 ? 13.880 4.130 13.218 1.00 94.94 340 LEU A C 1
ATOM 2653 O O . LEU A 1 340 ? 13.484 5.292 13.313 1.00 94.94 340 LEU A O 1
ATOM 2657 N N . SER A 1 341 ? 14.138 3.370 14.281 1.00 95.88 341 SER A N 1
ATOM 2658 C CA . SER A 1 341 ? 13.927 3.804 15.665 1.00 95.88 341 SER A CA 1
ATOM 2659 C C . SER A 1 341 ? 14.863 4.946 16.052 1.00 95.88 341 SER A C 1
ATOM 2661 O O . SER A 1 341 ? 14.429 5.902 16.696 1.00 95.88 341 SER A O 1
ATOM 2663 N N . ASP A 1 342 ? 16.119 4.907 15.613 1.00 96.56 342 ASP A N 1
ATOM 2664 C CA . ASP A 1 342 ? 17.078 5.997 15.821 1.00 96.56 342 ASP A CA 1
ATOM 2665 C C . ASP A 1 342 ? 16.626 7.292 15.139 1.00 96.56 342 ASP A C 1
ATOM 2667 O O . ASP A 1 342 ? 16.744 8.388 15.688 1.00 96.56 342 ASP A O 1
ATOM 2671 N 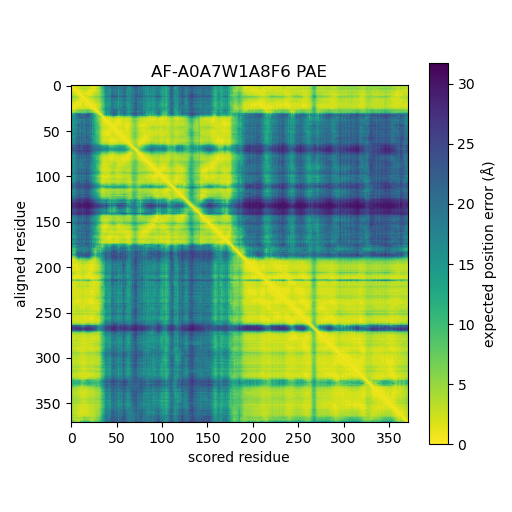N . ARG A 1 343 ? 16.058 7.173 13.936 1.00 96.94 343 ARG A N 1
ATOM 2672 C CA . ARG A 1 343 ? 15.551 8.312 13.158 1.00 96.94 343 ARG A CA 1
ATOM 2673 C C . ARG A 1 343 ? 14.268 8.895 13.727 1.00 96.94 343 ARG A C 1
ATOM 2675 O O . ARG A 1 343 ? 14.145 10.114 13.795 1.00 96.94 343 ARG A O 1
ATOM 2682 N N . ALA A 1 344 ? 13.353 8.049 14.191 1.00 96.75 344 ALA A N 1
ATOM 2683 C CA . ALA A 1 344 ? 12.096 8.485 14.796 1.00 96.75 344 ALA A CA 1
ATOM 2684 C C . ALA A 1 344 ? 12.310 9.315 16.076 1.00 96.75 344 ALA A C 1
ATOM 2686 O O . ALA A 1 344 ? 11.458 10.121 16.439 1.00 96.75 344 ALA A O 1
ATOM 2687 N N . GLN A 1 345 ? 13.456 9.154 16.748 1.00 95.62 345 GLN A N 1
ATOM 2688 C CA . GLN A 1 345 ? 13.817 9.907 17.954 1.00 95.62 345 GLN A CA 1
ATOM 2689 C C . GLN A 1 345 ? 14.383 11.308 17.673 1.00 95.62 345 GLN A C 1
ATOM 2691 O O . GLN A 1 345 ? 14.567 12.095 18.611 1.00 95.62 345 GLN A O 1
ATOM 2696 N N . ARG A 1 346 ? 14.677 11.647 16.410 1.00 97.25 346 ARG A N 1
ATOM 2697 C CA . ARG A 1 346 ? 15.269 12.945 16.074 1.00 97.25 346 ARG A CA 1
ATOM 2698 C C . ARG A 1 346 ? 14.282 14.104 16.335 1.00 97.25 346 ARG A C 1
ATOM 2700 O O . ARG A 1 346 ? 13.068 13.925 16.200 1.00 97.25 346 ARG A O 1
ATOM 2707 N N . PRO A 1 347 ? 14.762 15.299 16.742 1.00 97.88 347 PRO A N 1
ATOM 2708 C CA . PRO A 1 347 ? 13.898 16.393 17.195 1.00 97.88 347 PRO A CA 1
ATOM 2709 C C . PRO A 1 347 ? 12.841 16.857 16.187 1.00 97.88 347 PRO A C 1
ATOM 2711 O O . PRO A 1 347 ? 11.762 17.276 16.605 1.00 97.88 347 PRO A O 1
ATOM 2714 N N . GLU A 1 348 ? 13.127 16.768 14.889 1.00 96.69 348 GLU A N 1
ATOM 2715 C CA . GLU A 1 348 ? 12.230 17.170 13.804 1.00 96.69 348 GLU A CA 1
ATOM 2716 C C . GLU A 1 348 ? 10.922 16.365 13.749 1.00 96.69 348 GLU A C 1
ATOM 2718 O O . GLU A 1 348 ? 9.937 16.855 13.194 1.00 96.69 348 GLU A O 1
ATOM 2723 N N . TRP A 1 349 ? 10.880 15.177 14.366 1.00 97.69 349 TRP A N 1
ATOM 2724 C CA . TRP A 1 349 ? 9.700 14.307 14.414 1.00 97.69 349 TRP A CA 1
ATOM 2725 C C . TRP A 1 349 ? 8.831 14.498 15.657 1.00 97.69 349 TRP A C 1
ATOM 2727 O O . TRP A 1 349 ? 7.684 14.058 15.665 1.00 97.69 349 TRP A O 1
ATOM 2737 N N . ARG A 1 350 ? 9.322 15.208 16.685 1.00 96.50 350 ARG A N 1
ATOM 2738 C CA . ARG A 1 350 ? 8.584 15.473 17.939 1.00 96.50 350 ARG A CA 1
ATOM 2739 C C . ARG A 1 350 ? 7.188 16.089 17.757 1.00 96.50 350 ARG A C 1
ATOM 2741 O O . ARG A 1 350 ? 6.334 15.801 18.592 1.00 96.50 350 ARG A O 1
ATOM 2748 N N . PRO A 1 351 ? 6.921 16.933 16.739 1.00 97.94 351 PRO A N 1
ATOM 2749 C CA . PRO A 1 351 ? 5.576 17.463 16.515 1.00 97.94 351 PRO A CA 1
ATOM 2750 C C . PRO A 1 351 ? 4.542 16.417 16.066 1.00 97.94 351 PRO A C 1
ATOM 2752 O O . PRO A 1 351 ? 3.344 16.694 16.127 1.00 97.94 351 PRO A O 1
ATOM 2755 N N . PHE A 1 352 ? 4.971 15.239 15.602 1.00 98.31 352 PHE A N 1
ATOM 2756 C CA . PHE A 1 352 ? 4.111 14.231 14.982 1.00 98.31 352 PHE A CA 1
ATOM 2757 C C . PHE A 1 352 ? 3.997 12.959 15.841 1.00 98.31 352 PHE A C 1
ATOM 2759 O O . PHE A 1 352 ? 4.942 12.548 16.511 1.00 98.31 352 PHE A O 1
ATOM 2766 N N . ASN A 1 353 ? 2.847 12.281 15.772 1.00 97.56 353 ASN A N 1
ATOM 2767 C CA . ASN A 1 353 ? 2.595 11.007 16.460 1.00 97.56 353 ASN A CA 1
ATOM 2768 C C . ASN A 1 353 ? 3.160 9.823 15.654 1.00 97.56 353 ASN A C 1
ATOM 2770 O O . ASN A 1 353 ? 2.413 9.052 15.047 1.00 97.56 353 ASN A O 1
ATOM 2774 N N . VAL A 1 354 ? 4.490 9.720 15.609 1.00 97.88 354 VAL A N 1
ATOM 2775 C CA . VAL A 1 354 ? 5.219 8.678 14.871 1.00 97.88 354 VAL A CA 1
ATOM 2776 C C . VAL A 1 354 ? 5.399 7.414 15.713 1.00 97.88 354 VAL A C 1
ATOM 2778 O O . VAL A 1 354 ? 5.767 7.468 16.886 1.00 97.88 354 VAL A O 1
ATOM 2781 N N . ARG A 1 355 ? 5.187 6.252 15.089 1.00 96.25 355 ARG A N 1
ATOM 2782 C CA . ARG A 1 355 ? 5.466 4.920 15.640 1.00 96.25 355 ARG A CA 1
ATOM 2783 C C . ARG A 1 355 ? 6.224 4.087 14.618 1.00 96.25 355 ARG A C 1
ATOM 2785 O O . ARG A 1 355 ? 5.814 4.019 13.466 1.00 96.25 355 ARG A O 1
ATOM 2792 N N . VAL A 1 356 ? 7.274 3.399 15.048 1.00 95.94 356 VAL A N 1
ATOM 2793 C CA . VAL A 1 356 ? 7.954 2.388 14.229 1.00 95.94 356 VAL A CA 1
ATOM 2794 C C . VAL A 1 356 ? 7.339 1.034 14.555 1.00 95.94 356 VAL A C 1
ATOM 2796 O O . VAL A 1 356 ? 7.374 0.614 15.711 1.00 95.94 356 VAL A O 1
ATOM 2799 N N . LEU A 1 357 ? 6.744 0.366 13.565 1.00 94.62 357 LEU A N 1
ATOM 2800 C CA . LEU A 1 357 ? 6.144 -0.959 13.738 1.00 94.62 357 LEU A CA 1
ATOM 2801 C C . LEU A 1 357 ? 6.646 -1.927 12.658 1.00 94.62 357 LEU A C 1
ATOM 2803 O O . LEU A 1 357 ? 6.826 -1.524 11.506 1.00 94.62 357 LEU A O 1
ATOM 2807 N N . PRO A 1 358 ? 6.870 -3.206 13.004 1.00 91.88 358 PRO A N 1
ATOM 2808 C CA . PRO A 1 358 ? 7.272 -4.212 12.035 1.00 91.88 358 PRO A CA 1
ATOM 2809 C C . PRO A 1 358 ? 6.086 -4.711 11.202 1.00 91.88 358 PRO A C 1
ATOM 2811 O O . PRO A 1 358 ? 4.919 -4.522 11.539 1.00 91.88 358 PRO A O 1
ATOM 2814 N N . GLN A 1 359 ? 6.412 -5.460 10.155 1.00 89.94 359 GLN A N 1
ATOM 2815 C CA . GLN A 1 359 ? 5.525 -6.406 9.487 1.00 89.94 359 GLN A CA 1
ATOM 2816 C C . GLN A 1 359 ? 5.676 -7.763 10.167 1.00 89.94 359 GLN A C 1
ATOM 2818 O O . GLN A 1 359 ? 6.519 -8.577 9.789 1.00 89.94 359 GLN A O 1
ATOM 2823 N N . MET A 1 360 ? 4.858 -8.019 11.184 1.00 90.38 360 MET A N 1
ATOM 2824 C CA . MET A 1 360 ? 4.920 -9.254 11.970 1.00 90.38 360 MET A CA 1
ATOM 2825 C C . MET A 1 360 ? 4.771 -10.510 11.104 1.00 90.38 360 MET A C 1
ATOM 2827 O O . MET A 1 360 ? 5.433 -11.510 11.360 1.00 90.38 360 MET A O 1
ATOM 2831 N N . HIS A 1 361 ? 3.970 -10.462 10.040 1.00 85.88 361 HIS A N 1
ATOM 2832 C CA . HIS A 1 361 ? 3.826 -11.602 9.134 1.00 85.88 361 HIS A CA 1
ATOM 2833 C C . HIS A 1 361 ? 5.121 -11.919 8.361 1.00 85.88 361 HIS A C 1
ATOM 2835 O O . HIS A 1 361 ? 5.432 -13.091 8.168 1.00 85.88 361 HIS A O 1
ATOM 2841 N N . VAL A 1 362 ? 5.917 -10.903 7.994 1.00 85.19 362 VAL A N 1
ATOM 2842 C CA . VAL A 1 362 ? 7.239 -11.096 7.368 1.00 85.19 362 VAL A CA 1
ATOM 2843 C C . VAL A 1 362 ? 8.226 -11.682 8.375 1.00 85.19 362 VAL A C 1
ATOM 2845 O O . VAL A 1 362 ? 8.978 -12.588 8.036 1.00 85.19 362 VAL A O 1
ATOM 2848 N N . LEU A 1 363 ? 8.184 -11.222 9.629 1.00 85.44 363 LEU A N 1
ATOM 2849 C CA . LEU A 1 363 ? 9.019 -11.767 10.703 1.00 85.44 363 LEU A CA 1
ATOM 2850 C C . LEU A 1 363 ? 8.749 -13.254 10.975 1.00 85.44 363 LEU A C 1
ATOM 2852 O O . LEU A 1 363 ? 9.685 -14.006 11.228 1.00 85.44 363 LEU A O 1
ATOM 2856 N N . ILE A 1 364 ? 7.481 -13.677 10.952 1.00 85.94 364 ILE A N 1
ATOM 2857 C CA . ILE A 1 364 ? 7.097 -15.051 11.307 1.00 85.94 364 ILE A CA 1
ATOM 2858 C C . ILE A 1 364 ? 7.214 -15.999 10.109 1.00 85.94 364 ILE A C 1
ATOM 2860 O O . ILE A 1 364 ? 7.671 -17.132 10.265 1.00 85.94 364 ILE A O 1
ATOM 2864 N N . TRP A 1 365 ? 6.778 -15.566 8.923 1.00 83.38 365 TRP A N 1
ATOM 2865 C CA . TRP A 1 365 ? 6.598 -16.448 7.765 1.00 83.38 365 TRP A CA 1
ATOM 2866 C C . TRP A 1 365 ? 7.342 -16.000 6.499 1.00 83.38 365 TRP A C 1
ATOM 2868 O O . TRP A 1 365 ? 7.191 -16.639 5.453 1.00 83.38 365 TRP A O 1
ATOM 2878 N N . GLY A 1 366 ? 8.131 -14.925 6.558 1.00 80.25 366 GLY A N 1
ATOM 2879 C CA . GLY A 1 366 ? 8.767 -14.333 5.380 1.00 80.25 366 GLY A CA 1
ATOM 2880 C C . GLY A 1 366 ? 7.732 -13.854 4.359 1.00 80.25 366 GLY A C 1
ATOM 2881 O O . GLY A 1 366 ? 6.671 -13.342 4.709 1.00 80.25 366 GLY A O 1
ATOM 2882 N N . GLN A 1 367 ? 8.008 -14.060 3.071 1.00 71.81 367 GLN A N 1
ATOM 2883 C CA . GLN A 1 367 ? 7.106 -13.683 1.968 1.00 71.81 367 GLN A CA 1
ATOM 2884 C C . GLN A 1 367 ? 6.005 -14.718 1.672 1.00 71.81 367 GLN A C 1
ATOM 2886 O O . GLN A 1 367 ? 5.410 -14.706 0.588 1.00 71.81 367 GLN A O 1
ATOM 2891 N N . LYS A 1 368 ? 5.744 -15.658 2.587 1.00 73.50 368 LYS A N 1
ATOM 2892 C CA . LYS A 1 368 ? 4.723 -16.684 2.367 1.00 73.50 368 LYS A CA 1
ATOM 2893 C C . LYS A 1 368 ? 3.331 -16.041 2.298 1.00 73.50 368 LYS A C 1
ATOM 2895 O O . LYS A 1 368 ? 3.011 -15.121 3.042 1.00 73.50 368 LYS A O 1
ATOM 2900 N N . ARG A 1 369 ? 2.498 -16.524 1.375 1.00 72.12 369 ARG A N 1
ATOM 2901 C CA . ARG A 1 369 ? 1.115 -16.057 1.183 1.00 72.12 369 ARG A CA 1
ATOM 2902 C C . ARG A 1 369 ? 0.135 -16.874 2.022 1.00 72.12 369 ARG A C 1
ATOM 2904 O O . ARG A 1 369 ? 0.400 -18.043 2.294 1.00 72.12 369 ARG A O 1
ATOM 2911 N N . LEU A 1 370 ? -1.023 -16.275 2.324 1.00 74.12 370 LEU A N 1
ATOM 2912 C CA . LEU A 1 370 ? -2.151 -16.926 3.011 1.00 74.12 370 LEU A CA 1
ATOM 2913 C C . LEU A 1 370 ? -1.788 -17.503 4.391 1.00 74.12 370 LEU A C 1
ATOM 2915 O O . LEU A 1 370 ? -2.301 -18.553 4.780 1.00 74.12 370 LEU A O 1
ATOM 2919 N N . VAL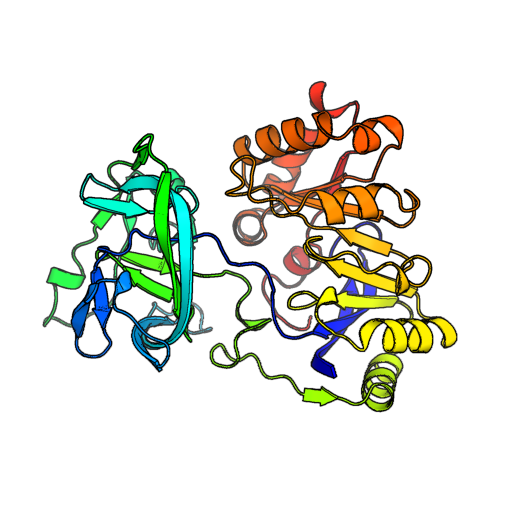 A 1 371 ? -0.874 -16.841 5.100 1.00 70.81 371 VAL A N 1
ATOM 2920 C CA . VAL A 1 371 ? -0.375 -17.243 6.423 1.00 70.81 371 VAL A CA 1
ATOM 2921 C C . VAL A 1 371 ? -0.680 -16.226 7.481 1.00 70.81 371 VAL A C 1
ATOM 2923 O O . VAL A 1 371 ? -0.808 -15.027 7.138 1.00 70.81 371 VAL A O 1
#

Foldseek 3Di:
DWWQDWFWDAQQDDPRGRATEIETAGAAAPDQQQKWWAQQWWFQFPVRDTDGNVPDDQFGWAWAWDFDPDPPTWIDIDIWTWHDKDKDWDWWKDFPVQTIIAQQWWFQFPVPHDTDRLVRQAQTFQAQGPDDDPPCVVLRPTDRRNDIGTPPDIDMIMQTAILRQWTDINSTITGRDDQVLLYHVSNVRHTDPDDLVVVLVSNVVNVGLEYEYHTRASLPDPCVLVSLVVSVVVNHAYEYAHLQLDDDVSCQVSHQAYNHEPAQPSDDVPSDNVVSVVVVLPHQLNRYEYEYEDADVVSVVSVLVVCVVPCSQLPVQRHYEYEYDQVVCLVPVPVSQVVVVVVCPDPSNVSGNYDYDYSNCCVPPNPDPSD

Mean predicted aligned error: 11.83 Å

Secondary structure (DSSP, 8-state):
-EEEEEEEEE--SSTTTT-EEEEEEEP---------B-TT-EEEBTTS-EEEGGG--TT-EEEEEE--SSTTPPPEEEEEEEEEEEEEEEEEEEETTTEEE-TT-EEE-TTSSSEEEGGGGTTSEE-S-----GGGGGGGS-EE---EEEEEEEEEEEEEEESSSEEEETTEEEES-SSGGGT-TTTT---EE--HHHHH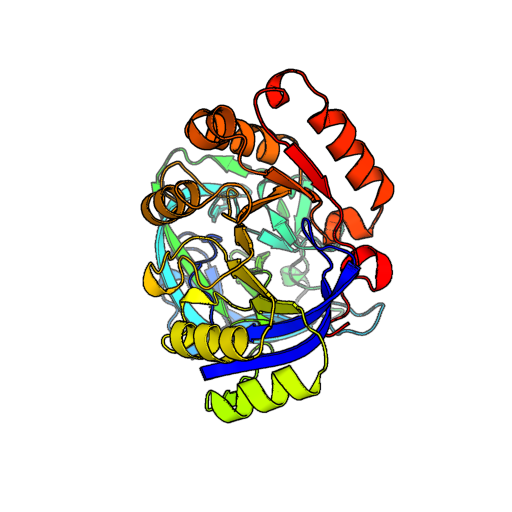HHHHHH--SEEEEESS-GGG-TTHHHHHHHHHTTT-EEEEEE-SS---GGGTTT-SEEEE----TT--TTSS-HHHHHHHTTS-GGGEEEEEEE-SHHHHHHHHHHHHH-THHHHS---EEEEE-HHHHTT-HHHHHHHHHHHHTSGGGTTS-EEE---HHHHHHTT-S--

Nearest PDB structures (foldseek):
  5th5-assembly1_A  TM=8.159E-01  e=5.264E-12  Bacillus subtilis
  5tgs-assembly1_B  TM=8.135E-01  e=5.212E-11  Bacillus subtilis
  7voc-assembly1_C  TM=6.633E-01  e=3.038E-04  Streptomyces griseochromogenes
  6efn-assembly1_A-2  TM=6.004E-01  e=1.186E-04  Bacillus subtilis subsp. subtilis str. 168
  6c8v-assembly1_A  TM=5.402E-01  e=1.880E-03  Methylorubrum extorquens

Solvent-accessible surface area (backbone atoms only — not comparable to full-atom values): 20039 Å² total; per-residue (Å²): 78,56,36,48,49,76,47,62,34,50,33,31,51,74,96,56,49,70,41,58,21,28,40,38,28,24,49,38,57,84,75,73,57,76,32,24,29,34,35,75,41,38,26,37,29,58,86,74,48,76,45,39,49,64,76,62,50,68,70,42,53,26,31,15,49,47,68,59,93,52,90,92,56,62,54,40,83,39,81,13,40,28,72,42,71,50,76,47,75,44,58,33,24,29,39,64,85,74,43,50,24,29,62,61,20,32,37,34,26,70,92,56,85,51,75,32,35,50,72,78,34,52,78,35,48,27,43,50,55,77,70,94,59,86,90,50,61,80,59,54,59,56,50,56,31,74,42,70,43,78,65,88,45,72,41,66,27,34,28,64,38,37,35,54,32,22,33,31,46,70,76,30,28,31,47,38,61,93,66,46,50,34,52,30,65,67,54,72,23,60,61,48,78,38,57,62,69,58,50,51,50,59,52,58,71,63,68,40,55,32,34,36,43,23,32,38,28,39,80,73,48,84,62,47,52,63,48,45,52,59,42,42,79,71,68,38,47,33,33,40,42,35,55,41,72,66,68,62,75,84,42,63,89,61,53,58,31,38,41,32,34,58,72,64,80,76,46,57,100,78,67,64,53,58,70,29,44,58,55,58,70,70,49,64,51,89,34,43,36,39,43,39,75,41,86,50,71,70,50,51,53,54,46,51,52,54,46,68,77,37,60,55,32,49,76,62,46,36,39,33,35,41,25,61,39,66,80,66,22,73,78,44,49,67,60,43,50,48,60,50,50,62,56,64,69,38,77,91,42,68,66,42,42,72,42,80,48,67,55,50,48,46,75,76,56,45,93,61,76,91,93

Sequence (371 aa):
MNVMEVYRSVQGEGTLMGVPTTFVRFFACNLRCHWCFVPETPILMADWSWRRLGDLQVGDVVLGIERPDTPGSHNQLVKATVERTSVRNAPTVTVNGELRCTADHKFWIPAMPGWREVGQAVGAAALFVEQSSADRAELNASRVIESVESTGIEEPVVTLTTSTGSFVAGGYVVKNCDTKYSWSRREGGTWDDLPIDELVGRIVAQGARHVVLTGGEPMLQRELPALATTLRDRGHHLTVETNSTIFRPELAGLIDLWSLSPKLQGAGTGALRLDPLRKFMQLPTAEQQWKFVITGDTDLDQLHAFLSEHPPFAAAQLPVIWQPEGRWAEKDYAHALEWLSDRAQRPEWRPFNVRVLPQMHVLIWGQKRLV

Radius of gyration: 21.42 Å; Cα contacts (8 Å, |Δi|>4): 811; chains: 1; bounding box: 52×44×51 Å

pLDDT: mean 83.44, std 15.33, range [37.66, 98.5]